Protein AF-A0AA88KRS4-F1 (afdb_monomer)

Sequence (442 aa):
MGECTFNPKINGKVQGKGNESPDEKMKRLEKMTKEREEHAKQQIRPSTSSGFSQNHQHLRDLSCFEEDMLMMNPRKPLFERVGEIQMEQQEKERLRKQLQYEEERKNLRSAPAISEESKRIVAMMKNRIPFTSRILKSGSEDEQTMFEKEKSKRRFFEVKKEELEGCTFQPSLNPVSKKITETKHSKQTFLERQQEYEAKEKLKHEALSKKEKDQYEFKPSISKVSEEICKKSISRANTMEDIYERLTNRDKKRVDHIKSAIAQEYYSKFSFTPTINQVSNVIAAPTGLDELVNNTRSKKLKEELTHKIMEKENCPFQPTLVSNNEKYLPDGKPRQSVITEPEKYLKEKEMKRAKVMMELECEQLQECTFQPAITRSCKSKSAIENQAPVVIKGLGKHLERGERAKRIEEEKKERYEEVFRPKVHSKKQGGVTIIEPFSFQM

Secondary structure (DSSP, 8-state):
---------------------HHHHHHHHHHHHHHHHHHHHHH-------------------TTSSGGGS-------HHHHHHHHHHHHHHHHHHHHHHHHHHHHHHSTTPPPPPHHHHHHHHHHHTS--HHHHHHTTT---HHHHHHHHHHHHHHHHHHHHHHHT--------HHHHHHHHHTT----HHHHHHHHHHHHHHHHHHHHHHHHHH--------HHHHHHHHHHHTT--SHHHHHHIIIIIHHHHHHHHHHHHHHHHHTT----PPPPHHHHHHSSPPPHHHHHH-HHHHHHHHHHHHHHHHHHS-S---------TTS--S---TTHHHHHHHHHHHHHHHHHHHHHHHHHHHHHHH-----------------SS------TTHHHHHHHHHHHHHHHHHHHHHHHHHHS--------------PPPP---

pLDDT: mean 71.98, std 15.59, range [34.88, 96.81]

Mean predicted aligned error: 24.23 Å

Structure (mmCIF, N/CA/C/O backbone):
data_AF-A0AA88KRS4-F1
#
_entry.id   AF-A0AA88KRS4-F1
#
loop_
_atom_site.group_PDB
_atom_site.id
_atom_site.type_symbol
_atom_site.label_atom_id
_atom_site.label_alt_id
_atom_site.label_comp_id
_atom_site.label_asym_id
_atom_site.label_entity_id
_atom_site.label_seq_id
_atom_site.pdbx_PDB_ins_code
_atom_site.Cartn_x
_atom_site.Cartn_y
_atom_site.Cartn_z
_atom_site.occupancy
_atom_site.B_iso_or_equiv
_atom_site.auth_seq_id
_atom_site.auth_comp_id
_atom_site.auth_asym_id
_atom_site.auth_atom_id
_atom_site.pdbx_PDB_model_num
ATOM 1 N N . MET A 1 1 ? -37.771 13.998 43.583 1.00 42.41 1 MET A N 1
ATOM 2 C CA . MET A 1 1 ? -36.682 14.124 42.592 1.00 42.41 1 MET A CA 1
ATOM 3 C C . MET A 1 1 ? -36.150 15.538 42.726 1.00 42.41 1 MET A C 1
ATOM 5 O O . MET A 1 1 ? -36.874 16.463 42.397 1.00 42.41 1 MET A O 1
ATOM 9 N N . GLY A 1 2 ? -34.999 15.710 43.379 1.00 43.94 2 GLY A N 1
ATOM 10 C CA . GLY A 1 2 ? -34.442 17.032 43.672 1.00 43.94 2 GLY A CA 1
ATOM 11 C C . GLY A 1 2 ? -33.752 17.615 42.444 1.00 43.94 2 GLY A C 1
ATOM 12 O O . GLY A 1 2 ? -32.808 17.017 41.933 1.00 43.94 2 GLY A O 1
ATOM 13 N N . GLU A 1 3 ? -34.233 18.761 41.975 1.00 50.53 3 GLU A N 1
ATOM 14 C CA . GLU A 1 3 ? -33.618 19.525 40.892 1.00 50.53 3 GLU A CA 1
ATOM 15 C C . GLU A 1 3 ? -32.441 20.336 41.449 1.00 50.53 3 GLU A C 1
ATOM 17 O O . GLU A 1 3 ? -32.590 21.159 42.350 1.00 50.53 3 GLU A O 1
ATOM 22 N N . CYS A 1 4 ? -31.241 20.062 40.937 1.00 47.88 4 CYS A N 1
ATOM 23 C CA . CYS A 1 4 ? -30.011 20.746 41.316 1.00 47.88 4 CYS A CA 1
ATOM 24 C C . CYS A 1 4 ? -29.735 21.882 40.321 1.00 47.88 4 CYS A C 1
ATOM 26 O O . CYS A 1 4 ? -29.324 21.638 39.187 1.00 47.88 4 CYS A O 1
ATOM 28 N N . THR A 1 5 ? -29.961 23.129 40.739 1.00 55.34 5 THR A N 1
ATOM 29 C CA . THR A 1 5 ? -29.634 24.339 39.969 1.00 55.34 5 THR A CA 1
ATOM 30 C C . THR A 1 5 ? -28.318 24.942 40.458 1.00 55.34 5 THR A C 1
ATOM 32 O O . THR A 1 5 ? -28.270 25.562 41.521 1.00 55.34 5 THR A O 1
ATOM 35 N N . PHE A 1 6 ? -27.250 24.795 39.672 1.00 55.53 6 PHE A N 1
ATOM 36 C CA . PHE A 1 6 ? -25.952 25.429 39.919 1.00 55.53 6 PHE A CA 1
ATOM 37 C C . PHE A 1 6 ? -25.716 26.558 38.904 1.00 55.53 6 PHE A C 1
ATOM 39 O O . PHE A 1 6 ? -25.528 26.298 37.719 1.00 55.53 6 PHE A O 1
ATOM 46 N N . ASN A 1 7 ? -25.714 27.810 39.375 1.00 48.09 7 ASN A N 1
ATOM 47 C CA . ASN A 1 7 ? -25.428 29.009 38.578 1.00 48.09 7 ASN A CA 1
ATOM 48 C C . ASN A 1 7 ? -24.171 29.715 39.119 1.00 48.09 7 ASN A C 1
ATOM 50 O O . ASN A 1 7 ? -24.251 30.377 40.159 1.00 48.09 7 ASN A O 1
ATOM 54 N N . PRO A 1 8 ? -23.011 29.630 38.444 1.00 58.25 8 PRO A N 1
ATOM 55 C CA . PRO A 1 8 ? -21.822 30.348 38.879 1.00 58.25 8 PRO A CA 1
ATOM 56 C C . PRO A 1 8 ? -21.870 31.820 38.436 1.00 58.25 8 PRO A C 1
ATOM 58 O O . PRO A 1 8 ? -22.027 32.138 37.258 1.00 58.25 8 PRO A O 1
ATOM 61 N N . LYS A 1 9 ? -21.697 32.734 39.398 1.00 51.53 9 LYS A N 1
ATOM 62 C CA . LYS A 1 9 ? -21.503 34.172 39.159 1.00 51.53 9 LYS A CA 1
ATOM 63 C C . LYS A 1 9 ? -20.066 34.432 38.702 1.00 51.53 9 LYS A C 1
ATOM 65 O O . LYS A 1 9 ? -19.131 34.221 39.469 1.00 51.53 9 LYS A O 1
ATOM 70 N N . ILE A 1 10 ? -19.894 34.948 37.486 1.00 53.53 10 ILE A N 1
ATOM 71 C CA . ILE A 1 10 ? -18.605 35.438 36.987 1.00 53.53 10 ILE A CA 1
ATOM 72 C C . ILE A 1 10 ? -18.608 36.965 37.104 1.00 53.53 10 ILE A C 1
ATOM 74 O O . ILE A 1 10 ? -19.249 37.657 36.318 1.00 53.53 10 ILE A O 1
ATOM 78 N N . ASN A 1 11 ? -17.894 37.489 38.100 1.00 47.06 11 ASN A N 1
ATOM 79 C CA . ASN A 1 11 ? -17.565 38.909 38.197 1.00 47.06 11 ASN A CA 1
ATOM 80 C C . ASN A 1 11 ? -16.253 39.163 37.449 1.00 47.06 11 ASN A C 1
ATOM 82 O O . ASN A 1 11 ? -15.202 38.678 37.860 1.00 47.06 11 ASN A O 1
ATOM 86 N N . GLY A 1 12 ? -16.301 39.958 36.382 1.00 47.72 12 GLY A N 1
ATOM 87 C CA . GLY A 1 12 ? -15.109 40.401 35.663 1.00 47.72 12 GLY A CA 1
ATOM 88 C C . GLY A 1 12 ? -15.336 41.753 35.001 1.00 47.72 12 GLY A C 1
ATOM 89 O O . GLY A 1 12 ? -15.825 41.821 33.879 1.00 47.72 12 GLY A O 1
ATOM 90 N N . LYS A 1 13 ? -14.976 42.836 35.703 1.00 49.34 13 LYS A N 1
ATOM 91 C CA . LYS A 1 13 ? -14.854 44.185 35.133 1.00 49.34 13 LYS A CA 1
ATOM 92 C C . LYS A 1 13 ? -13.752 44.168 34.070 1.00 49.34 13 LYS A C 1
ATOM 94 O O . LYS A 1 13 ? -12.571 44.181 34.407 1.00 49.34 13 LYS A O 1
ATOM 99 N N . VAL A 1 14 ? -14.130 44.161 32.795 1.00 48.81 14 VAL A N 1
ATOM 100 C CA . VAL A 1 14 ? -13.206 44.441 31.691 1.00 48.81 14 VAL A CA 1
ATOM 101 C C . VAL A 1 14 ? -13.149 45.956 31.527 1.00 48.81 14 VAL A C 1
ATOM 103 O O . VAL A 1 14 ? -14.126 46.581 31.121 1.00 48.81 14 VAL A O 1
ATOM 106 N N . GLN A 1 15 ? -12.015 46.554 31.893 1.00 44.22 15 GLN A N 1
ATOM 107 C CA . GLN A 1 15 ? -11.720 47.948 31.574 1.00 44.22 15 GLN A CA 1
ATOM 108 C C . GLN A 1 15 ? -11.676 48.094 30.049 1.00 44.22 15 GLN A C 1
ATOM 110 O O . GLN A 1 15 ? -10.882 47.434 29.374 1.00 44.22 15 GLN A O 1
ATOM 115 N N . GLY A 1 16 ? -12.579 48.916 29.515 1.00 44.53 16 GLY A N 1
ATOM 116 C CA . GLY A 1 16 ? -12.685 49.198 28.092 1.00 44.53 16 GLY A CA 1
ATOM 117 C C . GLY A 1 16 ? -11.390 49.810 27.576 1.00 44.53 16 GLY A C 1
ATOM 118 O O . GLY A 1 16 ? -11.030 50.926 27.942 1.00 44.53 16 GLY A O 1
ATOM 119 N N . LYS A 1 17 ? -10.688 49.074 26.713 1.00 50.16 17 LYS A N 1
ATOM 120 C CA . LYS A 1 17 ? -9.682 49.670 25.839 1.00 50.16 17 LYS A CA 1
ATOM 121 C C . LYS A 1 17 ? -10.442 50.517 24.827 1.00 50.16 17 LYS A C 1
ATOM 123 O O . LYS A 1 17 ? -11.272 49.980 24.097 1.00 50.16 17 LYS A O 1
ATOM 128 N N . GLY A 1 18 ? -10.195 51.825 24.855 1.00 53.91 18 GLY A N 1
ATOM 129 C CA . GLY A 1 18 ? -10.769 52.779 23.915 1.00 53.91 18 GLY A CA 1
ATOM 130 C C . GLY A 1 18 ? -10.597 52.293 22.479 1.00 53.91 18 GLY A C 1
ATOM 131 O O . GLY A 1 18 ? -9.567 51.716 22.122 1.00 53.91 18 GLY A O 1
ATOM 132 N N . ASN A 1 19 ? -11.647 52.477 21.685 1.00 52.25 19 ASN A N 1
ATOM 133 C CA . ASN A 1 19 ? -11.676 52.153 20.269 1.00 52.25 19 ASN A CA 1
ATOM 134 C C . ASN A 1 19 ? -10.676 53.052 19.524 1.00 52.25 19 ASN A C 1
ATOM 136 O O . ASN A 1 19 ? -11.050 54.115 19.043 1.00 52.25 19 ASN A O 1
ATOM 140 N N . GLU A 1 20 ? -9.409 52.638 19.450 1.00 67.06 20 GLU A N 1
ATOM 141 C CA . GLU A 1 20 ? -8.442 53.231 18.519 1.00 67.06 20 GLU A CA 1
ATOM 142 C C . GLU A 1 20 ? -8.983 53.063 17.095 1.00 67.06 20 GLU A C 1
ATOM 144 O O . GLU A 1 20 ? -9.323 51.945 16.670 1.00 67.06 20 GLU A O 1
ATOM 149 N N . SER A 1 21 ? -9.075 54.185 16.382 1.00 79.50 21 SER A N 1
ATOM 150 C CA . SER A 1 21 ? -9.571 54.243 15.009 1.00 79.50 21 SER A CA 1
ATOM 151 C C . SER A 1 21 ? -8.721 53.340 14.097 1.00 79.50 21 SER A C 1
ATOM 153 O O . SER A 1 21 ? -7.505 53.235 14.298 1.00 79.50 21 SER A O 1
ATOM 155 N N . PRO A 1 22 ? -9.308 52.683 13.077 1.00 76.56 22 PRO A N 1
ATOM 156 C CA . PRO A 1 22 ? -8.551 51.921 12.081 1.00 76.56 22 PRO A CA 1
ATOM 157 C C . PRO A 1 22 ? -7.375 52.711 11.480 1.00 76.56 22 PRO A C 1
ATOM 159 O O . PRO A 1 22 ? -6.306 52.139 11.259 1.00 76.56 22 PRO A O 1
ATOM 162 N N . ASP A 1 23 ? -7.534 54.027 11.322 1.00 82.06 23 ASP A N 1
ATOM 163 C CA . ASP A 1 23 ? -6.487 54.916 10.810 1.00 82.06 23 ASP A CA 1
ATOM 164 C C . ASP A 1 23 ? -5.315 55.084 11.784 1.00 82.06 23 ASP A C 1
ATOM 166 O O . ASP A 1 23 ? -4.159 55.161 11.364 1.00 82.06 23 ASP A O 1
ATOM 170 N N . GLU A 1 24 ? -5.571 55.089 13.094 1.00 81.94 24 GLU A N 1
ATOM 171 C CA . GLU A 1 24 ? -4.506 55.139 14.104 1.00 81.94 24 GLU A CA 1
ATOM 172 C C . GLU A 1 24 ? -3.717 53.829 14.139 1.00 81.94 24 GLU A C 1
ATOM 174 O O . GLU A 1 24 ? -2.489 53.844 14.266 1.00 81.94 24 GLU A O 1
ATOM 179 N N . LYS A 1 25 ? -4.395 52.691 13.937 1.00 80.06 25 LYS A N 1
ATOM 180 C CA . LYS A 1 25 ? -3.730 51.386 13.819 1.00 80.06 25 LYS A CA 1
ATOM 181 C C . LYS A 1 25 ? -2.854 51.304 12.572 1.00 80.06 25 LYS A C 1
ATOM 183 O O . LYS A 1 25 ? -1.731 50.810 12.677 1.00 80.06 25 LYS A O 1
ATOM 188 N N . MET A 1 26 ? -3.323 51.816 11.433 1.00 83.38 26 MET A N 1
ATOM 189 C CA . MET A 1 26 ? -2.534 51.882 10.194 1.00 83.38 26 MET A CA 1
ATOM 190 C C . MET A 1 26 ? -1.310 52.787 10.347 1.00 83.38 26 MET A C 1
ATOM 192 O O . MET A 1 26 ? -0.194 52.348 10.069 1.00 83.38 26 MET A O 1
ATOM 196 N N . LYS A 1 27 ? -1.479 53.995 10.902 1.00 88.12 27 LYS A N 1
ATOM 197 C CA . LYS A 1 27 ? -0.357 54.913 11.171 1.00 88.12 27 LYS A CA 1
ATOM 198 C C . LYS A 1 27 ? 0.676 54.307 12.118 1.00 88.12 27 LYS A C 1
ATOM 200 O O . LYS A 1 27 ? 1.879 54.486 11.927 1.00 88.12 27 LYS A O 1
ATOM 205 N N . ARG A 1 28 ? 0.231 53.560 13.132 1.00 86.88 28 ARG A N 1
ATOM 206 C CA . ARG A 1 28 ? 1.129 52.858 14.057 1.00 86.88 28 ARG A CA 1
ATOM 207 C C . ARG A 1 28 ? 1.893 51.728 13.366 1.00 86.88 28 ARG A C 1
ATOM 209 O O . ARG A 1 28 ? 3.074 51.542 13.657 1.00 86.88 28 ARG A O 1
ATOM 216 N N . LEU A 1 29 ? 1.248 51.000 12.454 1.00 83.56 29 LEU A N 1
ATOM 217 C CA . LEU A 1 29 ? 1.899 49.940 11.685 1.00 83.56 29 LEU A CA 1
ATOM 218 C C . LEU A 1 29 ? 2.958 50.511 10.732 1.00 83.56 29 LEU A C 1
ATOM 220 O O . LEU A 1 29 ? 4.087 50.026 10.739 1.00 83.56 29 LEU A O 1
ATOM 224 N N . GLU A 1 30 ? 2.626 51.576 9.995 1.00 89.44 30 GLU A N 1
ATOM 225 C CA . GLU A 1 30 ? 3.567 52.267 9.102 1.00 89.44 30 GLU A CA 1
ATOM 226 C C . GLU A 1 30 ? 4.769 52.843 9.855 1.00 89.44 30 GLU A C 1
ATOM 228 O O . GLU A 1 30 ? 5.909 52.765 9.384 1.00 89.44 30 GLU A O 1
ATOM 233 N N . LYS A 1 31 ? 4.533 53.393 11.053 1.00 91.19 31 LYS A N 1
ATOM 234 C CA . LYS A 1 31 ? 5.606 53.891 11.916 1.00 91.19 31 LYS A CA 1
ATOM 235 C C . LYS A 1 31 ? 6.560 52.764 12.321 1.00 91.19 31 LYS A C 1
ATOM 237 O O . LYS A 1 31 ? 7.768 52.916 12.161 1.00 91.19 31 LYS A O 1
ATOM 242 N N . MET A 1 32 ? 6.036 51.608 12.741 1.00 81.12 32 MET A N 1
ATOM 243 C CA . MET A 1 32 ? 6.884 50.460 13.090 1.00 81.12 32 MET A CA 1
ATOM 244 C C . MET A 1 32 ? 7.646 49.890 11.887 1.00 81.12 32 MET A C 1
ATOM 246 O O . MET A 1 32 ? 8.778 49.430 12.045 1.00 81.12 32 MET A O 1
ATOM 250 N N . THR A 1 33 ? 7.064 49.903 10.683 1.00 85.38 33 THR A N 1
ATOM 251 C CA . THR A 1 33 ? 7.779 49.441 9.482 1.00 85.38 33 THR A CA 1
ATOM 252 C C . THR A 1 33 ? 8.910 50.388 9.094 1.00 85.38 33 THR A C 1
ATOM 254 O O . THR A 1 33 ? 9.996 49.908 8.776 1.00 85.38 33 THR A O 1
ATOM 257 N N . LYS A 1 34 ? 8.703 51.710 9.203 1.00 88.44 34 LYS A N 1
ATOM 258 C CA . LYS A 1 34 ? 9.753 52.708 8.942 1.00 88.44 34 LYS A CA 1
ATOM 259 C C . LYS A 1 34 ? 10.903 52.607 9.943 1.00 88.44 34 LYS A C 1
ATOM 261 O O . LYS A 1 34 ? 12.054 52.542 9.525 1.00 88.44 34 LYS A O 1
ATOM 266 N N . GLU A 1 35 ? 10.601 52.487 11.236 1.00 86.31 35 GLU A N 1
ATOM 267 C CA . GLU A 1 35 ? 11.623 52.312 12.282 1.00 86.31 35 GLU A CA 1
ATOM 268 C C . GLU A 1 35 ? 12.459 51.036 12.055 1.00 86.31 35 GLU A C 1
ATOM 270 O O . GLU A 1 35 ? 13.677 51.028 12.244 1.00 86.31 35 GLU A O 1
ATOM 275 N N . ARG A 1 36 ? 11.827 49.953 11.582 1.00 79.50 36 ARG A N 1
ATOM 276 C CA . ARG A 1 36 ? 12.520 48.693 11.276 1.00 79.50 36 ARG A 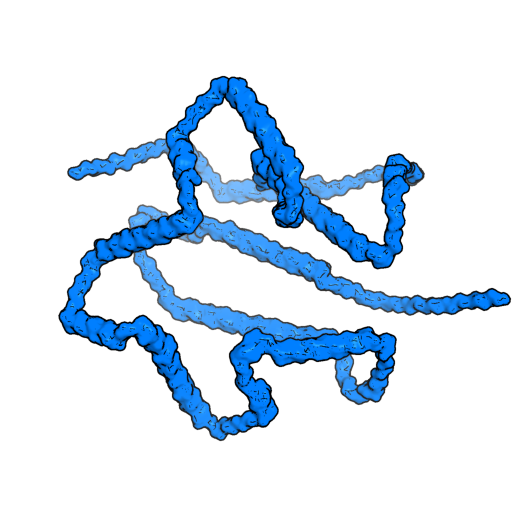CA 1
ATOM 277 C C . ARG A 1 36 ? 13.430 48.803 10.050 1.00 79.50 36 ARG A C 1
ATOM 279 O O . ARG A 1 36 ? 14.505 48.202 10.040 1.00 79.50 36 ARG A O 1
ATOM 286 N N . GLU A 1 37 ? 13.016 49.553 9.034 1.00 83.44 37 GLU A N 1
ATOM 287 C CA . GLU A 1 37 ? 13.813 49.781 7.826 1.00 83.44 37 GLU A CA 1
ATOM 288 C C . GLU A 1 37 ? 15.007 50.715 8.095 1.00 83.44 37 GLU A C 1
ATOM 290 O O . GLU A 1 37 ? 16.110 50.473 7.601 1.00 83.44 37 GLU A O 1
ATOM 295 N N . GLU A 1 38 ? 14.830 51.736 8.939 1.00 79.44 38 GLU A N 1
ATOM 296 C CA . GLU A 1 38 ? 15.923 52.611 9.386 1.00 79.44 38 GLU A CA 1
ATOM 297 C C . GLU A 1 38 ? 16.964 51.853 10.216 1.00 79.44 38 GLU A C 1
ATOM 299 O O . GLU A 1 38 ? 18.167 51.995 9.976 1.00 79.44 38 GLU A O 1
ATOM 304 N N . HIS A 1 39 ? 16.527 50.978 11.126 1.00 75.25 39 HIS A N 1
ATOM 305 C CA . HIS A 1 39 ? 17.439 50.139 11.904 1.00 75.25 39 HIS A CA 1
ATOM 306 C C . HIS A 1 39 ? 18.228 49.162 11.012 1.00 75.25 39 HIS A C 1
ATOM 308 O O . HIS A 1 39 ? 19.416 48.929 11.238 1.00 75.25 39 HIS A O 1
ATOM 314 N N . ALA A 1 40 ? 17.605 48.625 9.956 1.00 72.62 40 ALA A N 1
ATOM 315 C CA . ALA A 1 40 ? 18.292 47.778 8.980 1.00 72.62 40 ALA A CA 1
ATOM 316 C C . ALA A 1 40 ? 19.355 48.555 8.180 1.00 72.62 40 ALA A C 1
ATOM 318 O O . ALA A 1 40 ? 20.447 48.040 7.949 1.00 72.62 40 ALA A O 1
ATOM 319 N N . LYS A 1 41 ? 19.085 49.816 7.817 1.00 74.12 41 LYS A N 1
ATOM 320 C CA . LYS A 1 41 ? 20.054 50.678 7.114 1.00 74.12 41 LYS A CA 1
ATOM 321 C C . LYS A 1 41 ? 21.235 51.088 8.000 1.00 74.12 41 LYS A C 1
ATOM 323 O O . LYS A 1 41 ? 22.345 51.232 7.494 1.00 74.12 41 LYS A O 1
ATOM 328 N N . GLN A 1 42 ? 21.038 51.230 9.312 1.00 68.81 42 GLN A N 1
ATOM 329 C CA . GLN A 1 42 ? 22.129 51.538 10.248 1.00 68.81 42 GLN A CA 1
ATOM 330 C C . GLN A 1 42 ? 23.092 50.360 10.467 1.00 68.81 42 GLN A C 1
ATOM 332 O O . GLN A 1 42 ? 24.271 50.590 10.729 1.00 68.81 42 GLN A O 1
ATOM 337 N N . GLN A 1 43 ? 22.634 49.113 10.306 1.00 62.78 43 GLN A N 1
ATOM 338 C CA . GLN A 1 43 ? 23.487 47.925 10.453 1.00 62.78 43 GLN A CA 1
ATOM 339 C C . GLN A 1 43 ? 24.358 47.617 9.222 1.00 62.78 43 GLN A C 1
ATOM 341 O O . GLN A 1 43 ? 25.314 46.856 9.338 1.00 62.78 43 GLN A O 1
ATOM 346 N N . ILE A 1 44 ? 24.082 48.224 8.061 1.00 52.66 44 ILE A N 1
ATOM 347 C CA . ILE A 1 44 ? 24.817 47.990 6.802 1.00 52.66 44 ILE A CA 1
ATOM 348 C C . ILE A 1 44 ? 25.712 49.199 6.471 1.00 52.66 44 ILE A C 1
ATOM 350 O O . ILE A 1 44 ? 25.767 49.673 5.339 1.00 52.66 44 ILE A O 1
ATOM 354 N N . ARG A 1 45 ? 26.432 49.738 7.462 1.00 42.44 45 ARG A N 1
ATOM 355 C CA . ARG A 1 45 ? 27.578 50.618 7.184 1.00 42.44 45 ARG A CA 1
ATOM 356 C C . ARG A 1 45 ? 28.857 49.775 7.176 1.00 42.44 45 ARG A C 1
ATOM 358 O O . ARG A 1 45 ? 29.239 49.285 8.236 1.00 42.44 45 ARG A O 1
ATOM 365 N N . PRO A 1 46 ? 29.526 49.587 6.024 1.00 46.09 46 PRO A N 1
ATOM 366 C CA . PRO A 1 46 ? 30.807 48.900 5.988 1.00 46.09 46 PRO A CA 1
ATOM 367 C C . PRO A 1 46 ? 31.863 49.778 6.666 1.00 46.09 46 PRO A C 1
ATOM 369 O O . PRO A 1 46 ? 32.099 50.918 6.269 1.00 46.09 46 PRO A O 1
ATOM 372 N N . SER A 1 47 ? 32.488 49.246 7.712 1.00 41.75 47 SER A N 1
ATOM 373 C CA . SER A 1 47 ? 33.663 49.833 8.344 1.00 41.75 47 SER A CA 1
ATOM 374 C C . SER A 1 47 ? 34.832 49.813 7.359 1.00 41.75 47 SER A C 1
ATOM 376 O O . SER A 1 47 ? 35.505 48.797 7.191 1.00 41.75 47 SER A O 1
ATOM 378 N N . THR A 1 48 ? 35.068 50.940 6.695 1.00 49.28 48 THR A N 1
ATOM 379 C CA . THR A 1 48 ? 36.315 51.228 5.986 1.00 49.28 48 THR A CA 1
ATOM 380 C C . THR A 1 48 ? 37.265 51.971 6.927 1.00 49.28 48 THR A C 1
ATOM 382 O O . THR A 1 48 ? 37.101 53.167 7.153 1.00 49.28 48 THR A O 1
ATOM 385 N N . SER A 1 49 ? 38.262 51.265 7.462 1.00 38.78 49 SER A N 1
ATOM 386 C CA . SER A 1 49 ? 39.511 51.823 8.011 1.00 38.78 49 SER A CA 1
ATOM 387 C C . SER A 1 49 ? 40.566 50.707 7.953 1.00 38.78 49 SER A C 1
ATOM 389 O O . SER A 1 49 ? 40.397 49.676 8.593 1.00 38.78 49 SER A O 1
ATOM 391 N N . SER A 1 50 ? 41.483 50.711 6.985 1.00 37.88 50 SER A N 1
ATOM 392 C CA . SER A 1 50 ? 42.751 51.464 6.960 1.00 37.88 50 SER A CA 1
ATOM 393 C C . SER A 1 50 ? 43.841 50.881 7.874 1.00 37.88 50 SER A C 1
ATOM 395 O O . SER A 1 50 ? 43.686 50.878 9.091 1.00 37.88 50 SER A O 1
ATOM 397 N N . GLY A 1 51 ? 44.972 50.514 7.262 1.00 34.88 51 GLY A N 1
ATOM 398 C CA . GLY A 1 51 ? 46.272 50.250 7.900 1.00 34.88 51 GLY A CA 1
ATOM 399 C C . GLY A 1 51 ? 46.874 48.925 7.417 1.00 34.88 51 GLY A C 1
ATOM 400 O O . GLY A 1 51 ? 46.272 47.887 7.644 1.00 34.88 51 GLY A O 1
ATOM 401 N N . PHE A 1 52 ? 47.914 48.926 6.566 1.00 36.97 52 PHE A N 1
ATOM 402 C CA . PHE A 1 52 ? 49.340 48.819 6.965 1.00 36.97 52 PHE A CA 1
ATOM 403 C C . PHE A 1 52 ? 49.612 47.543 7.795 1.00 36.97 52 PHE A C 1
ATOM 405 O O . PHE A 1 52 ? 48.940 47.318 8.784 1.00 36.97 52 PHE A O 1
ATOM 412 N N . SER A 1 53 ? 50.586 46.668 7.553 1.00 36.44 53 SER A N 1
ATOM 413 C CA . SER A 1 53 ? 51.845 46.717 6.815 1.00 36.44 53 SER A CA 1
ATOM 414 C C . SER A 1 53 ? 52.393 45.280 6.719 1.00 36.44 53 SER A C 1
ATOM 416 O O . SER A 1 53 ? 51.881 44.359 7.349 1.00 36.44 53 SER A O 1
ATOM 418 N N . GLN A 1 54 ? 53.447 45.123 5.930 1.00 49.03 54 GLN A N 1
ATOM 419 C CA . GLN A 1 54 ? 54.228 43.918 5.666 1.00 49.03 54 GLN A CA 1
ATOM 420 C C . GLN A 1 54 ? 54.898 43.297 6.912 1.00 49.03 54 GLN A C 1
ATOM 422 O O . GLN A 1 54 ? 55.210 43.998 7.869 1.00 49.03 54 GLN A O 1
ATOM 427 N N . ASN A 1 55 ? 55.244 42.008 6.767 1.00 46.09 55 ASN A N 1
ATOM 428 C CA . ASN A 1 55 ? 56.227 41.214 7.523 1.00 46.09 55 ASN A CA 1
ATOM 429 C C . ASN A 1 55 ? 55.892 40.830 8.975 1.00 46.09 55 ASN A C 1
ATOM 431 O O . ASN A 1 55 ? 55.876 41.671 9.858 1.00 46.09 55 ASN A O 1
ATOM 435 N N . HIS A 1 56 ? 55.775 39.522 9.243 1.00 36.62 56 HIS A N 1
ATOM 436 C CA . HIS A 1 56 ? 56.684 38.805 10.150 1.00 36.62 56 HIS A CA 1
ATOM 437 C C . HIS A 1 56 ? 56.489 37.284 10.058 1.00 36.62 56 HIS A C 1
ATOM 439 O O . HIS A 1 56 ? 55.471 36.770 9.604 1.00 36.62 56 HIS A O 1
ATOM 445 N N . GLN A 1 57 ? 57.568 36.595 10.404 1.00 38.16 57 GLN A N 1
ATOM 446 C CA . GLN A 1 57 ? 57.897 35.217 10.089 1.00 38.16 57 GLN A CA 1
ATOM 447 C C . GLN A 1 57 ? 57.057 34.196 10.861 1.00 38.16 57 GLN A C 1
ATOM 449 O O . GLN A 1 57 ? 56.696 34.384 12.019 1.00 38.16 57 GLN A O 1
ATOM 454 N N . HIS A 1 58 ? 56.835 33.062 10.200 1.00 39.00 58 HIS A N 1
ATOM 455 C CA . HIS A 1 58 ? 56.406 31.807 10.798 1.00 39.00 58 HIS A CA 1
ATOM 456 C C . HIS A 1 58 ? 57.405 31.366 11.884 1.00 39.00 58 HIS A C 1
ATOM 458 O O . HIS A 1 58 ? 58.455 30.808 11.573 1.00 39.00 58 HIS A O 1
ATOM 464 N N . LEU A 1 59 ? 57.051 31.545 13.154 1.00 39.44 59 LEU A N 1
ATOM 465 C CA . LEU A 1 59 ? 57.538 30.696 14.239 1.00 39.44 59 LEU A CA 1
ATOM 466 C C . LEU A 1 59 ? 56.430 29.684 14.524 1.00 39.44 59 LEU A C 1
ATOM 468 O O . LEU A 1 59 ? 55.393 30.008 15.095 1.00 39.44 59 LEU A O 1
ATOM 472 N N . ARG A 1 60 ? 56.611 28.468 13.997 1.00 45.28 60 ARG A N 1
ATOM 473 C CA . ARG A 1 60 ? 55.798 27.313 14.373 1.00 45.28 60 ARG A CA 1
ATOM 474 C C . ARG A 1 60 ? 56.221 26.884 15.773 1.00 45.28 60 ARG A C 1
ATOM 476 O O . ARG A 1 60 ? 57.373 26.502 15.961 1.00 45.28 60 ARG A O 1
ATOM 483 N N . ASP A 1 61 ? 55.271 26.888 16.698 1.00 40.69 61 ASP A N 1
ATOM 484 C CA . ASP A 1 61 ? 55.350 26.112 17.930 1.00 40.69 61 ASP A CA 1
ATOM 485 C C . ASP A 1 61 ? 55.516 24.628 17.572 1.00 40.69 61 ASP A C 1
ATOM 487 O O . ASP A 1 61 ? 54.635 24.001 16.980 1.00 40.69 61 ASP A O 1
ATOM 491 N N . LEU A 1 62 ? 56.691 24.084 17.889 1.00 46.03 62 LEU A N 1
ATOM 492 C CA . LEU A 1 62 ? 57.085 22.691 17.650 1.00 46.03 62 LEU A CA 1
ATOM 493 C C . LEU A 1 62 ? 56.781 21.765 18.840 1.00 46.03 62 LEU A C 1
ATOM 495 O O . LEU A 1 62 ? 57.221 20.623 18.849 1.00 46.03 62 LEU A O 1
ATOM 499 N N . SER A 1 63 ? 55.999 22.198 19.828 1.00 41.75 63 SER A N 1
ATOM 500 C CA . SER A 1 63 ? 55.730 21.405 21.038 1.00 41.75 63 SER A CA 1
ATOM 501 C C . SER A 1 63 ? 54.571 20.405 20.915 1.00 41.75 63 SER A C 1
ATOM 503 O O . SER A 1 63 ? 54.258 19.718 21.879 1.00 41.75 63 SER A O 1
ATOM 505 N N . CYS A 1 64 ? 53.936 20.280 19.743 1.00 42.09 64 CYS A N 1
ATOM 506 C CA . CYS A 1 64 ? 52.809 19.357 19.527 1.00 42.09 64 CYS A CA 1
ATOM 507 C C . CYS A 1 64 ? 53.145 18.178 18.588 1.00 42.09 64 CYS A C 1
ATOM 509 O O . CYS A 1 64 ? 52.246 17.512 18.088 1.00 42.09 64 CYS A O 1
ATOM 511 N N . PHE A 1 65 ? 54.431 17.925 18.312 1.00 43.12 65 PHE A N 1
ATOM 512 C CA . PHE A 1 65 ? 54.866 16.854 17.399 1.00 43.12 65 PHE A CA 1
ATOM 513 C C . PHE A 1 65 ? 55.606 15.684 18.068 1.00 43.12 65 PHE A C 1
ATOM 515 O O . PHE A 1 65 ? 55.880 14.697 17.389 1.00 43.12 65 PHE A O 1
ATOM 522 N N . GLU A 1 66 ? 55.915 15.746 19.367 1.00 45.78 66 GLU A N 1
ATOM 523 C CA . GLU A 1 66 ? 56.735 14.707 20.014 1.00 45.78 66 GLU A CA 1
ATOM 524 C C . GLU A 1 66 ? 55.945 13.498 20.543 1.00 45.78 66 GLU A C 1
ATOM 526 O O . GLU A 1 66 ? 56.498 12.401 20.585 1.00 45.78 66 GLU A O 1
ATOM 531 N N . GLU A 1 67 ? 54.652 13.621 20.865 1.00 48.91 67 GLU A N 1
ATOM 532 C CA . GLU A 1 67 ? 53.900 12.480 21.424 1.00 48.91 67 GLU A CA 1
ATOM 533 C C . GLU A 1 67 ? 53.444 11.454 20.367 1.00 48.91 67 GLU A C 1
ATOM 535 O O . GLU A 1 67 ? 53.340 10.264 20.664 1.00 48.91 67 GLU A O 1
ATOM 540 N N . ASP A 1 68 ? 53.273 11.858 19.105 1.00 50.06 68 ASP A N 1
ATOM 541 C CA . ASP A 1 68 ? 52.822 10.964 18.021 1.00 50.06 68 ASP A CA 1
ATOM 542 C C . ASP A 1 68 ? 53.947 10.105 17.411 1.00 50.06 68 ASP A C 1
ATOM 544 O O . ASP A 1 68 ? 53.701 9.237 16.563 1.00 50.06 68 ASP A O 1
ATOM 548 N N . MET A 1 69 ? 55.198 10.324 17.826 1.00 49.41 69 MET A N 1
ATOM 549 C CA . MET A 1 69 ? 56.355 9.641 17.247 1.00 49.41 69 MET A CA 1
ATOM 550 C C . MET A 1 69 ? 56.674 8.294 17.924 1.00 49.41 69 MET A C 1
ATOM 552 O O . MET A 1 69 ? 57.397 7.480 17.350 1.00 49.41 69 MET A O 1
ATOM 556 N N . LEU A 1 70 ? 56.102 8.016 19.102 1.00 51.22 70 LEU A N 1
ATOM 557 C CA . LEU A 1 70 ? 56.401 6.812 19.896 1.00 51.22 70 LEU A CA 1
ATOM 558 C C . LEU A 1 70 ? 55.452 5.623 19.653 1.00 51.22 70 LEU A C 1
ATOM 560 O O . LEU A 1 70 ? 55.660 4.551 20.213 1.00 51.22 70 LEU A O 1
ATOM 564 N N . MET A 1 71 ? 54.449 5.766 18.779 1.00 52.16 71 MET A N 1
ATOM 565 C CA . MET A 1 71 ? 53.478 4.707 18.444 1.00 52.16 71 MET A CA 1
ATOM 566 C C . MET A 1 71 ? 53.445 4.414 16.933 1.00 52.16 71 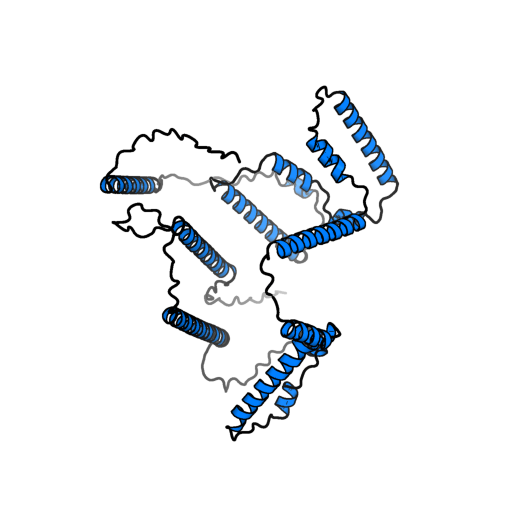MET A C 1
ATOM 568 O O . MET A 1 71 ? 52.389 4.177 16.340 1.00 52.16 71 MET A O 1
ATOM 572 N N . MET A 1 72 ? 54.612 4.433 16.278 1.00 49.75 72 MET A N 1
ATOM 573 C CA . MET A 1 72 ? 54.753 4.049 14.869 1.00 49.75 72 MET A CA 1
ATOM 574 C C . MET A 1 72 ? 54.669 2.528 14.702 1.00 49.75 72 MET A C 1
ATOM 576 O O . MET A 1 72 ? 55.655 1.845 14.438 1.00 49.75 72 MET A O 1
ATOM 580 N N . ASN A 1 73 ? 53.447 1.999 14.775 1.00 60.12 73 ASN A N 1
ATOM 581 C CA . ASN A 1 73 ? 53.119 0.805 14.004 1.00 60.12 73 ASN A CA 1
ATOM 582 C C . ASN A 1 73 ? 53.461 1.099 12.532 1.00 60.12 73 ASN A C 1
ATOM 584 O O . ASN A 1 73 ? 53.151 2.205 12.071 1.00 60.12 73 ASN A O 1
ATOM 588 N N . PRO A 1 74 ? 54.090 0.171 11.785 1.00 64.38 74 PRO A N 1
ATOM 589 C CA . PRO A 1 74 ? 54.460 0.408 10.394 1.00 64.38 74 PRO A CA 1
ATOM 590 C C . PRO A 1 74 ? 53.206 0.821 9.621 1.00 64.38 74 PRO A C 1
ATOM 592 O O . PRO A 1 74 ? 52.286 0.026 9.415 1.00 64.38 74 PRO A O 1
ATOM 595 N N . ARG A 1 75 ? 53.121 2.109 9.264 1.00 65.12 75 ARG A N 1
ATOM 596 C CA . ARG A 1 75 ? 51.957 2.650 8.567 1.00 65.12 75 ARG A CA 1
ATOM 597 C C . ARG A 1 75 ? 51.898 1.957 7.214 1.00 65.12 75 ARG A C 1
ATOM 599 O O . ARG A 1 75 ? 52.787 2.155 6.389 1.00 65.12 75 ARG A O 1
ATOM 606 N N . LYS A 1 76 ? 50.849 1.161 6.999 1.00 79.38 76 LYS A N 1
ATOM 607 C CA . LYS A 1 76 ? 50.598 0.467 5.730 1.00 79.38 76 LYS A CA 1
ATOM 608 C C . LYS A 1 76 ? 50.760 1.434 4.547 1.00 79.38 76 LYS A C 1
ATOM 610 O O . LYS A 1 76 ? 50.464 2.628 4.686 1.00 79.38 76 LYS A O 1
ATOM 615 N N . PRO A 1 77 ? 51.238 0.989 3.384 1.00 82.25 77 PRO A N 1
ATOM 616 C CA . PRO A 1 77 ? 51.392 1.873 2.237 1.00 82.25 77 PRO A CA 1
ATOM 617 C C . PRO A 1 77 ? 50.050 2.513 1.842 1.00 82.25 77 PRO A C 1
ATOM 619 O O . PRO A 1 77 ? 48.973 1.979 2.106 1.00 82.25 77 PRO A O 1
ATOM 622 N N . LEU A 1 78 ? 50.112 3.714 1.256 1.00 66.00 78 LEU A N 1
ATOM 623 C CA . LEU A 1 78 ? 48.947 4.594 1.081 1.00 66.00 78 LEU A CA 1
ATOM 624 C C . LEU A 1 78 ? 47.793 3.930 0.311 1.00 66.00 78 LEU A C 1
ATOM 626 O O . LEU A 1 78 ? 46.639 4.195 0.627 1.00 66.00 78 LEU A O 1
ATOM 630 N N . PHE A 1 79 ? 48.104 3.043 -0.642 1.00 75.69 79 PHE A N 1
ATOM 631 C CA . PHE A 1 79 ? 47.121 2.332 -1.464 1.00 75.69 79 PHE A CA 1
ATOM 632 C C . PHE A 1 79 ? 46.253 1.346 -0.661 1.00 75.69 79 PHE A C 1
ATOM 634 O O . PHE A 1 79 ? 45.071 1.207 -0.959 1.00 75.69 79 PHE A O 1
ATOM 641 N N . GLU A 1 80 ? 46.790 0.728 0.396 1.00 76.69 80 GLU A N 1
ATOM 642 C CA . GLU A 1 80 ? 46.020 -0.159 1.286 1.00 76.69 80 GLU A CA 1
ATOM 643 C C . GLU A 1 80 ? 45.124 0.627 2.249 1.00 76.69 80 GLU A C 1
ATOM 645 O O . GLU A 1 80 ? 44.109 0.118 2.716 1.00 76.69 80 GLU A O 1
ATOM 650 N N . ARG A 1 81 ? 45.476 1.890 2.524 1.00 81.50 81 ARG A N 1
ATOM 651 C CA . ARG A 1 81 ? 44.742 2.775 3.440 1.00 81.50 81 ARG A CA 1
ATOM 652 C C . ARG A 1 81 ? 43.759 3.712 2.750 1.00 81.50 81 ARG A C 1
ATOM 654 O O . ARG A 1 81 ? 43.073 4.450 3.445 1.00 81.50 81 ARG A O 1
ATOM 661 N N . VAL A 1 82 ? 43.636 3.701 1.420 1.00 82.19 82 VAL A N 1
ATOM 662 C CA . VAL A 1 82 ? 42.703 4.606 0.712 1.00 82.19 82 VAL A CA 1
ATOM 663 C C . VAL A 1 82 ? 41.272 4.433 1.220 1.00 82.19 82 VAL A C 1
ATOM 665 O O . VAL A 1 82 ? 40.584 5.428 1.436 1.00 82.19 82 VAL A O 1
ATOM 668 N N . GLY A 1 83 ? 40.848 3.192 1.480 1.00 83.94 83 GLY A N 1
ATOM 669 C CA . GLY A 1 83 ? 39.534 2.912 2.063 1.00 83.94 83 GLY A CA 1
ATOM 670 C C . GLY A 1 83 ? 39.381 3.470 3.482 1.00 83.94 83 GLY A C 1
ATOM 671 O O . GLY A 1 83 ? 38.381 4.115 3.781 1.00 83.94 83 GLY A O 1
ATOM 672 N N . GLU A 1 84 ? 40.392 3.289 4.335 1.00 83.12 84 GLU A N 1
ATOM 673 C CA . GLU A 1 84 ? 40.411 3.818 5.708 1.00 83.12 84 GLU A CA 1
ATOM 674 C C . GLU A 1 84 ? 40.372 5.355 5.712 1.00 83.12 84 GLU A C 1
ATOM 676 O O . GLU A 1 84 ? 39.559 5.950 6.413 1.00 83.12 84 GLU A O 1
ATOM 681 N N . ILE A 1 85 ? 41.170 5.997 4.852 1.00 77.31 85 ILE A N 1
ATOM 682 C CA . ILE A 1 85 ? 41.236 7.457 4.698 1.00 77.31 85 ILE A CA 1
ATOM 683 C C . ILE A 1 85 ? 39.906 8.011 4.176 1.00 77.31 85 ILE A C 1
ATOM 685 O O . ILE A 1 85 ? 39.448 9.053 4.642 1.00 77.31 85 ILE A O 1
ATOM 689 N N . GLN A 1 86 ? 39.259 7.333 3.223 1.00 78.94 86 GLN A N 1
ATOM 690 C CA . GLN A 1 86 ? 37.939 7.739 2.736 1.00 78.94 86 GLN A CA 1
ATOM 691 C C . GLN A 1 86 ? 36.870 7.616 3.825 1.00 78.94 86 GLN A C 1
ATOM 693 O O . GLN A 1 86 ? 36.045 8.520 3.962 1.00 78.94 86 GLN A O 1
ATOM 698 N N . MET A 1 87 ? 36.892 6.544 4.624 1.00 79.56 87 MET A N 1
ATOM 699 C CA . MET A 1 87 ? 35.967 6.397 5.751 1.00 79.56 87 MET A CA 1
ATOM 700 C C . MET A 1 87 ? 36.209 7.452 6.836 1.00 79.56 87 MET A C 1
ATOM 702 O O . MET A 1 87 ? 35.252 8.069 7.299 1.00 79.56 87 MET A O 1
ATOM 706 N N . GLU A 1 88 ? 37.466 7.732 7.183 1.00 85.25 88 GLU A N 1
ATOM 707 C CA . GLU A 1 88 ? 37.832 8.772 8.152 1.00 85.25 88 GLU A CA 1
ATOM 708 C C . GLU A 1 88 ? 37.403 10.170 7.671 1.00 85.25 88 GLU A C 1
ATOM 710 O O . GLU A 1 88 ? 36.854 10.965 8.438 1.00 85.25 88 GLU A O 1
ATOM 715 N N . GLN A 1 89 ? 37.572 10.468 6.377 1.00 81.38 89 GLN A N 1
ATOM 716 C CA . GLN A 1 89 ? 37.086 11.714 5.776 1.00 81.38 89 GLN A CA 1
ATOM 717 C C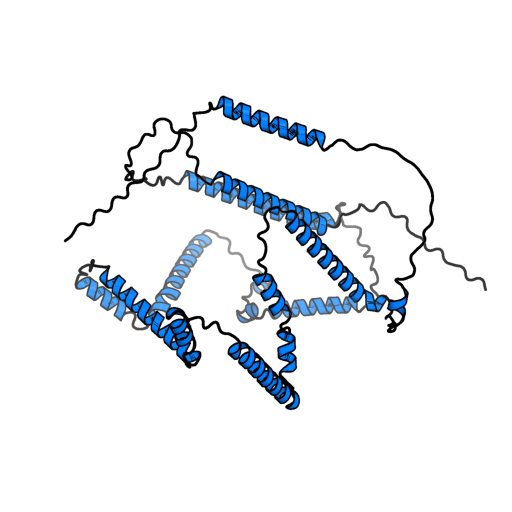 . GLN A 1 89 ? 35.558 11.830 5.849 1.00 81.38 89 GLN A C 1
ATOM 719 O O . GLN A 1 89 ? 35.047 12.889 6.226 1.00 81.38 89 GLN A O 1
ATOM 724 N N . GLN A 1 90 ? 34.828 10.753 5.544 1.00 81.00 90 GLN A N 1
ATOM 725 C CA . GLN A 1 90 ? 33.365 10.725 5.648 1.00 81.00 90 GLN A CA 1
ATOM 726 C C . GLN A 1 90 ? 32.889 10.899 7.094 1.00 81.00 90 GLN A C 1
ATOM 728 O O . GLN A 1 90 ? 31.935 11.639 7.351 1.00 81.00 90 GLN A O 1
ATOM 733 N N . GLU A 1 91 ? 33.555 10.257 8.053 1.00 83.31 91 GLU A N 1
ATOM 734 C CA . GLU A 1 91 ? 33.235 10.378 9.474 1.00 83.31 91 GLU A CA 1
ATOM 735 C C . GLU A 1 91 ? 33.493 11.801 9.986 1.00 83.31 91 GLU A C 1
ATOM 737 O O . GLU A 1 91 ? 32.631 12.395 10.645 1.00 83.31 91 GLU A O 1
ATOM 742 N N . LYS A 1 92 ? 34.618 12.405 9.591 1.00 85.56 92 LYS A N 1
ATOM 743 C CA . LYS A 1 92 ? 34.956 13.796 9.917 1.00 85.56 92 LYS A CA 1
ATOM 744 C C . LYS A 1 92 ? 33.952 14.788 9.327 1.00 85.56 92 LYS A C 1
ATOM 746 O O . LYS A 1 92 ? 33.552 15.741 10.000 1.00 85.56 92 LYS A O 1
ATOM 751 N N . GLU A 1 93 ? 33.496 14.561 8.096 1.00 79.44 93 GLU A N 1
ATOM 752 C CA . GLU A 1 93 ? 32.462 15.389 7.466 1.00 79.44 93 GLU A CA 1
ATOM 753 C C . GLU A 1 93 ? 31.103 15.234 8.169 1.00 79.44 93 GLU A C 1
ATOM 755 O O . GLU A 1 93 ? 30.395 16.220 8.402 1.00 79.44 93 GLU A O 1
ATOM 760 N N . ARG A 1 94 ? 30.752 14.008 8.576 1.00 80.88 94 ARG A N 1
ATOM 761 C CA . ARG A 1 94 ? 29.538 13.725 9.351 1.00 80.88 94 ARG A CA 1
ATOM 762 C C . ARG A 1 94 ? 29.557 14.431 10.707 1.00 80.88 94 ARG A C 1
ATOM 764 O O . ARG A 1 94 ? 28.543 15.016 11.091 1.00 80.88 94 ARG A O 1
ATOM 771 N N . LEU A 1 95 ? 30.694 14.417 11.401 1.00 84.94 95 LEU A N 1
ATOM 772 C CA . LEU A 1 95 ? 30.869 15.102 12.683 1.00 84.94 95 LEU A CA 1
ATOM 773 C C . LEU A 1 95 ? 30.750 16.625 12.521 1.00 84.94 95 LEU A C 1
ATOM 775 O O . LEU A 1 95 ? 30.053 17.283 13.293 1.00 84.94 95 LEU A O 1
ATOM 779 N N . ARG A 1 96 ? 31.345 17.181 11.458 1.00 82.88 96 ARG A N 1
ATOM 780 C CA . ARG A 1 96 ? 31.230 18.609 11.126 1.00 82.88 96 ARG A CA 1
ATOM 781 C C . ARG A 1 96 ? 29.775 19.031 10.892 1.00 82.88 96 ARG A C 1
ATOM 783 O O . ARG A 1 96 ? 29.357 20.061 11.413 1.00 82.88 96 ARG A O 1
ATOM 790 N N . LYS A 1 97 ? 28.988 18.218 10.176 1.00 79.44 97 LYS A N 1
ATOM 791 C CA . LYS A 1 97 ? 27.546 18.461 9.962 1.00 79.44 97 LYS A CA 1
ATOM 792 C C . LYS A 1 97 ? 26.740 18.398 11.263 1.00 79.44 97 LYS A C 1
ATOM 794 O O . LYS A 1 97 ? 25.813 19.185 11.437 1.00 79.44 97 LYS A O 1
ATOM 799 N N . GLN A 1 98 ? 27.081 17.492 12.182 1.00 76.56 98 GLN A N 1
ATOM 800 C CA . GLN A 1 98 ? 26.424 17.425 13.494 1.00 76.56 98 GLN A CA 1
ATOM 801 C C . GLN A 1 98 ? 26.684 18.681 14.330 1.00 76.56 98 GLN A C 1
ATOM 803 O O . GLN A 1 98 ? 25.737 19.235 14.882 1.00 76.56 98 GLN A O 1
ATOM 808 N N . LEU A 1 99 ? 27.931 19.160 14.373 1.00 78.81 99 LEU A N 1
ATOM 809 C CA . LEU A 1 99 ? 28.285 20.385 15.096 1.00 78.81 99 LEU A CA 1
ATOM 810 C C . LEU A 1 99 ? 27.566 21.614 14.526 1.00 78.81 99 LEU A C 1
ATOM 812 O O . LEU A 1 99 ? 27.001 22.389 15.292 1.00 78.81 99 LEU A O 1
ATOM 816 N N . GLN A 1 100 ? 27.493 21.740 13.197 1.00 78.31 100 GLN A N 1
ATOM 817 C CA . GLN A 1 100 ? 26.731 22.812 12.543 1.00 78.31 100 GLN A CA 1
ATOM 818 C C . GLN A 1 100 ? 25.247 22.779 12.930 1.00 78.31 100 GLN A C 1
ATOM 820 O O . GLN A 1 100 ? 24.677 23.804 13.293 1.00 78.31 100 GLN A O 1
ATOM 825 N N . TYR A 1 101 ? 24.628 21.596 12.944 1.00 76.50 101 TYR A N 1
ATOM 826 C CA . TYR A 1 101 ? 23.235 21.445 13.367 1.00 76.50 101 TYR A CA 1
ATOM 827 C C . TYR A 1 101 ? 23.021 21.802 14.851 1.00 76.50 101 TYR A C 1
ATOM 829 O O . TYR A 1 101 ? 21.988 22.363 15.225 1.00 76.50 101 TYR A O 1
ATOM 837 N N . GLU A 1 102 ? 23.986 21.494 15.720 1.00 76.19 102 GLU A N 1
ATOM 838 C CA . GLU A 1 102 ? 23.939 21.890 17.130 1.00 76.19 102 GLU A CA 1
ATOM 839 C C . GLU A 1 102 ? 24.101 23.405 17.325 1.00 76.19 102 GLU A C 1
ATOM 841 O O . GLU A 1 102 ? 23.398 23.986 18.156 1.00 76.19 102 GLU A O 1
ATOM 846 N N . GLU A 1 103 ? 24.974 24.056 16.555 1.00 76.25 103 GLU A N 1
ATOM 847 C CA . GLU A 1 103 ? 25.132 25.516 16.538 1.00 76.25 103 GLU A CA 1
ATOM 848 C C . GLU A 1 103 ? 23.869 26.217 16.018 1.00 76.25 103 GLU A C 1
ATOM 850 O O . GLU A 1 103 ? 23.371 27.153 16.649 1.00 76.25 103 GLU A O 1
ATOM 855 N N . GLU A 1 104 ? 23.270 25.710 14.939 1.00 77.75 104 GLU A N 1
ATOM 856 C CA . GLU A 1 104 ? 21.989 26.194 14.412 1.00 77.75 104 GLU A CA 1
ATOM 857 C C . GLU A 1 104 ? 20.854 26.035 15.438 1.00 77.75 104 GLU A C 1
ATOM 859 O O . GLU A 1 104 ? 20.060 26.960 15.639 1.00 77.75 104 GLU A O 1
ATOM 864 N N . ARG A 1 105 ? 20.803 24.910 16.171 1.00 69.81 105 ARG A N 1
ATOM 865 C CA . ARG A 1 105 ? 19.842 24.722 17.277 1.00 69.81 105 ARG A CA 1
ATOM 866 C C . ARG A 1 105 ? 20.061 25.693 18.433 1.00 69.81 105 ARG A C 1
ATOM 868 O O . ARG A 1 105 ? 19.072 26.105 19.037 1.00 69.81 105 ARG A O 1
ATOM 875 N N . LYS A 1 106 ? 21.308 26.049 18.754 1.00 67.75 106 LYS A N 1
ATOM 876 C CA . LYS A 1 106 ? 21.625 27.043 19.797 1.00 67.75 106 LYS A CA 1
ATOM 877 C C . LYS A 1 106 ? 21.231 28.464 19.374 1.00 67.75 106 LYS A C 1
ATOM 879 O O . LYS A 1 106 ? 20.788 29.238 20.219 1.00 67.75 106 LYS A O 1
ATOM 884 N N . ASN A 1 107 ? 21.317 28.783 18.081 1.00 70.12 107 ASN A N 1
ATOM 885 C CA . ASN A 1 107 ? 20.942 30.094 17.533 1.00 70.12 107 ASN A CA 1
ATOM 886 C C . ASN A 1 107 ? 19.418 30.301 17.409 1.00 70.12 107 ASN A C 1
ATOM 888 O O . ASN A 1 107 ? 18.938 31.437 17.352 1.00 70.12 107 ASN A O 1
ATOM 892 N N . LEU A 1 108 ? 18.624 29.226 17.429 1.00 72.69 108 LEU A N 1
ATOM 893 C CA . LEU A 1 108 ? 17.164 29.296 17.493 1.00 72.69 108 LEU A CA 1
ATOM 894 C C . LEU A 1 108 ? 16.713 29.599 18.938 1.00 72.69 108 LEU A C 1
ATOM 896 O O . LEU A 1 108 ? 16.705 28.719 19.796 1.00 72.69 108 LEU A O 1
ATOM 900 N N . ARG A 1 109 ? 16.267 30.842 19.197 1.00 46.22 109 ARG A N 1
ATOM 901 C CA . ARG A 1 109 ? 15.815 31.408 20.502 1.00 46.22 109 ARG A CA 1
ATOM 902 C C . ARG A 1 109 ? 14.650 30.682 21.223 1.00 46.22 109 ARG A C 1
ATOM 904 O O . ARG A 1 109 ? 14.033 31.246 22.120 1.00 46.22 109 ARG A O 1
ATOM 911 N N . SER A 1 110 ? 14.302 29.456 20.841 1.00 55.62 110 SER A N 1
ATOM 912 C CA . SER A 1 110 ? 13.174 28.697 21.403 1.00 55.62 110 SER A CA 1
ATOM 913 C C . SER A 1 110 ? 13.391 27.178 21.402 1.00 55.62 110 SER A C 1
ATOM 915 O O . SER A 1 110 ? 12.442 26.408 21.263 1.00 55.62 110 SER A O 1
ATOM 917 N N . ALA A 1 111 ? 14.631 26.713 21.563 1.00 56.91 111 ALA A N 1
ATOM 918 C CA . ALA A 1 111 ? 14.865 25.304 21.860 1.00 56.91 111 ALA A CA 1
ATOM 919 C C . ALA A 1 111 ? 14.471 25.014 23.328 1.00 56.91 111 ALA A C 1
ATOM 921 O O . ALA A 1 111 ? 15.004 25.663 24.230 1.00 56.91 111 ALA A O 1
ATOM 922 N N . PRO A 1 112 ? 13.552 24.070 23.608 1.00 61.97 112 PRO A N 1
ATOM 923 C CA . PRO A 1 112 ? 13.259 23.671 24.980 1.00 61.97 112 PRO A CA 1
ATOM 924 C C . PRO A 1 112 ? 14.527 23.092 25.617 1.00 61.97 112 PRO A C 1
ATOM 926 O O . PRO A 1 112 ? 15.155 22.190 25.056 1.00 61.97 112 PRO A O 1
ATOM 929 N N . ALA A 1 113 ? 14.919 23.627 26.773 1.00 66.06 113 ALA A N 1
ATOM 930 C CA . ALA A 1 113 ? 16.072 23.135 27.511 1.00 66.06 113 ALA A CA 1
ATOM 931 C C . ALA A 1 113 ? 15.816 21.683 27.943 1.00 66.06 113 ALA A C 1
ATOM 933 O O . ALA A 1 113 ? 14.846 21.390 28.642 1.00 66.06 113 ALA A O 1
ATOM 934 N N . ILE A 1 114 ? 16.682 20.768 27.505 1.00 68.25 114 ILE A N 1
ATOM 935 C CA . ILE A 1 114 ? 16.684 19.380 27.974 1.00 68.25 114 ILE A CA 1
ATOM 936 C C . ILE A 1 114 ? 16.980 19.421 29.476 1.00 68.25 114 ILE A C 1
ATOM 938 O O . ILE A 1 114 ? 18.005 19.974 29.882 1.00 68.25 114 ILE A O 1
ATOM 942 N N . SER A 1 115 ? 16.074 18.877 30.291 1.00 80.50 115 SER A N 1
ATOM 943 C CA . SER A 1 115 ? 16.222 18.871 31.747 1.00 80.50 115 SER A CA 1
ATOM 944 C C . SER A 1 115 ? 17.490 18.122 32.167 1.00 80.50 115 SER A C 1
ATOM 946 O O . SER A 1 115 ? 17.898 17.146 31.536 1.00 80.50 115 SER A O 1
ATOM 948 N N . GLU A 1 116 ? 18.112 18.536 33.270 1.00 80.19 116 GLU A N 1
ATOM 949 C CA . GLU A 1 116 ? 19.292 17.848 33.818 1.00 80.19 116 GLU A CA 1
ATOM 950 C C . GLU A 1 116 ? 19.021 16.362 34.117 1.00 80.19 116 GLU A C 1
ATOM 952 O O . GLU A 1 116 ? 19.891 15.508 33.961 1.00 80.19 116 GLU A O 1
ATOM 957 N N . GLU A 1 117 ? 17.777 16.022 34.454 1.00 73.19 117 GLU A N 1
ATOM 958 C CA . GLU A 1 117 ? 17.338 14.644 34.665 1.00 73.19 117 GLU A CA 1
ATOM 959 C C . GLU A 1 117 ? 17.377 13.811 33.376 1.00 73.19 117 GLU A C 1
ATOM 961 O O . GLU A 1 117 ? 17.869 12.682 33.373 1.00 73.19 117 GLU A O 1
ATOM 966 N N . SER A 1 118 ? 16.960 14.387 32.246 1.00 72.50 118 SER A N 1
ATOM 967 C CA . SER A 1 118 ? 17.039 13.698 30.954 1.00 72.50 118 SER A CA 1
ATOM 968 C C . SER A 1 118 ? 18.483 13.574 30.452 1.00 72.50 118 SER A C 1
ATOM 970 O O . SER A 1 118 ? 18.834 12.537 29.882 1.00 72.50 118 SER A O 1
ATOM 972 N N . LYS A 1 119 ? 19.368 14.531 30.769 1.00 80.44 119 LYS A N 1
ATOM 973 C CA . LYS A 1 119 ? 20.820 14.378 30.541 1.00 80.44 119 LYS A CA 1
ATOM 974 C C . LYS A 1 119 ? 21.417 13.233 31.369 1.00 80.44 119 LYS A C 1
ATOM 976 O O . LYS A 1 119 ? 22.184 12.435 30.826 1.00 80.44 119 LYS A O 1
ATOM 981 N N . ARG A 1 120 ? 21.027 13.090 32.644 1.00 76.81 120 ARG A N 1
ATOM 982 C CA . ARG A 1 120 ? 21.457 11.966 33.502 1.00 76.81 120 ARG A CA 1
ATOM 983 C C . ARG A 1 120 ? 20.989 10.612 32.969 1.00 76.81 120 ARG A C 1
ATOM 985 O O . ARG A 1 120 ? 21.780 9.672 32.951 1.00 76.81 120 ARG A O 1
ATOM 992 N N . ILE A 1 121 ? 19.748 10.509 32.485 1.00 74.50 121 ILE A N 1
ATOM 993 C CA . ILE A 1 121 ? 19.216 9.264 31.900 1.00 74.50 121 ILE A CA 1
ATOM 994 C C . ILE A 1 121 ? 20.011 8.864 30.649 1.00 74.50 121 ILE A C 1
ATOM 996 O O . ILE A 1 121 ? 20.385 7.699 30.504 1.00 74.50 121 ILE A O 1
ATOM 1000 N N . VAL A 1 122 ? 20.327 9.820 29.770 1.00 77.12 122 VAL A N 1
ATOM 1001 C CA . VAL A 1 122 ? 21.130 9.555 28.564 1.00 77.12 122 VAL A CA 1
ATOM 1002 C C . VAL A 1 122 ? 22.565 9.155 28.921 1.00 77.12 122 VAL A C 1
ATOM 1004 O O . VAL A 1 122 ? 23.100 8.234 28.306 1.00 77.12 122 VAL A O 1
ATOM 1007 N N . ALA A 1 123 ? 23.176 9.773 29.935 1.00 76.56 123 ALA A N 1
ATOM 1008 C CA . ALA A 1 123 ? 24.493 9.369 30.433 1.00 76.56 123 ALA A CA 1
ATOM 1009 C C . ALA A 1 123 ? 24.474 7.939 31.009 1.00 76.56 123 ALA A C 1
ATOM 1011 O O . ALA A 1 123 ? 25.334 7.123 30.676 1.00 76.56 123 ALA A O 1
ATOM 1012 N N . MET A 1 124 ? 23.442 7.589 31.786 1.00 70.75 124 MET A N 1
ATOM 1013 C CA . MET A 1 124 ? 23.247 6.220 32.279 1.00 70.75 124 MET A CA 1
ATOM 1014 C C . MET A 1 124 ? 23.021 5.210 31.146 1.00 70.75 124 MET A C 1
ATOM 1016 O O . MET A 1 124 ? 23.458 4.065 31.255 1.00 70.75 124 MET A O 1
ATOM 1020 N N . MET A 1 125 ? 22.363 5.610 30.053 1.00 68.44 125 MET A N 1
ATOM 1021 C CA . MET A 1 125 ? 22.175 4.758 28.875 1.00 68.44 125 MET A CA 1
ATOM 1022 C C . MET A 1 125 ? 23.453 4.589 28.050 1.00 68.44 125 MET A C 1
ATOM 1024 O O . MET A 1 125 ? 23.716 3.479 27.599 1.00 68.44 125 MET A O 1
ATOM 1028 N N . LYS A 1 126 ? 24.270 5.637 27.887 1.00 67.19 126 LYS A N 1
ATOM 1029 C CA . LYS A 1 126 ? 25.569 5.548 27.193 1.00 67.19 126 LYS A CA 1
ATOM 1030 C C . LYS A 1 126 ? 26.568 4.653 27.930 1.00 67.19 126 LYS A C 1
ATOM 1032 O O . LYS A 1 126 ? 27.356 3.973 27.286 1.00 67.19 126 LYS A O 1
ATOM 1037 N N . ASN A 1 127 ? 26.478 4.593 29.259 1.00 66.69 127 ASN A N 1
ATOM 1038 C CA . ASN A 1 127 ? 27.304 3.709 30.086 1.00 66.69 127 ASN A CA 1
ATOM 1039 C C . ASN A 1 127 ? 26.790 2.257 30.128 1.00 66.69 127 ASN A C 1
ATOM 1041 O O . ASN A 1 127 ? 27.427 1.394 30.735 1.00 66.69 127 ASN A O 1
ATOM 1045 N N . ARG A 1 128 ? 25.645 1.944 29.500 1.00 63.69 128 ARG A N 1
ATOM 1046 C CA . ARG A 1 128 ? 25.227 0.551 29.312 1.00 63.69 128 ARG A CA 1
ATOM 1047 C C . ARG A 1 128 ? 25.993 -0.037 28.136 1.00 63.69 128 ARG A C 1
ATOM 1049 O O . ARG A 1 128 ? 25.846 0.408 27.004 1.00 63.69 128 ARG A O 1
ATOM 1056 N N . ILE A 1 129 ? 26.769 -1.074 28.438 1.00 57.81 129 ILE A N 1
ATOM 1057 C CA . ILE A 1 129 ? 27.467 -1.927 27.472 1.00 57.81 129 ILE A CA 1
ATOM 1058 C C . ILE A 1 129 ? 26.515 -2.233 26.298 1.00 57.81 129 ILE A C 1
ATOM 1060 O O . ILE A 1 129 ? 25.390 -2.686 26.555 1.00 57.81 129 ILE A O 1
ATOM 1064 N N . PRO A 1 130 ? 26.918 -1.965 25.040 1.00 58.47 130 PRO A N 1
ATOM 1065 C CA . PRO A 1 130 ? 26.053 -2.156 23.887 1.00 58.47 130 PRO A CA 1
ATOM 1066 C C . PRO A 1 130 ? 25.531 -3.593 23.846 1.00 58.47 130 PRO A C 1
ATOM 1068 O O . PRO A 1 130 ? 26.245 -4.556 24.112 1.00 58.47 130 PRO A O 1
ATOM 1071 N N . PHE A 1 131 ? 24.246 -3.746 23.536 1.00 51.72 131 PHE A N 1
ATOM 1072 C CA . PHE A 1 131 ? 23.552 -5.037 23.558 1.00 51.72 131 PHE A CA 1
ATOM 1073 C C . PHE A 1 131 ? 24.260 -6.116 22.716 1.00 51.72 131 PHE A C 1
ATOM 1075 O O . PHE A 1 131 ? 24.259 -7.291 23.074 1.00 51.72 131 PHE A O 1
ATOM 1082 N N . THR A 1 132 ? 24.947 -5.706 21.651 1.00 52.38 132 THR A N 1
ATOM 1083 C CA . THR A 1 132 ? 25.725 -6.580 20.768 1.00 52.38 132 THR A CA 1
ATOM 1084 C C . THR A 1 132 ? 26.945 -7.200 21.452 1.00 52.38 132 THR A C 1
ATOM 1086 O O . THR A 1 132 ? 27.210 -8.383 21.250 1.00 52.38 132 THR A O 1
ATOM 1089 N N . SER A 1 133 ? 27.643 -6.480 22.337 1.00 56.66 133 SER A N 1
ATOM 1090 C CA . SER A 1 133 ? 28.766 -7.044 23.102 1.00 56.66 133 SER A CA 1
ATOM 1091 C C . SER A 1 133 ? 28.318 -7.891 24.298 1.00 56.66 133 SER A C 1
ATOM 1093 O O . SER A 1 133 ? 29.099 -8.696 24.804 1.00 56.66 133 SER A O 1
ATOM 1095 N N . ARG A 1 134 ? 27.047 -7.788 24.714 1.00 51.44 134 ARG A N 1
ATOM 1096 C CA . ARG A 1 134 ? 26.432 -8.685 25.708 1.00 51.44 134 ARG A CA 1
ATOM 1097 C C . ARG A 1 134 ? 26.075 -10.060 25.127 1.00 51.44 134 ARG A C 1
ATOM 1099 O O . ARG A 1 134 ? 26.147 -11.042 25.855 1.00 51.44 134 ARG A O 1
ATOM 1106 N N . ILE A 1 135 ? 25.741 -10.146 23.839 1.00 52.72 135 ILE A N 1
ATOM 1107 C CA . ILE A 1 135 ? 25.422 -11.427 23.184 1.00 52.72 135 ILE A CA 1
ATOM 1108 C C . ILE A 1 135 ? 26.695 -12.255 22.956 1.00 52.72 135 ILE A C 1
ATOM 1110 O O . ILE A 1 135 ? 26.718 -13.436 23.286 1.00 52.72 135 ILE A O 1
ATOM 1114 N N . LEU A 1 136 ? 27.789 -11.629 22.510 1.00 52.47 136 LEU A N 1
ATOM 1115 C CA . LEU A 1 136 ? 29.064 -12.323 22.263 1.00 52.47 136 LEU A CA 1
ATOM 1116 C C . LEU A 1 136 ? 29.765 -12.841 23.534 1.00 52.47 136 LEU A C 1
ATOM 1118 O O . LEU A 1 136 ? 30.531 -13.791 23.449 1.00 52.47 136 LEU A O 1
ATOM 1122 N N . LYS A 1 137 ? 29.485 -12.269 24.714 1.00 50.72 137 LYS A N 1
ATOM 1123 C CA . LYS A 1 137 ? 30.048 -12.724 26.003 1.00 50.72 137 LYS A CA 1
ATOM 1124 C C . LYS A 1 137 ? 29.203 -13.762 26.747 1.00 50.72 137 LYS A C 1
ATOM 1126 O O . LYS A 1 137 ? 29.649 -14.277 27.763 1.00 50.72 137 LYS A O 1
ATOM 1131 N N . SER A 1 138 ? 28.009 -14.089 26.254 1.00 48.50 138 SER A N 1
ATOM 1132 C CA . SER A 1 138 ? 27.113 -15.050 26.916 1.00 48.50 138 SER A CA 1
ATOM 1133 C C . SER A 1 138 ? 27.490 -16.527 26.707 1.00 48.50 138 SER A C 1
ATOM 1135 O O . SER A 1 138 ? 26.844 -17.398 27.279 1.00 48.50 138 SER A O 1
ATOM 1137 N N . GLY A 1 139 ? 28.542 -16.813 25.927 1.00 50.31 139 GLY A N 1
ATOM 1138 C CA . GLY A 1 139 ? 29.029 -18.174 25.668 1.00 50.31 139 GLY A CA 1
ATOM 1139 C C . GLY A 1 139 ? 30.172 -18.660 26.569 1.00 50.31 139 GLY A C 1
ATOM 1140 O O . GLY A 1 139 ? 30.489 -19.842 26.527 1.00 50.31 139 GLY A O 1
ATOM 1141 N N . SER A 1 140 ? 30.792 -17.791 27.374 1.00 54.28 140 SER A N 1
ATOM 1142 C CA . SER A 1 140 ? 31.913 -18.161 28.253 1.00 54.28 140 SER A CA 1
ATOM 1143 C C . SER A 1 140 ? 31.997 -17.207 29.452 1.00 54.28 140 SER A C 1
ATOM 1145 O O . SER A 1 140 ? 32.825 -16.295 29.488 1.00 54.28 140 SER A O 1
ATOM 1147 N N . GLU A 1 141 ? 31.089 -17.349 30.418 1.00 52.44 141 GLU A N 1
ATOM 1148 C CA . GLU A 1 141 ? 31.288 -16.738 31.736 1.00 52.44 141 GLU A CA 1
ATOM 1149 C C . GLU A 1 141 ? 32.002 -17.762 32.625 1.00 52.44 141 GLU A C 1
ATOM 1151 O O . GLU A 1 141 ? 31.376 -18.684 33.141 1.00 52.44 141 GLU A O 1
ATOM 1156 N N . ASP A 1 142 ? 33.321 -17.613 32.775 1.00 58.25 142 ASP A N 1
ATOM 1157 C CA . ASP A 1 142 ? 34.118 -18.390 33.727 1.00 58.25 142 ASP A CA 1
ATOM 1158 C C . ASP A 1 142 ? 33.572 -18.193 35.152 1.00 58.25 142 ASP A C 1
ATOM 1160 O O . ASP A 1 142 ? 33.249 -17.065 35.550 1.00 58.25 142 ASP A O 1
ATOM 1164 N N . GLU A 1 143 ? 33.501 -19.271 35.943 1.00 56.22 143 GLU A N 1
ATOM 1165 C CA . GLU A 1 143 ? 32.930 -19.293 37.304 1.00 56.22 143 GLU A CA 1
ATOM 1166 C C . GLU A 1 143 ? 33.528 -18.222 38.239 1.00 56.22 143 GLU A C 1
ATOM 1168 O O . GLU A 1 143 ? 32.847 -17.691 39.122 1.00 56.22 143 GLU A O 1
ATOM 1173 N N . GLN A 1 144 ? 34.780 -17.821 37.996 1.00 56.47 144 GLN A N 1
ATOM 1174 C CA . GLN A 1 144 ? 35.465 -16.755 38.733 1.00 56.47 144 GLN A CA 1
ATOM 1175 C C . GLN A 1 144 ? 34.774 -15.388 38.572 1.00 56.47 144 GLN A C 1
ATOM 1177 O O . GLN A 1 144 ? 34.649 -14.632 39.538 1.00 56.47 144 GLN A O 1
ATOM 1182 N N . THR A 1 145 ? 34.231 -15.092 37.387 1.00 60.28 145 THR A N 1
ATOM 1183 C CA . THR A 1 145 ? 33.533 -13.822 37.117 1.00 60.28 145 THR A CA 1
ATOM 1184 C C . THR A 1 145 ? 32.154 -13.760 37.778 1.00 60.28 145 THR A C 1
ATOM 1186 O O . THR A 1 145 ? 31.681 -12.679 38.142 1.00 60.28 145 THR A O 1
ATOM 1189 N N . MET A 1 146 ? 31.511 -14.912 37.990 1.00 58.78 146 MET A N 1
ATOM 1190 C CA . MET A 1 146 ? 30.246 -15.016 38.721 1.00 58.78 146 MET A CA 1
ATOM 1191 C C . MET A 1 146 ? 30.445 -14.761 40.219 1.00 58.78 146 MET A C 1
ATOM 1193 O O . MET A 1 146 ? 29.680 -13.993 40.811 1.00 58.78 146 MET A O 1
ATOM 1197 N N . PHE A 1 147 ? 31.514 -15.304 40.809 1.00 66.19 147 PHE A N 1
ATOM 1198 C CA . PHE A 1 147 ? 31.837 -15.095 42.222 1.00 66.19 147 PHE A CA 1
ATOM 1199 C C . PHE A 1 147 ? 32.185 -13.628 42.536 1.00 66.19 147 PHE A C 1
ATOM 1201 O O . PHE A 1 147 ? 31.709 -13.064 43.526 1.00 66.19 147 PHE A O 1
ATOM 1208 N N . GLU A 1 148 ? 32.944 -12.955 41.666 1.00 69.56 148 GLU A N 1
ATOM 1209 C CA . GLU A 1 148 ? 33.256 -11.526 41.824 1.00 69.56 148 GLU A CA 1
ATOM 1210 C C . GLU A 1 148 ? 32.036 -10.615 41.635 1.00 69.56 148 GLU A C 1
ATOM 1212 O O . GLU A 1 148 ? 31.858 -9.647 42.390 1.00 69.56 148 GLU A O 1
ATOM 1217 N N . LYS A 1 149 ? 31.151 -10.939 40.678 1.00 71.31 149 LYS A N 1
ATOM 1218 C CA . LYS A 1 149 ? 29.859 -10.251 40.512 1.00 71.31 149 LYS A CA 1
ATOM 1219 C C . LYS A 1 149 ? 28.988 -10.409 41.760 1.00 71.31 149 LYS A C 1
ATOM 1221 O O . LYS A 1 149 ? 28.330 -9.448 42.167 1.00 71.31 149 LYS A O 1
ATOM 1226 N N . GLU A 1 150 ? 28.977 -11.585 42.383 1.00 75.19 150 GLU A N 1
ATOM 1227 C CA . GLU A 1 150 ? 28.195 -11.832 43.596 1.00 75.19 150 GLU A CA 1
ATOM 1228 C C . GLU A 1 150 ? 28.775 -11.101 44.814 1.00 75.19 150 GLU A C 1
ATOM 1230 O O . GLU A 1 150 ? 28.042 -10.416 45.533 1.00 75.19 150 GLU A O 1
ATOM 1235 N N . LYS A 1 151 ? 30.098 -11.141 44.998 1.00 78.12 151 LYS A N 1
ATOM 1236 C CA . LYS A 1 151 ? 30.796 -10.400 46.060 1.00 78.12 151 LYS A CA 1
ATOM 1237 C C . LYS A 1 151 ? 30.603 -8.885 45.925 1.00 78.12 151 LYS A C 1
ATOM 1239 O O . LYS A 1 151 ? 30.361 -8.206 46.924 1.00 78.12 151 LYS A O 1
ATOM 1244 N N . SER A 1 152 ? 30.635 -8.361 44.699 1.00 75.12 152 SER A N 1
ATOM 1245 C CA . SER A 1 152 ? 30.371 -6.940 44.429 1.00 75.12 152 SER A CA 1
ATOM 1246 C C . SER A 1 152 ? 28.917 -6.558 44.704 1.00 75.12 152 SER A C 1
ATOM 1248 O O . SER A 1 152 ? 28.662 -5.502 45.280 1.00 75.12 152 SER A O 1
ATOM 1250 N N . LYS A 1 153 ? 27.952 -7.430 44.370 1.00 76.94 153 LYS A N 1
ATOM 1251 C CA . LYS A 1 153 ? 26.542 -7.224 44.737 1.00 76.94 153 LYS A CA 1
ATOM 1252 C C . LYS A 1 153 ? 26.353 -7.179 46.251 1.00 76.94 153 LYS A C 1
ATOM 1254 O O . LYS A 1 153 ? 25.644 -6.297 46.724 1.00 76.94 153 LYS A O 1
ATOM 1259 N N . ARG A 1 154 ? 26.990 -8.081 47.006 1.00 78.00 154 ARG A N 1
ATOM 1260 C CA . ARG A 1 154 ? 26.894 -8.100 48.477 1.00 78.00 154 ARG A CA 1
ATOM 1261 C C . ARG A 1 154 ? 27.413 -6.799 49.090 1.00 78.00 154 ARG A C 1
ATOM 1263 O O . ARG A 1 154 ? 26.671 -6.164 49.828 1.00 78.00 154 ARG A O 1
ATOM 1270 N N . ARG A 1 155 ? 28.600 -6.338 48.676 1.00 76.38 155 ARG A N 1
ATOM 1271 C CA . ARG A 1 155 ? 29.159 -5.047 49.124 1.00 76.38 155 ARG A CA 1
ATOM 1272 C C . ARG A 1 155 ? 28.257 -3.865 48.778 1.00 76.38 155 ARG A C 1
ATOM 1274 O O . ARG A 1 155 ? 28.064 -2.980 49.598 1.00 76.38 155 ARG A O 1
ATOM 1281 N N . PHE A 1 156 ? 27.674 -3.861 47.580 1.00 76.50 156 PHE A N 1
ATOM 1282 C CA . PHE A 1 156 ? 26.746 -2.807 47.180 1.00 76.50 156 PHE A CA 1
ATOM 1283 C C . PHE A 1 156 ? 25.489 -2.778 48.060 1.00 76.50 156 PHE A C 1
ATOM 1285 O O . PHE A 1 156 ? 25.035 -1.703 48.436 1.00 76.50 156 PHE A O 1
ATOM 1292 N N . PHE A 1 157 ? 24.931 -3.943 48.405 1.00 74.19 157 PHE A N 1
ATOM 1293 C CA . PHE A 1 157 ? 23.783 -4.034 49.311 1.00 74.19 157 PHE A CA 1
ATOM 1294 C C . PHE A 1 157 ? 24.122 -3.617 50.744 1.00 74.19 157 PHE A C 1
ATOM 1296 O O . PHE A 1 157 ? 23.281 -3.010 51.397 1.00 74.19 157 PHE A O 1
ATOM 1303 N N . GLU A 1 158 ? 25.331 -3.919 51.208 1.00 80.12 158 GLU A N 1
ATOM 1304 C CA . GLU A 1 158 ? 25.821 -3.574 52.545 1.00 80.12 158 GLU A CA 1
ATOM 1305 C C . GLU A 1 158 ? 26.017 -2.059 52.696 1.00 80.12 158 GLU A C 1
ATOM 1307 O O . GLU A 1 158 ? 25.404 -1.461 53.575 1.00 80.12 158 GLU A O 1
ATOM 1312 N N . VAL A 1 159 ? 26.694 -1.412 51.738 1.00 76.94 159 VAL A N 1
ATOM 1313 C CA . VAL A 1 159 ? 26.825 0.059 51.689 1.00 76.94 159 VAL A CA 1
ATOM 1314 C C . VAL A 1 159 ? 25.455 0.734 51.622 1.00 76.94 159 VAL A C 1
ATOM 1316 O O . VAL A 1 159 ? 25.185 1.682 52.351 1.00 76.94 159 VAL A O 1
ATOM 1319 N N . LYS A 1 160 ? 24.534 0.218 50.796 1.00 75.69 160 LYS A N 1
ATOM 1320 C CA . LYS A 1 160 ? 23.180 0.782 50.716 1.00 75.69 160 LYS A CA 1
ATOM 1321 C C . LYS A 1 160 ? 22.391 0.627 52.012 1.00 75.69 160 LYS A C 1
ATOM 1323 O O . LYS A 1 160 ? 21.517 1.445 52.285 1.00 75.69 160 LYS A O 1
ATOM 1328 N N . LYS A 1 161 ? 22.631 -0.455 52.755 1.00 78.38 161 LYS A N 1
ATOM 1329 C CA . LYS A 1 161 ? 21.985 -0.724 54.040 1.00 78.38 161 LYS A CA 1
ATOM 1330 C C . LYS A 1 161 ? 22.500 0.249 55.100 1.00 78.38 161 LYS A C 1
ATOM 1332 O O . LYS A 1 161 ? 21.680 0.839 55.789 1.00 78.38 161 LYS A O 1
ATOM 1337 N N . GLU A 1 162 ? 23.807 0.495 55.140 1.00 76.81 162 GLU A N 1
ATOM 1338 C CA . GLU A 1 162 ? 24.423 1.513 56.004 1.00 76.81 162 GLU A CA 1
ATOM 1339 C C . GLU A 1 162 ? 23.920 2.933 55.668 1.00 76.81 162 GLU A C 1
ATOM 1341 O O . GLU A 1 162 ? 23.546 3.691 56.563 1.00 76.81 162 GLU A O 1
ATOM 1346 N N . GLU A 1 163 ? 23.795 3.278 54.379 1.00 71.56 163 GLU A N 1
ATOM 1347 C CA . GLU A 1 163 ? 23.206 4.555 53.930 1.00 71.56 163 GLU A CA 1
ATOM 1348 C C . GLU A 1 163 ? 21.715 4.700 54.307 1.00 71.56 163 GLU A C 1
ATOM 1350 O O . GLU A 1 163 ? 21.239 5.806 54.582 1.00 71.56 163 GLU A O 1
ATOM 1355 N N . LEU A 1 164 ? 20.966 3.591 54.328 1.00 64.12 164 LEU A N 1
ATOM 1356 C CA . LEU A 1 164 ? 19.560 3.538 54.750 1.00 64.12 164 LEU A CA 1
ATOM 1357 C C . LEU A 1 164 ? 19.407 3.641 56.272 1.00 64.12 164 LEU A C 1
ATOM 1359 O O . LEU A 1 164 ? 18.464 4.282 56.733 1.00 64.12 164 LEU A O 1
ATOM 1363 N N . GLU A 1 165 ? 20.322 3.048 57.040 1.00 72.50 165 GLU A N 1
ATOM 1364 C CA . GLU A 1 165 ? 20.341 3.110 58.508 1.00 72.50 165 GLU A CA 1
ATOM 1365 C C . GLU A 1 165 ? 20.733 4.509 59.026 1.00 72.50 165 GLU A C 1
ATOM 1367 O O . GLU A 1 165 ? 20.280 4.911 60.097 1.00 72.50 165 GLU A O 1
ATOM 1372 N N . GLY A 1 166 ? 21.476 5.299 58.239 1.00 67.31 166 GLY A N 1
ATOM 1373 C CA . GLY A 1 166 ? 21.774 6.710 58.527 1.00 67.31 166 GLY A CA 1
ATOM 1374 C C . GLY A 1 166 ? 20.687 7.720 58.117 1.00 67.31 166 GLY A C 1
ATOM 1375 O O . GLY A 1 166 ? 20.780 8.898 58.472 1.00 67.31 166 GLY A O 1
ATOM 1376 N N . CYS A 1 167 ? 19.647 7.309 57.380 1.00 59.53 167 CYS A N 1
ATOM 1377 C CA . CYS A 1 167 ? 18.582 8.208 56.925 1.00 59.53 167 CYS A CA 1
ATOM 1378 C C . CYS A 1 167 ? 17.435 8.307 57.948 1.00 59.53 167 CYS A C 1
ATOM 1380 O O . CYS A 1 167 ? 16.590 7.422 58.052 1.00 59.53 167 CYS A O 1
ATOM 1382 N N . THR A 1 168 ? 17.328 9.445 58.640 1.00 62.09 168 THR A N 1
ATOM 1383 C CA . THR A 1 168 ? 16.226 9.767 59.576 1.00 62.09 168 THR A CA 1
ATOM 1384 C C . THR A 1 168 ? 14.902 10.135 58.891 1.00 62.09 168 THR A C 1
ATOM 1386 O O . THR A 1 168 ? 13.879 10.313 59.553 1.00 62.09 168 THR A O 1
ATOM 1389 N N . PHE A 1 169 ? 14.885 10.240 57.560 1.00 60.19 169 PHE A N 1
ATOM 1390 C CA . PHE A 1 169 ? 13.687 10.533 56.780 1.00 60.19 169 PHE A CA 1
ATOM 1391 C C . PHE A 1 169 ? 12.980 9.232 56.384 1.00 60.19 169 PHE A C 1
ATOM 1393 O O . PHE A 1 169 ? 13.423 8.525 55.481 1.00 60.19 169 PHE A O 1
ATOM 1400 N N . GLN A 1 170 ? 11.861 8.926 57.045 1.00 67.06 170 GLN A N 1
ATOM 1401 C CA . GLN A 1 170 ? 10.962 7.827 56.681 1.00 67.06 170 GLN A CA 1
ATOM 1402 C C . GLN A 1 170 ? 9.778 8.372 55.867 1.00 67.06 170 GLN A C 1
ATOM 1404 O O . GLN A 1 170 ? 8.750 8.738 56.444 1.00 67.06 170 GLN A O 1
ATOM 1409 N N . PRO A 1 171 ? 9.877 8.464 54.527 1.00 69.88 171 PRO A N 1
ATOM 1410 C CA . PRO A 1 171 ? 8.746 8.884 53.720 1.00 69.88 171 PRO A CA 1
ATOM 1411 C C . PRO A 1 171 ? 7.641 7.831 53.823 1.00 69.88 171 PRO A C 1
ATOM 1413 O O . PRO A 1 171 ? 7.809 6.676 53.425 1.00 69.88 171 PRO A O 1
ATOM 1416 N N . SER A 1 172 ? 6.484 8.232 54.344 1.00 72.31 172 SER A N 1
ATOM 1417 C CA . SER A 1 172 ? 5.296 7.388 54.311 1.00 72.31 172 SER A CA 1
ATOM 1418 C C . SER A 1 172 ? 4.859 7.208 52.854 1.00 72.31 172 SER A C 1
ATOM 1420 O O . SER A 1 172 ? 4.483 8.148 52.153 1.00 72.31 172 SER A O 1
ATOM 1422 N N . LEU A 1 173 ? 4.963 5.978 52.351 1.00 71.31 173 LEU A N 1
ATOM 1423 C CA . LEU A 1 173 ? 4.499 5.653 51.008 1.00 71.31 173 LEU A CA 1
ATOM 1424 C C . LEU A 1 173 ? 2.979 5.804 50.954 1.00 71.31 173 LEU A C 1
ATOM 1426 O O . LEU A 1 173 ? 2.253 5.138 51.696 1.00 71.31 173 LEU A O 1
ATOM 1430 N N . ASN A 1 174 ? 2.514 6.652 50.037 1.00 77.19 174 ASN A N 1
ATOM 1431 C CA . ASN A 1 174 ? 1.096 6.836 49.757 1.00 77.19 174 ASN A CA 1
ATOM 1432 C C . ASN A 1 174 ? 0.439 5.458 49.496 1.00 77.19 174 ASN A C 1
ATOM 1434 O O . ASN A 1 174 ? 0.997 4.661 48.731 1.00 77.19 174 ASN A O 1
ATOM 1438 N N . PRO A 1 175 ? -0.721 5.140 50.103 1.00 81.31 175 PRO A N 1
ATOM 1439 C CA . PRO A 1 175 ? -1.404 3.852 49.933 1.00 81.31 175 PRO A CA 1
ATOM 1440 C C . PRO A 1 175 ? -1.652 3.465 48.465 1.00 81.31 175 PRO A C 1
ATOM 1442 O O . PRO A 1 175 ? -1.674 2.279 48.135 1.00 81.31 175 PRO A O 1
ATOM 1445 N N . VAL A 1 176 ? -1.777 4.440 47.558 1.00 78.88 176 VAL A N 1
ATOM 1446 C CA . VAL A 1 176 ? -1.883 4.189 46.110 1.00 78.88 176 VAL A CA 1
ATOM 1447 C C . VAL A 1 176 ? -0.598 3.570 45.550 1.00 78.88 176 VAL A C 1
ATOM 1449 O O . VAL A 1 176 ? -0.651 2.624 44.765 1.00 78.88 176 VAL A O 1
ATOM 1452 N N . SER A 1 177 ? 0.563 4.046 45.997 1.00 76.06 177 SER A N 1
ATOM 1453 C CA . SER A 1 177 ? 1.868 3.527 45.585 1.00 76.06 177 SER A CA 1
ATOM 1454 C C . SER A 1 177 ? 2.076 2.084 46.053 1.00 76.06 177 SER A C 1
ATOM 1456 O O . SER A 1 177 ? 2.613 1.283 45.289 1.00 76.06 177 SER A O 1
ATOM 1458 N N . LYS A 1 178 ? 1.572 1.723 47.246 1.00 78.38 178 LYS A N 1
ATOM 1459 C CA . LYS A 1 178 ? 1.574 0.331 47.740 1.00 78.38 178 LYS A CA 1
ATOM 1460 C C . LYS A 1 178 ? 0.739 -0.601 46.851 1.00 78.38 178 LYS A C 1
ATOM 1462 O O . LYS A 1 178 ? 1.227 -1.652 46.437 1.00 78.38 178 LYS A O 1
ATOM 1467 N N . LYS A 1 179 ? -0.457 -0.170 46.430 1.00 77.69 179 LYS A N 1
ATOM 1468 C CA . LYS A 1 179 ? -1.292 -0.937 45.482 1.00 77.69 179 LYS A CA 1
ATOM 1469 C C . LYS A 1 179 ? -0.621 -1.131 44.116 1.00 77.69 179 LYS A C 1
ATOM 1471 O O . LYS A 1 179 ? -0.757 -2.186 43.495 1.00 77.69 179 LYS A O 1
ATOM 1476 N N . ILE A 1 180 ? 0.128 -0.137 43.634 1.00 73.69 180 ILE A N 1
ATOM 1477 C CA . ILE A 1 180 ? 0.871 -0.244 42.365 1.00 73.69 180 ILE A CA 1
ATOM 1478 C C . ILE A 1 180 ? 2.031 -1.243 42.488 1.00 73.69 180 ILE A C 1
ATOM 1480 O O . ILE A 1 180 ? 2.307 -1.980 41.541 1.00 73.69 180 ILE A O 1
ATOM 1484 N N . THR A 1 181 ? 2.711 -1.300 43.636 1.00 68.00 181 THR A N 1
ATOM 1485 C CA . THR A 1 181 ? 3.763 -2.304 43.857 1.00 68.00 181 THR A CA 1
ATOM 1486 C C . THR A 1 181 ? 3.193 -3.715 43.981 1.00 68.00 181 THR A C 1
ATOM 1488 O O . THR A 1 181 ? 3.740 -4.632 43.371 1.00 68.00 181 THR A O 1
ATOM 1491 N N . GLU A 1 182 ? 2.061 -3.883 44.666 1.00 70.19 182 GLU A N 1
ATOM 1492 C CA . GLU A 1 182 ? 1.395 -5.183 44.841 1.00 70.19 182 GLU A CA 1
ATOM 1493 C C . GLU A 1 182 ? 0.871 -5.750 43.511 1.00 70.19 182 GLU A C 1
ATOM 1495 O O . GLU A 1 182 ? 1.056 -6.928 43.216 1.00 70.19 182 GLU A O 1
ATOM 1500 N N . THR A 1 183 ? 0.304 -4.905 42.645 1.00 64.19 183 THR A N 1
ATOM 1501 C CA . THR A 1 183 ? -0.232 -5.332 41.335 1.00 64.19 183 THR A CA 1
ATOM 1502 C C . THR A 1 183 ? 0.843 -5.701 40.310 1.00 64.19 183 THR A C 1
ATOM 1504 O O . THR A 1 183 ? 0.598 -6.524 39.430 1.00 64.19 183 THR A O 1
ATOM 1507 N N . LYS A 1 184 ? 2.056 -5.145 40.417 1.00 62.38 184 LYS A N 1
ATOM 1508 C CA . LYS A 1 184 ? 3.163 -5.445 39.488 1.00 62.38 184 LYS A CA 1
ATOM 1509 C C . LYS A 1 184 ? 3.879 -6.769 39.767 1.00 62.38 184 LYS A C 1
ATOM 1511 O O . LYS A 1 184 ? 4.659 -7.206 38.928 1.00 62.38 184 LYS A O 1
ATOM 1516 N N . HIS A 1 185 ? 3.612 -7.405 40.908 1.00 56.72 185 HIS A N 1
ATOM 1517 C CA . HIS A 1 185 ? 4.275 -8.642 41.332 1.00 56.72 185 HIS A CA 1
ATOM 1518 C C . HIS A 1 185 ? 3.334 -9.852 41.264 1.00 56.72 185 HIS A C 1
ATOM 1520 O O . HIS A 1 185 ? 3.490 -10.791 42.047 1.00 56.72 185 HIS A O 1
ATOM 1526 N N . SER A 1 186 ? 2.362 -9.876 40.335 1.00 61.78 186 SER A N 1
ATOM 1527 C CA . SER A 1 186 ? 1.673 -11.141 40.066 1.00 61.78 186 SER A CA 1
ATOM 1528 C C . SER A 1 186 ? 2.722 -12.121 39.531 1.00 61.78 186 SER A C 1
ATOM 1530 O O . SER A 1 186 ? 3.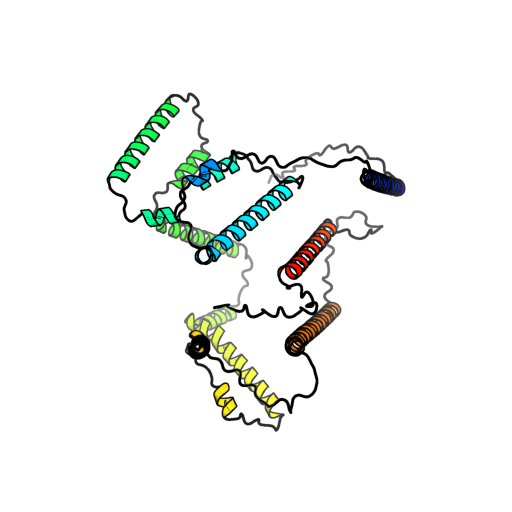282 -11.936 38.446 1.00 61.78 186 SER A O 1
ATOM 1532 N N . LYS A 1 187 ? 3.023 -13.147 40.336 1.00 69.62 187 LYS A N 1
ATOM 1533 C CA . LYS A 1 187 ? 3.965 -14.245 40.040 1.00 69.62 187 LYS A CA 1
ATOM 1534 C C . LYS A 1 187 ? 3.530 -15.100 38.840 1.00 69.62 187 LYS A C 1
ATOM 1536 O O . LYS A 1 187 ? 4.122 -16.139 38.584 1.00 69.62 187 LYS A O 1
ATOM 1541 N N . GLN A 1 188 ? 2.485 -14.677 38.138 1.00 75.56 188 GLN A N 1
ATOM 1542 C CA . GLN A 1 188 ? 1.941 -15.348 36.978 1.00 75.56 188 GLN A CA 1
ATOM 1543 C C . GLN A 1 188 ? 2.942 -15.323 35.836 1.00 75.56 188 GLN A C 1
ATOM 1545 O O . GLN A 1 188 ? 3.606 -14.312 35.551 1.00 75.56 188 GLN A O 1
ATOM 1550 N N . THR A 1 189 ? 3.015 -16.455 35.160 1.00 86.88 189 THR A N 1
ATOM 1551 C CA . THR A 1 189 ? 3.801 -16.605 33.945 1.00 86.88 189 THR A CA 1
ATOM 1552 C C . THR A 1 189 ? 3.257 -15.686 32.845 1.00 86.88 189 THR A C 1
ATOM 1554 O O . THR A 1 189 ? 2.121 -15.209 32.890 1.00 86.88 189 THR A O 1
ATOM 1557 N N . PHE A 1 190 ? 4.083 -15.385 31.840 1.00 82.81 190 PHE A N 1
ATOM 1558 C CA . PHE A 1 190 ? 3.667 -14.550 30.707 1.00 82.81 190 PHE A CA 1
ATOM 1559 C C . PHE A 1 190 ? 2.422 -15.112 29.995 1.00 82.81 190 PHE A C 1
ATOM 1561 O O . PHE A 1 190 ? 1.529 -14.348 29.640 1.00 82.81 190 PHE A O 1
ATOM 1568 N N . LEU A 1 191 ? 2.338 -16.440 29.855 1.00 89.69 191 LEU A N 1
ATOM 1569 C CA . LEU A 1 191 ? 1.224 -17.120 29.191 1.00 89.69 191 LEU A CA 1
ATOM 1570 C C . LEU A 1 191 ? -0.092 -16.980 29.962 1.00 89.69 191 LEU A C 1
ATOM 1572 O O . LEU A 1 191 ? -1.109 -16.644 29.363 1.00 89.69 191 LEU A O 1
ATOM 1576 N N . GLU A 1 192 ? -0.072 -17.154 31.285 1.00 87.00 192 GLU A N 1
ATOM 1577 C CA . GLU A 1 192 ? -1.256 -16.933 32.131 1.00 87.00 192 GLU A CA 1
ATOM 1578 C C . GLU A 1 192 ? -1.743 -15.484 32.026 1.00 87.00 192 GLU A C 1
ATOM 1580 O O . GLU A 1 192 ? -2.936 -15.225 31.887 1.00 87.00 192 GLU A O 1
ATOM 1585 N N . ARG A 1 193 ? -0.808 -14.527 31.986 1.00 85.12 193 ARG A N 1
ATOM 1586 C CA . ARG A 1 193 ? -1.119 -13.101 31.822 1.00 85.12 193 ARG A CA 1
ATOM 1587 C C . ARG A 1 193 ? -1.762 -12.797 30.463 1.00 85.12 193 ARG A C 1
ATOM 1589 O O . ARG A 1 193 ? -2.638 -11.937 30.378 1.00 85.12 193 ARG A O 1
ATOM 1596 N N . GLN A 1 194 ? -1.338 -13.492 29.407 1.00 90.75 194 GLN A N 1
ATOM 1597 C CA . GLN A 1 194 ? -1.922 -13.370 28.071 1.00 90.75 194 GLN A CA 1
ATOM 1598 C C . GLN A 1 194 ? -3.337 -13.964 28.023 1.00 90.75 194 GLN A C 1
ATOM 1600 O O . GLN A 1 194 ? -4.248 -13.321 27.503 1.00 90.75 194 GLN A O 1
ATOM 1605 N N . GLN A 1 195 ? -3.548 -15.128 28.643 1.00 92.88 195 GLN A N 1
ATOM 1606 C CA . GLN A 1 195 ? -4.871 -15.754 28.746 1.00 92.88 195 GLN A CA 1
ATOM 1607 C C . GLN A 1 195 ? -5.857 -14.896 29.545 1.00 92.88 195 GLN A C 1
ATOM 1609 O O . GLN A 1 195 ? -7.002 -14.718 29.128 1.00 92.88 195 GLN A O 1
ATOM 1614 N N . GLU A 1 196 ? -5.421 -14.307 30.660 1.00 91.69 196 GLU A N 1
ATOM 1615 C CA . GLU A 1 196 ? -6.250 -13.379 31.434 1.00 91.69 196 GLU A CA 1
ATOM 1616 C C . GLU A 1 196 ? -6.626 -12.133 30.629 1.00 91.69 196 GLU A C 1
ATOM 1618 O O . GLU A 1 196 ? -7.764 -11.663 30.708 1.00 91.69 196 GLU A O 1
ATOM 1623 N N . TYR A 1 197 ? -5.694 -11.598 29.837 1.00 90.12 197 TYR A N 1
ATOM 1624 C CA . TYR A 1 197 ? -5.971 -10.451 28.978 1.00 90.12 197 TYR A CA 1
ATOM 1625 C C . TYR A 1 197 ? -7.015 -10.789 27.907 1.00 90.12 197 TYR A C 1
ATOM 1627 O O . TYR A 1 197 ? -7.978 -10.040 27.733 1.00 90.12 197 TYR A O 1
ATOM 1635 N N . GLU A 1 198 ? -6.882 -11.939 27.246 1.00 93.38 198 GLU A N 1
ATOM 1636 C CA . GLU A 1 198 ? -7.859 -12.417 26.264 1.00 93.38 198 GLU A CA 1
ATOM 1637 C C . GLU A 1 198 ? -9.232 -12.677 26.895 1.00 93.38 198 GLU A C 1
ATOM 1639 O O . GLU A 1 198 ? -10.256 -12.275 26.339 1.00 93.38 198 GLU A O 1
ATOM 1644 N N . ALA A 1 199 ? -9.275 -13.299 28.076 1.00 94.19 199 ALA A N 1
ATOM 1645 C CA . ALA A 1 199 ? -10.516 -13.520 28.815 1.00 94.19 199 ALA A CA 1
ATOM 1646 C C . ALA A 1 199 ? -11.188 -12.192 29.198 1.00 94.19 199 ALA A C 1
ATOM 1648 O O . ALA A 1 199 ? -12.406 -12.043 29.069 1.00 94.19 199 ALA A O 1
ATOM 1649 N N . LYS A 1 200 ? -10.395 -11.199 29.614 1.00 94.19 200 LYS A N 1
ATOM 1650 C CA . LYS A 1 200 ? -10.881 -9.863 29.970 1.00 94.19 200 LYS A CA 1
ATOM 1651 C C . LYS A 1 200 ? -11.416 -9.098 28.761 1.00 94.19 200 LYS A C 1
ATOM 1653 O O . LYS A 1 200 ? -12.465 -8.463 28.872 1.00 94.19 200 LYS A O 1
ATOM 1658 N N . GLU A 1 201 ? -10.739 -9.164 27.618 1.00 93.31 201 GLU A N 1
ATOM 1659 C CA . GLU A 1 201 ? -11.227 -8.568 26.368 1.00 93.31 201 GLU A CA 1
ATOM 1660 C C . GLU A 1 201 ? -12.512 -9.256 25.883 1.00 93.31 201 GLU A C 1
ATOM 1662 O O . GLU A 1 201 ? -13.467 -8.564 25.529 1.00 93.31 201 GLU A O 1
ATOM 1667 N N . LYS A 1 202 ? -12.613 -10.591 25.979 1.00 93.62 202 LYS A N 1
ATOM 1668 C CA . LYS A 1 202 ? -13.858 -11.326 25.680 1.00 93.62 202 LYS A CA 1
ATOM 1669 C C . LYS A 1 202 ? -15.019 -10.881 26.570 1.00 93.62 202 LYS A C 1
ATOM 1671 O O . LYS A 1 202 ? -16.084 -10.548 26.055 1.00 93.62 202 LYS A O 1
ATOM 1676 N N . LEU A 1 203 ? -14.804 -10.803 27.885 1.00 94.94 203 LEU A N 1
ATOM 1677 C CA . LEU A 1 203 ? -15.811 -10.325 28.841 1.00 94.94 203 LEU A CA 1
ATOM 1678 C C . LEU A 1 203 ? -16.264 -8.894 28.534 1.00 94.94 203 LEU A C 1
ATOM 1680 O O . LEU A 1 203 ? -17.453 -8.582 28.586 1.00 94.94 203 LEU A O 1
ATOM 1684 N N . LYS A 1 204 ? -15.318 -8.018 28.190 1.00 94.12 204 LYS A N 1
ATOM 1685 C CA . LYS A 1 204 ? -15.597 -6.630 27.815 1.00 94.12 204 LYS A CA 1
ATOM 1686 C C . LYS A 1 204 ? -16.409 -6.548 26.522 1.00 94.12 204 LYS A C 1
ATOM 1688 O O . LYS A 1 204 ? -17.376 -5.790 26.472 1.00 94.12 204 LYS A O 1
ATOM 1693 N N . HIS A 1 205 ? -16.056 -7.336 25.510 1.00 92.12 205 HIS A N 1
ATOM 1694 C CA . HIS A 1 205 ? -16.801 -7.416 24.257 1.00 92.12 205 HIS A CA 1
ATOM 1695 C C . HIS A 1 205 ? -18.218 -7.963 24.477 1.00 92.12 205 HIS A C 1
ATOM 1697 O O . HIS A 1 205 ? -19.182 -7.419 23.943 1.00 92.12 205 HIS A O 1
ATOM 1703 N N . GLU A 1 206 ? -18.383 -9.001 25.298 1.00 94.25 206 GLU A N 1
ATOM 1704 C CA . GLU A 1 206 ? -19.702 -9.546 25.630 1.00 94.25 206 GLU A CA 1
ATOM 1705 C C . GLU A 1 206 ? -20.562 -8.524 26.387 1.00 94.25 206 GLU A C 1
ATOM 1707 O O . GLU A 1 206 ? -21.742 -8.355 26.081 1.00 94.25 206 GLU A O 1
ATOM 1712 N N . ALA A 1 207 ? -19.970 -7.794 27.335 1.00 92.69 207 ALA A N 1
ATOM 1713 C CA . ALA A 1 207 ? -20.655 -6.725 28.053 1.00 92.69 207 ALA A CA 1
ATOM 1714 C C . ALA A 1 207 ? -21.083 -5.579 27.120 1.00 92.69 207 ALA A C 1
ATOM 1716 O O . ALA A 1 207 ? -22.178 -5.043 27.287 1.00 92.69 207 ALA A O 1
ATOM 1717 N N . LEU A 1 208 ? -20.253 -5.212 26.137 1.00 88.69 208 LEU A N 1
ATOM 1718 C CA . LEU A 1 208 ? -20.615 -4.232 25.108 1.00 88.69 208 LEU A CA 1
ATOM 1719 C C . LEU A 1 208 ? -21.740 -4.755 24.213 1.00 88.69 208 LEU A C 1
ATOM 1721 O O . LEU A 1 208 ? -22.734 -4.063 24.053 1.00 88.69 208 LEU A O 1
ATOM 1725 N N . SER A 1 209 ? -21.649 -5.997 23.733 1.00 90.31 209 SER A N 1
ATOM 1726 C CA . SER A 1 209 ? -22.697 -6.608 22.907 1.00 90.31 209 SER A CA 1
ATOM 1727 C C . SER A 1 209 ? -24.038 -6.709 23.642 1.00 90.31 209 SER A C 1
ATOM 1729 O O . SER A 1 209 ? -25.089 -6.505 23.039 1.00 90.31 209 SER A O 1
ATOM 1731 N N . LYS A 1 210 ? -24.030 -6.992 24.953 1.00 88.12 210 LYS A N 1
ATOM 1732 C CA . LYS A 1 210 ? -25.243 -6.950 25.786 1.00 88.12 210 LYS A CA 1
ATOM 1733 C C . LYS A 1 210 ? -25.806 -5.532 25.869 1.00 88.12 210 LYS A C 1
ATOM 1735 O O . LYS A 1 210 ? -26.971 -5.344 25.558 1.00 88.12 210 LYS A O 1
ATOM 1740 N N . LYS A 1 211 ? -24.967 -4.533 26.164 1.00 86.38 211 LYS A N 1
ATOM 1741 C CA . LYS A 1 211 ? -25.385 -3.120 26.182 1.00 86.38 211 LYS A CA 1
ATOM 1742 C C . LYS A 1 211 ? -25.933 -2.645 24.839 1.00 86.38 211 LYS A C 1
ATOM 1744 O O . LYS A 1 211 ? -26.899 -1.897 24.825 1.00 86.38 211 LYS A O 1
ATOM 1749 N N . GLU A 1 212 ? -25.340 -3.075 23.729 1.00 84.56 212 GLU A N 1
ATOM 1750 C CA . GLU A 1 212 ? -25.841 -2.783 22.384 1.00 84.56 212 GLU A CA 1
ATOM 1751 C C . GLU A 1 212 ? -27.219 -3.414 22.178 1.00 84.56 212 GLU A C 1
ATOM 1753 O O . GLU A 1 212 ? -28.149 -2.721 21.781 1.00 84.56 212 GLU A O 1
ATOM 1758 N N . LYS A 1 213 ? -27.394 -4.697 22.521 1.00 80.69 213 LYS A N 1
ATOM 1759 C CA . LYS A 1 213 ? -28.702 -5.376 22.454 1.00 80.69 213 LYS A CA 1
ATOM 1760 C C . LYS A 1 213 ? -29.759 -4.710 23.334 1.00 80.69 213 LYS A C 1
ATOM 1762 O O . LYS A 1 213 ? -30.913 -4.650 22.922 1.00 80.69 213 LYS A O 1
ATOM 1767 N N . ASP A 1 214 ? -29.365 -4.213 24.501 1.00 80.88 214 ASP A N 1
ATOM 1768 C CA . ASP A 1 214 ? -30.256 -3.517 25.431 1.00 80.88 214 ASP A CA 1
ATOM 1769 C C . ASP A 1 214 ? -30.590 -2.093 24.946 1.00 80.88 214 ASP A C 1
ATOM 1771 O O . ASP A 1 214 ? -31.683 -1.601 25.209 1.00 80.88 214 ASP A O 1
ATOM 1775 N N . GLN A 1 215 ? -29.687 -1.438 24.203 1.00 79.50 215 GLN A N 1
ATOM 1776 C CA . GLN A 1 215 ? -29.929 -0.127 23.581 1.00 79.50 215 GLN A CA 1
ATOM 1777 C C . GLN A 1 215 ? -30.859 -0.193 22.362 1.00 79.50 215 GLN A C 1
ATOM 1779 O O . GLN A 1 215 ? -31.489 0.810 22.024 1.00 79.50 215 GLN A O 1
ATOM 1784 N N . TYR A 1 216 ? -30.983 -1.347 21.702 1.00 74.00 216 TYR A N 1
ATOM 1785 C CA . TYR A 1 216 ? -31.953 -1.537 20.625 1.00 74.00 216 TYR A CA 1
ATOM 1786 C C . TYR A 1 216 ? -33.313 -1.976 21.190 1.00 74.00 216 TYR A C 1
ATOM 1788 O O . TYR A 1 216 ? -33.673 -3.152 21.180 1.00 74.00 216 TYR A O 1
ATOM 1796 N N . GLU A 1 217 ? -34.116 -1.006 21.634 1.00 68.12 217 GLU A N 1
ATOM 1797 C CA . GLU A 1 217 ? -35.520 -1.230 22.030 1.00 68.12 217 GLU A CA 1
ATOM 1798 C C . GLU A 1 217 ? -36.410 -1.642 20.842 1.00 68.12 217 GLU A C 1
ATOM 1800 O O . GLU A 1 217 ? -37.474 -2.243 21.010 1.00 68.12 217 GLU A O 1
ATOM 1805 N N . PHE A 1 218 ? -35.964 -1.364 19.614 1.00 71.12 218 PHE A N 1
ATOM 1806 C CA . PHE A 1 218 ? -36.677 -1.733 18.402 1.00 71.12 218 PHE A CA 1
ATOM 1807 C C . PHE A 1 218 ? -36.440 -3.207 18.053 1.00 71.12 218 PHE A C 1
ATOM 1809 O O . PHE A 1 218 ? -35.489 -3.566 17.358 1.00 71.12 218 PHE A O 1
ATOM 1816 N N . LYS A 1 219 ? -37.346 -4.067 18.521 1.00 70.62 219 LYS A N 1
ATOM 1817 C CA . LYS A 1 219 ? -37.494 -5.449 18.048 1.00 70.62 219 LYS A CA 1
ATOM 1818 C C . LYS A 1 219 ? -38.593 -5.463 16.988 1.00 70.62 219 LYS A C 1
ATOM 1820 O O . LYS A 1 219 ? -39.760 -5.604 17.361 1.00 70.62 219 LYS A O 1
ATOM 1825 N N . PRO A 1 220 ? -38.279 -5.276 15.692 1.00 72.56 220 PRO A N 1
ATOM 1826 C CA . PRO A 1 220 ? -39.308 -5.375 14.669 1.00 72.56 220 PRO A CA 1
ATOM 1827 C C . PRO A 1 220 ? -39.971 -6.747 14.797 1.00 72.56 220 PRO A C 1
ATOM 1829 O O . PRO A 1 220 ? -39.282 -7.766 14.887 1.00 72.56 220 PRO A O 1
ATOM 1832 N N . SER A 1 221 ? -41.302 -6.781 14.854 1.00 70.12 221 SER A N 1
ATOM 1833 C CA . SER A 1 221 ? -42.061 -8.027 14.824 1.00 70.12 221 SER A CA 1
ATOM 1834 C C . SER A 1 221 ? -41.941 -8.620 13.424 1.00 70.12 221 SER A C 1
ATOM 1836 O O . SER A 1 221 ? -42.741 -8.379 12.523 1.00 70.12 221 SER A O 1
ATOM 1838 N N . ILE A 1 222 ? -40.869 -9.374 13.219 1.00 71.94 222 ILE A N 1
ATOM 1839 C CA . ILE A 1 222 ? -40.656 -10.140 12.002 1.00 71.94 222 ILE A CA 1
ATOM 1840 C C . ILE A 1 222 ? -41.829 -11.124 11.921 1.00 71.94 222 ILE A C 1
ATOM 1842 O O . ILE A 1 222 ? -42.050 -11.920 12.832 1.00 71.94 222 ILE A O 1
ATOM 1846 N N . SER A 1 223 ? -42.638 -11.026 10.864 1.00 83.50 223 SER A N 1
ATOM 1847 C CA . SER A 1 223 ? -43.767 -11.935 10.654 1.00 83.50 223 SER A CA 1
ATOM 1848 C C . SER A 1 223 ? -43.291 -13.395 10.688 1.00 83.50 223 SER A C 1
ATOM 1850 O O . SER A 1 223 ? -42.160 -13.688 10.286 1.00 83.50 223 SER A O 1
ATOM 1852 N N . LYS A 1 224 ? -44.157 -14.327 11.108 1.00 83.88 224 LYS A N 1
ATOM 1853 C CA . LYS A 1 224 ? -43.830 -15.767 11.144 1.00 83.88 224 LYS A CA 1
ATOM 1854 C C . LYS A 1 224 ? -43.290 -16.273 9.797 1.00 83.88 224 LYS A C 1
ATOM 1856 O O . LYS A 1 224 ? -42.358 -17.066 9.766 1.00 83.88 224 LYS A O 1
ATOM 1861 N N . VAL A 1 225 ? -43.805 -15.734 8.687 1.00 82.88 225 VAL A N 1
ATOM 1862 C CA . VAL A 1 225 ? -43.349 -16.045 7.322 1.00 82.88 225 VAL A CA 1
ATOM 1863 C C . VAL A 1 225 ? -41.897 -15.619 7.107 1.00 82.88 225 VAL A C 1
ATOM 1865 O O . VAL A 1 225 ? -41.085 -16.404 6.629 1.00 82.88 225 VAL A O 1
ATOM 1868 N N . SER A 1 226 ? -41.535 -14.397 7.493 1.00 79.12 226 SER A N 1
ATOM 1869 C CA . SER A 1 226 ? -40.147 -13.924 7.406 1.00 79.12 226 SER A CA 1
ATOM 1870 C C . SER A 1 226 ? -39.205 -14.676 8.351 1.00 79.12 226 SER A C 1
ATOM 1872 O O . SER A 1 226 ? -38.055 -14.917 7.990 1.00 79.12 226 SER A O 1
ATOM 1874 N N . GLU A 1 227 ? -39.684 -15.121 9.514 1.00 80.69 227 GLU A N 1
ATOM 1875 C CA . GLU A 1 227 ? -38.898 -15.962 10.421 1.00 80.69 227 GLU A CA 1
ATOM 1876 C C . GLU A 1 227 ? -38.624 -17.348 9.811 1.00 80.69 227 GLU A C 1
ATOM 1878 O O . GLU A 1 227 ? -37.502 -17.850 9.875 1.00 80.69 227 GLU A O 1
ATOM 1883 N N . GLU A 1 228 ? -39.614 -17.944 9.140 1.00 79.50 228 GLU A N 1
ATOM 1884 C CA . GLU A 1 228 ? -39.440 -19.181 8.375 1.00 79.50 228 GLU A CA 1
ATOM 1885 C C . GLU A 1 228 ? -38.530 -19.007 7.154 1.00 79.50 228 GLU A C 1
ATOM 1887 O O . GLU A 1 228 ? -37.762 -19.917 6.843 1.00 79.50 228 GLU A O 1
ATOM 1892 N N . ILE A 1 229 ? -38.574 -17.859 6.471 1.00 78.12 229 ILE A N 1
ATOM 1893 C CA . ILE A 1 229 ? -37.658 -17.545 5.363 1.00 78.12 229 ILE A CA 1
ATOM 1894 C C . ILE A 1 229 ? -36.218 -17.441 5.879 1.00 78.12 229 ILE A C 1
ATOM 1896 O O . ILE A 1 229 ? -35.320 -18.022 5.268 1.00 78.12 229 ILE A O 1
ATOM 1900 N N . CYS A 1 230 ? -35.994 -16.781 7.020 1.00 71.88 230 CYS A N 1
ATOM 1901 C CA . CYS A 1 230 ? -34.679 -16.718 7.664 1.00 71.88 230 CYS A CA 1
ATOM 1902 C C . CYS A 1 230 ? -34.199 -18.102 8.125 1.00 71.88 230 CYS A C 1
ATOM 1904 O O . CYS A 1 230 ? -33.054 -18.470 7.876 1.00 71.88 230 CYS A O 1
ATOM 1906 N N . LYS A 1 231 ? -35.069 -18.919 8.730 1.00 72.25 231 LYS A N 1
ATOM 1907 C CA . LYS A 1 231 ? -34.720 -20.297 9.119 1.00 72.25 231 LYS A CA 1
ATOM 1908 C C . LYS A 1 231 ? -34.382 -21.152 7.893 1.00 72.25 231 LYS A C 1
ATOM 1910 O O . LYS A 1 231 ? -33.369 -21.841 7.893 1.00 72.25 231 LYS A O 1
ATOM 1915 N N . LYS A 1 232 ? -35.153 -21.045 6.805 1.00 69.69 232 LYS A N 1
ATOM 1916 C CA . LYS A 1 232 ? -34.893 -21.756 5.539 1.00 69.69 232 LYS A CA 1
ATOM 1917 C C . LYS A 1 232 ? -33.629 -21.266 4.820 1.00 69.69 232 LYS A C 1
ATOM 1919 O O . LYS A 1 232 ? -32.995 -22.070 4.140 1.00 69.69 232 LYS A O 1
ATOM 1924 N N . SER A 1 233 ? -33.248 -19.991 4.935 1.00 62.59 233 SER A N 1
ATOM 1925 C CA . SER A 1 233 ? -32.004 -19.479 4.337 1.00 62.59 233 SER A CA 1
ATOM 1926 C C . SER A 1 233 ? -30.768 -19.928 5.119 1.00 62.59 233 SER A C 1
ATOM 1928 O O . SER A 1 233 ? -29.784 -20.337 4.503 1.00 62.59 233 SER A O 1
ATOM 1930 N N . ILE A 1 234 ? -30.854 -19.954 6.452 1.00 63.78 234 ILE A N 1
ATOM 1931 C CA . ILE A 1 234 ? -29.796 -20.439 7.349 1.00 63.78 234 ILE A CA 1
ATOM 1932 C C . ILE A 1 234 ? -29.623 -21.960 7.205 1.00 63.78 234 ILE A C 1
ATOM 1934 O O . ILE A 1 234 ? -28.506 -22.429 7.031 1.00 63.78 234 ILE A O 1
ATOM 1938 N N . SER A 1 235 ? -30.712 -22.735 7.139 1.00 59.91 235 SER A N 1
ATOM 1939 C CA . SER A 1 235 ? -30.659 -24.194 6.918 1.00 59.91 235 SER A CA 1
ATOM 1940 C C . SER A 1 235 ? -30.267 -24.613 5.494 1.00 59.91 235 SER A C 1
ATOM 1942 O O . SER A 1 235 ? -30.033 -25.791 5.235 1.00 59.91 235 SER A O 1
ATOM 1944 N N . ARG A 1 236 ? -30.200 -23.678 4.537 1.00 58.38 236 ARG A N 1
ATOM 1945 C CA . ARG A 1 236 ? -29.577 -23.930 3.226 1.00 58.38 236 ARG A CA 1
ATOM 1946 C C . ARG A 1 236 ? -28.067 -23.735 3.260 1.00 58.38 236 ARG A C 1
ATOM 1948 O O . ARG A 1 236 ? -27.432 -24.083 2.276 1.00 58.38 236 ARG A O 1
ATOM 1955 N N . ALA A 1 237 ? -27.509 -23.154 4.316 1.00 54.56 237 ALA A N 1
ATOM 1956 C CA . ALA A 1 237 ? -26.093 -22.862 4.495 1.00 54.56 237 ALA A CA 1
ATOM 1957 C C . ALA A 1 237 ? -25.581 -23.625 5.725 1.00 54.56 237 ALA A C 1
ATOM 1959 O O . ALA A 1 237 ? -25.300 -23.045 6.768 1.00 54.56 237 ALA A O 1
ATOM 1960 N N . ASN A 1 238 ? -25.540 -24.955 5.627 1.00 60.00 238 ASN A N 1
ATOM 1961 C CA . ASN A 1 238 ? -25.276 -25.803 6.794 1.00 60.00 238 ASN A CA 1
ATOM 1962 C C . ASN A 1 238 ? -23.801 -25.806 7.228 1.00 60.00 238 ASN A C 1
ATOM 1964 O O . ASN A 1 238 ? -23.500 -26.234 8.338 1.00 60.00 238 ASN A O 1
ATOM 1968 N N . THR A 1 239 ? -22.886 -25.284 6.409 1.00 69.88 239 THR A N 1
ATOM 1969 C CA . THR A 1 239 ? -21.470 -25.124 6.757 1.00 69.88 239 THR A CA 1
ATOM 1970 C C . THR A 1 239 ? -20.990 -23.711 6.438 1.00 69.88 239 THR A C 1
ATOM 1972 O O . THR A 1 239 ? -21.370 -23.111 5.432 1.00 69.88 239 THR A O 1
ATOM 1975 N N . MET A 1 240 ? -20.127 -23.164 7.303 1.00 68.50 240 MET A N 1
ATOM 1976 C CA . MET A 1 240 ? -19.468 -21.869 7.073 1.00 68.50 240 MET A CA 1
ATOM 1977 C C . MET A 1 240 ? -18.740 -21.845 5.720 1.00 68.50 240 MET A C 1
ATOM 1979 O O . MET A 1 240 ? -18.738 -20.829 5.035 1.00 68.50 240 MET A O 1
ATOM 1983 N N . GLU A 1 241 ? -18.191 -22.982 5.297 1.00 71.44 241 GLU A N 1
ATOM 1984 C CA . GLU A 1 241 ? -17.528 -23.181 4.002 1.00 71.44 241 GLU A CA 1
ATOM 1985 C C . GLU A 1 241 ? -18.453 -22.914 2.811 1.00 71.44 241 GLU A C 1
ATOM 1987 O O . GLU A 1 241 ? -18.044 -22.271 1.852 1.00 71.44 241 GLU A O 1
ATOM 1992 N N . ASP A 1 242 ? -19.716 -23.322 2.895 1.00 70.31 242 ASP A N 1
ATOM 1993 C CA . ASP A 1 242 ? -20.709 -23.152 1.832 1.00 70.31 242 ASP A CA 1
ATOM 1994 C C . ASP A 1 242 ? -21.198 -21.684 1.747 1.00 70.31 242 ASP A C 1
ATOM 1996 O O . ASP A 1 242 ? -21.510 -21.152 0.675 1.00 70.31 242 ASP A O 1
ATOM 2000 N N . ILE A 1 243 ? -21.166 -20.964 2.877 1.00 70.62 243 ILE A N 1
ATOM 2001 C CA . ILE A 1 243 ? -21.333 -19.501 2.913 1.00 70.62 243 ILE A CA 1
ATOM 2002 C C . ILE A 1 243 ? -20.148 -18.823 2.221 1.00 70.62 243 ILE A C 1
ATOM 2004 O O . ILE A 1 243 ? -20.359 -17.974 1.351 1.00 70.62 243 ILE A O 1
ATOM 2008 N N . TYR A 1 244 ? -18.916 -19.213 2.562 1.00 76.44 244 TYR A N 1
ATOM 2009 C CA . TYR A 1 244 ? -17.711 -18.675 1.928 1.00 76.44 244 TYR A CA 1
ATOM 2010 C C . TYR A 1 244 ? -17.682 -18.970 0.429 1.00 76.44 244 TYR A C 1
ATOM 2012 O O . TYR A 1 244 ? -17.402 -18.066 -0.357 1.00 76.44 244 TYR A O 1
ATOM 2020 N N . GLU A 1 245 ? -18.031 -20.182 0.004 1.00 75.19 245 GLU A N 1
ATOM 2021 C CA . GLU A 1 245 ? -18.078 -20.570 -1.405 1.00 75.19 245 GLU A CA 1
ATOM 2022 C C . GLU A 1 245 ? -19.122 -19.755 -2.183 1.00 75.19 245 GLU A C 1
ATOM 2024 O O . GLU A 1 245 ? -18.853 -19.287 -3.295 1.00 75.19 245 GLU A O 1
ATOM 2029 N N . ARG A 1 246 ? -20.293 -19.493 -1.591 1.00 71.00 246 ARG A N 1
ATOM 2030 C CA . ARG A 1 246 ? -21.302 -18.620 -2.206 1.00 71.00 246 ARG A CA 1
ATOM 2031 C C . ARG A 1 246 ? -20.849 -17.168 -2.309 1.00 71.00 246 ARG A C 1
ATOM 2033 O O . ARG A 1 246 ? -20.966 -16.599 -3.392 1.00 71.00 246 ARG A O 1
ATOM 2040 N N . LEU A 1 247 ? -20.315 -16.597 -1.230 1.00 71.50 247 LEU A N 1
ATOM 2041 C CA . LEU A 1 247 ? -19.868 -15.199 -1.198 1.00 71.50 247 LEU A CA 1
ATOM 2042 C C . LEU A 1 247 ? -18.648 -14.939 -2.088 1.00 71.50 247 LEU A C 1
ATOM 2044 O O . LEU A 1 247 ? -18.509 -13.846 -2.625 1.00 71.50 247 LEU A O 1
ATOM 2048 N N . THR A 1 248 ? -17.761 -15.921 -2.256 1.00 77.38 248 THR A N 1
ATOM 2049 C CA . THR A 1 248 ? -16.503 -15.716 -2.992 1.00 77.38 248 THR A CA 1
ATOM 2050 C C . THR A 1 248 ? -16.546 -16.259 -4.416 1.00 77.38 248 THR A C 1
ATOM 2052 O O . THR A 1 248 ? -16.120 -15.572 -5.344 1.00 77.38 248 THR A O 1
ATOM 2055 N N . A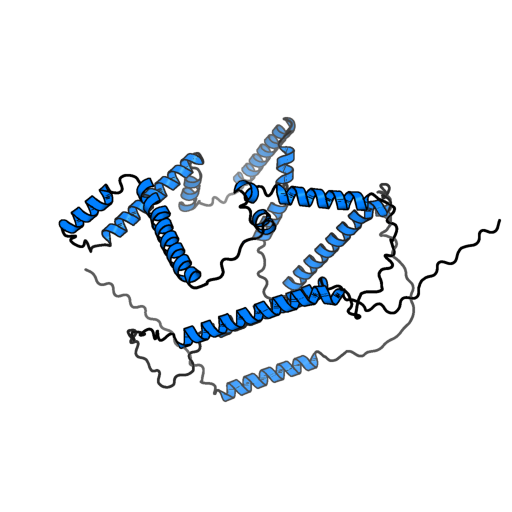SN A 1 249 ? -17.083 -17.463 -4.631 1.00 83.25 249 ASN A N 1
ATOM 2056 C CA . ASN A 1 249 ? -16.973 -18.147 -5.919 1.00 83.25 249 ASN A CA 1
ATOM 2057 C C . ASN A 1 249 ? -18.208 -17.960 -6.795 1.00 83.25 249 ASN A C 1
ATOM 2059 O O . ASN A 1 249 ? -18.069 -17.839 -8.013 1.00 83.25 249 ASN A O 1
ATOM 2063 N N . ARG A 1 250 ? -19.416 -17.931 -6.219 1.00 79.44 250 ARG A N 1
ATOM 2064 C CA . ARG A 1 250 ? -20.648 -17.837 -7.020 1.00 79.44 250 ARG A CA 1
ATOM 2065 C C . ARG A 1 250 ? -20.805 -16.460 -7.661 1.00 79.44 250 ARG A C 1
ATOM 2067 O O . ARG A 1 250 ? -21.069 -16.384 -8.861 1.00 79.44 250 ARG A O 1
ATOM 2074 N N . ASP A 1 251 ? -20.579 -15.398 -6.896 1.00 79.00 251 ASP A N 1
ATOM 2075 C CA . ASP A 1 251 ? -20.661 -14.029 -7.411 1.00 79.00 251 ASP A CA 1
ATOM 2076 C C . ASP A 1 251 ? -19.536 -13.735 -8.401 1.00 79.00 251 ASP A C 1
ATOM 2078 O O . ASP A 1 251 ? -19.791 -13.180 -9.469 1.00 79.00 251 ASP A O 1
ATOM 2082 N N . LYS A 1 252 ? -18.317 -14.214 -8.126 1.00 85.44 252 LYS A N 1
ATOM 2083 C CA . LYS A 1 252 ? -17.202 -14.119 -9.073 1.00 85.44 252 LYS A CA 1
ATOM 2084 C C . LYS A 1 252 ? -17.514 -14.831 -10.391 1.00 85.44 252 LYS A C 1
ATOM 2086 O O . LYS A 1 252 ? -17.404 -14.213 -11.443 1.00 85.44 252 LYS A O 1
ATOM 2091 N N . LYS A 1 253 ? -18.006 -16.077 -10.347 1.00 89.31 253 LYS A N 1
ATOM 2092 C CA . LYS A 1 253 ? -18.428 -16.822 -11.549 1.00 89.31 253 LYS A CA 1
ATOM 2093 C C . LYS A 1 253 ? -19.527 -16.093 -12.318 1.00 89.31 253 LYS A C 1
ATOM 2095 O O . LYS A 1 253 ? -19.477 -16.038 -13.542 1.00 89.31 253 LYS A O 1
ATOM 2100 N N . ARG A 1 254 ? -20.508 -15.512 -11.619 1.00 89.94 254 ARG A N 1
ATOM 2101 C CA . ARG A 1 254 ? -21.574 -14.725 -12.252 1.00 89.94 254 ARG A CA 1
ATOM 2102 C C . ARG A 1 254 ? -21.012 -13.482 -12.942 1.00 89.94 254 ARG A C 1
ATOM 2104 O O . ARG A 1 254 ? -21.370 -13.220 -14.086 1.00 89.94 254 ARG A O 1
ATOM 2111 N N . VAL A 1 255 ? -20.135 -12.736 -12.273 1.00 89.75 255 VAL A N 1
ATOM 2112 C CA . VAL A 1 255 ? -19.485 -11.544 -12.836 1.00 89.75 255 VAL A CA 1
ATOM 2113 C C . VAL A 1 255 ? -18.621 -11.911 -14.041 1.00 89.75 255 VAL A C 1
ATOM 2115 O O . VAL A 1 255 ? -18.709 -11.243 -15.067 1.00 89.75 255 VAL A O 1
ATOM 2118 N N . ASP A 1 256 ? -17.836 -12.982 -13.955 1.00 92.12 256 ASP A N 1
ATOM 2119 C CA . ASP A 1 256 ? -16.989 -13.457 -15.052 1.00 92.12 256 ASP A CA 1
ATOM 2120 C C . ASP A 1 256 ? -17.832 -13.935 -16.244 1.00 92.12 256 ASP A C 1
ATOM 2122 O O . ASP A 1 256 ? -17.499 -13.665 -17.401 1.00 92.12 256 ASP A O 1
ATOM 2126 N N . HIS A 1 257 ? -18.979 -14.568 -15.984 1.00 95.25 257 HIS A N 1
ATOM 2127 C CA . HIS A 1 257 ? -19.913 -14.959 -17.034 1.00 95.25 257 HIS A CA 1
ATOM 2128 C C . HIS A 1 257 ? -20.553 -13.746 -17.727 1.00 95.25 257 HIS A C 1
ATOM 2130 O O . HIS A 1 257 ? -20.584 -13.685 -18.951 1.00 95.25 257 HIS A O 1
ATOM 2136 N N . ILE A 1 258 ? -20.986 -12.736 -16.967 1.00 95.50 258 ILE A N 1
ATOM 2137 C CA . ILE A 1 258 ? -21.526 -11.491 -17.537 1.00 95.50 258 ILE A CA 1
ATOM 2138 C C . ILE A 1 258 ? -20.450 -10.763 -18.353 1.00 95.50 258 ILE A C 1
ATOM 2140 O O . ILE A 1 258 ? -20.707 -10.335 -19.474 1.00 95.50 258 ILE A O 1
ATOM 2144 N N . LYS A 1 259 ? -19.226 -10.655 -17.825 1.00 96.38 259 LYS A N 1
ATOM 2145 C CA . LYS A 1 259 ? -18.100 -10.027 -18.531 1.00 96.38 259 LYS A CA 1
ATOM 2146 C C . LYS A 1 259 ? -17.762 -10.752 -19.830 1.00 96.38 259 LYS A C 1
ATOM 2148 O O . LYS A 1 259 ? -17.537 -10.093 -20.839 1.00 96.38 259 LYS A O 1
ATOM 2153 N N . SER A 1 260 ? -17.724 -12.084 -19.812 1.00 96.12 260 SER A N 1
ATOM 2154 C CA . SER A 1 260 ? -17.457 -12.877 -21.017 1.00 96.12 260 SER A CA 1
ATOM 2155 C C . SER A 1 260 ? -18.581 -12.758 -22.046 1.00 96.12 260 SER A C 1
ATOM 2157 O O . SER A 1 260 ? -18.271 -12.590 -23.221 1.00 96.12 260 SER A O 1
ATOM 2159 N N . ALA A 1 261 ? -19.850 -12.740 -21.626 1.00 96.81 261 ALA A N 1
ATOM 2160 C CA . ALA A 1 261 ? -20.984 -12.497 -22.521 1.00 96.81 261 ALA A CA 1
ATOM 2161 C C . ALA A 1 261 ? -20.908 -11.107 -23.180 1.00 96.81 261 ALA A C 1
ATOM 2163 O O . ALA A 1 261 ? -20.961 -11.006 -24.402 1.00 96.81 261 ALA A O 1
ATOM 2164 N N . ILE A 1 262 ? -20.668 -10.047 -22.396 1.00 96.56 262 ILE A N 1
ATOM 2165 C CA . ILE A 1 262 ? -20.492 -8.679 -22.920 1.00 96.56 262 ILE A CA 1
ATOM 2166 C C . ILE A 1 262 ? -19.303 -8.612 -23.885 1.00 96.56 262 ILE A C 1
ATOM 2168 O O . ILE A 1 262 ? -19.390 -7.980 -24.936 1.00 96.56 262 ILE A O 1
ATOM 2172 N N . ALA A 1 263 ? -18.186 -9.264 -23.550 1.00 94.19 263 ALA A N 1
ATOM 2173 C CA . ALA A 1 263 ? -17.023 -9.309 -24.428 1.00 94.19 263 ALA A CA 1
ATOM 2174 C C . ALA A 1 263 ? -17.354 -10.017 -25.750 1.00 94.19 263 ALA A C 1
ATOM 2176 O O . ALA A 1 263 ? -17.018 -9.501 -26.811 1.00 94.19 263 ALA A O 1
ATOM 2177 N N . GLN A 1 264 ? -18.050 -11.154 -25.711 1.00 95.06 264 GLN A N 1
ATOM 2178 C CA . GLN A 1 264 ? -18.483 -11.868 -26.915 1.00 95.06 264 GLN A CA 1
ATOM 2179 C C . GLN A 1 264 ? -19.432 -11.018 -27.772 1.00 95.06 264 GLN A C 1
ATOM 2181 O O . GLN A 1 264 ? -19.226 -10.904 -28.981 1.00 95.06 264 GLN A O 1
ATOM 2186 N N . GLU A 1 265 ? -20.418 -10.356 -27.166 1.00 96.25 265 GLU A N 1
ATOM 2187 C CA . GLU A 1 265 ? -21.323 -9.434 -27.866 1.00 96.25 265 GLU A CA 1
ATOM 2188 C C . GLU A 1 265 ? -20.591 -8.228 -28.467 1.00 96.25 265 GLU A C 1
ATOM 2190 O O . GLU A 1 265 ? -20.927 -7.772 -29.558 1.00 96.25 265 GLU A O 1
ATOM 2195 N N . TYR A 1 266 ? -19.580 -7.694 -27.780 1.00 95.81 266 TYR A N 1
ATOM 2196 C CA . TYR A 1 266 ? -18.791 -6.575 -28.287 1.00 95.81 266 TYR A CA 1
ATOM 2197 C C . TYR A 1 266 ? -17.882 -7.003 -29.442 1.00 95.81 266 TYR A C 1
ATOM 2199 O O . TYR A 1 266 ? -17.884 -6.369 -30.496 1.00 95.81 266 TYR A O 1
ATOM 2207 N N . TYR A 1 267 ? -17.121 -8.084 -29.264 1.00 92.31 267 TYR A N 1
ATOM 2208 C CA . TYR A 1 267 ? -16.130 -8.522 -30.244 1.00 92.31 267 TYR A CA 1
ATOM 2209 C C . TYR A 1 267 ? -16.746 -9.207 -31.469 1.00 92.31 267 TYR A C 1
ATOM 2211 O O . TYR A 1 267 ? -16.170 -9.112 -32.548 1.00 92.31 267 TYR A O 1
ATOM 2219 N N . SER A 1 268 ? -17.937 -9.804 -31.354 1.00 94.44 268 SER A N 1
ATOM 2220 C CA . SER A 1 268 ? -18.679 -10.350 -32.506 1.00 94.44 268 SER A CA 1
ATOM 2221 C C . SER A 1 268 ? -19.082 -9.294 -33.541 1.00 94.44 268 SER A C 1
ATOM 2223 O O . SER A 1 268 ? -19.349 -9.637 -34.690 1.00 94.44 268 SER A O 1
ATOM 2225 N N . LYS A 1 269 ? -19.077 -8.004 -33.176 1.00 95.94 269 LYS A N 1
ATOM 2226 C CA . LYS A 1 269 ? -19.322 -6.889 -34.109 1.00 95.94 269 LYS A CA 1
ATOM 2227 C C . LYS A 1 269 ? -18.164 -6.652 -35.080 1.00 95.94 269 LYS A C 1
ATOM 2229 O O . LYS A 1 269 ? -18.341 -5.943 -36.067 1.00 95.94 269 LYS A O 1
ATOM 2234 N N . PHE A 1 270 ? -16.985 -7.209 -34.807 1.00 93.62 270 PHE A N 1
ATOM 2235 C CA . PHE A 1 270 ? -15.806 -7.051 -35.649 1.00 93.62 270 PHE A CA 1
ATOM 2236 C C . PHE A 1 270 ? -15.583 -8.331 -36.457 1.00 93.62 270 PHE A C 1
ATOM 2238 O O . PHE A 1 270 ? -15.514 -9.424 -35.908 1.00 93.62 270 PHE A O 1
ATOM 2245 N N . SER A 1 271 ? -15.426 -8.197 -37.773 1.00 90.75 271 SER A N 1
ATOM 2246 C CA . SER A 1 271 ? -15.139 -9.322 -38.678 1.00 90.75 271 SER A CA 1
ATOM 2247 C C . SER A 1 271 ? -13.686 -9.802 -38.613 1.00 90.75 271 SER A C 1
ATOM 2249 O O . SER A 1 271 ? -13.342 -10.835 -39.184 1.00 90.75 271 SER A O 1
ATOM 2251 N N . PHE A 1 272 ? -12.814 -9.049 -37.940 1.00 91.62 272 PHE A N 1
ATOM 2252 C CA . PHE A 1 272 ? -11.393 -9.343 -37.860 1.00 91.62 272 PHE A CA 1
ATOM 2253 C C . PHE A 1 272 ? -11.086 -10.258 -36.673 1.00 91.62 272 PHE A C 1
ATOM 2255 O O . PHE A 1 272 ? -11.169 -9.847 -35.517 1.00 91.62 272 PHE A O 1
ATOM 2262 N N . THR A 1 273 ? -10.676 -11.488 -36.969 1.00 80.88 273 THR A N 1
ATOM 2263 C CA . THR A 1 273 ? -10.175 -12.454 -35.987 1.00 80.88 273 THR A CA 1
ATOM 2264 C C . THR A 1 273 ? -8.646 -12.473 -36.035 1.00 80.88 273 THR A C 1
ATOM 2266 O O . THR A 1 273 ? -8.079 -13.159 -36.892 1.00 80.88 273 THR A O 1
ATOM 2269 N N . PRO A 1 274 ? -7.945 -11.716 -35.170 1.00 83.75 274 PRO A N 1
ATOM 2270 C CA . PRO A 1 274 ? -6.490 -11.701 -35.185 1.00 83.75 274 PRO A CA 1
ATOM 2271 C C . PRO A 1 274 ? -5.947 -13.095 -34.863 1.00 83.75 274 PRO A C 1
ATOM 2273 O O . PRO A 1 274 ? -6.200 -13.647 -33.793 1.00 83.75 274 PRO A O 1
ATOM 2276 N N . THR A 1 275 ? -5.160 -13.657 -35.775 1.00 85.44 275 THR A N 1
ATOM 2277 C CA . THR A 1 275 ? -4.381 -14.865 -35.507 1.00 85.44 275 THR A CA 1
ATOM 2278 C C . THR A 1 275 ? -3.124 -14.470 -34.746 1.00 85.44 275 THR A C 1
ATOM 2280 O O . THR A 1 275 ? -2.283 -13.733 -35.264 1.00 85.44 275 THR A O 1
ATOM 2283 N N . ILE A 1 276 ? -2.986 -14.939 -33.508 1.00 85.75 276 ILE A N 1
ATOM 2284 C CA . ILE A 1 276 ? -1.762 -14.721 -32.738 1.00 85.75 276 ILE A CA 1
ATOM 2285 C C . ILE A 1 276 ? -0.641 -15.547 -33.378 1.00 85.75 276 ILE A C 1
ATOM 2287 O O . ILE A 1 276 ? -0.780 -16.751 -33.592 1.00 85.75 276 ILE A O 1
ATOM 2291 N N . ASN A 1 277 ? 0.479 -14.895 -33.688 1.00 88.38 277 ASN A N 1
ATOM 2292 C CA . ASN A 1 277 ? 1.651 -15.558 -34.253 1.00 88.38 277 ASN A CA 1
ATOM 2293 C C . ASN A 1 277 ? 2.227 -16.586 -33.268 1.00 88.38 277 ASN A C 1
ATOM 2295 O O . ASN A 1 277 ? 2.199 -16.377 -32.055 1.00 88.38 277 ASN A O 1
ATOM 2299 N N . GLN A 1 278 ? 2.841 -17.659 -33.778 1.00 87.19 278 GLN A N 1
ATOM 2300 C CA . GLN A 1 278 ? 3.466 -18.696 -32.940 1.00 87.19 278 GLN A CA 1
ATOM 2301 C C . GLN A 1 278 ? 4.481 -18.109 -31.944 1.00 87.19 278 GLN A C 1
ATOM 2303 O O . GLN A 1 278 ? 4.493 -18.487 -30.777 1.00 87.19 278 GLN A O 1
ATOM 2308 N N . VAL A 1 279 ? 5.266 -17.114 -32.373 1.00 82.56 279 VAL A N 1
ATOM 2309 C CA . VAL A 1 279 ? 6.216 -16.390 -31.510 1.00 82.56 279 VAL A CA 1
ATOM 2310 C C . VAL A 1 279 ? 5.499 -15.684 -30.356 1.00 82.56 279 VAL A C 1
ATOM 2312 O O . VAL A 1 279 ? 5.928 -15.770 -29.208 1.00 82.56 279 VAL A O 1
ATOM 2315 N N . SER A 1 280 ? 4.376 -15.024 -30.637 1.00 82.69 280 SER A N 1
ATOM 2316 C CA . SER A 1 280 ? 3.568 -14.352 -29.619 1.00 82.69 280 SER A CA 1
ATOM 2317 C C . SER A 1 280 ? 2.919 -15.347 -28.656 1.00 82.69 280 SER A C 1
ATOM 2319 O O . SER A 1 280 ? 2.862 -15.052 -27.468 1.00 82.69 280 SER A O 1
ATOM 2321 N N . ASN A 1 281 ? 2.523 -16.540 -29.117 1.00 84.88 281 ASN A N 1
ATOM 2322 C CA . ASN A 1 281 ? 2.040 -17.614 -28.239 1.00 84.88 281 ASN A CA 1
ATOM 2323 C C . ASN A 1 281 ? 3.128 -18.130 -27.285 1.00 84.88 281 ASN A C 1
ATOM 2325 O O . ASN A 1 281 ? 2.826 -18.437 -26.138 1.00 84.88 281 ASN A O 1
ATOM 2329 N N . VAL A 1 282 ? 4.391 -18.192 -27.720 1.00 83.44 282 VAL A N 1
ATOM 2330 C CA . VAL A 1 282 ? 5.514 -18.582 -26.846 1.00 83.44 282 VAL A CA 1
ATOM 2331 C C . VAL A 1 282 ? 5.816 -17.502 -25.802 1.00 83.44 282 VAL A C 1
ATOM 2333 O O . VAL A 1 282 ? 6.141 -17.822 -24.661 1.00 83.44 282 VAL A O 1
ATOM 2336 N N . ILE A 1 283 ? 5.690 -16.222 -26.167 1.00 77.94 283 ILE A N 1
ATOM 2337 C CA . ILE A 1 283 ? 5.899 -15.097 -25.238 1.00 77.94 283 ILE A CA 1
ATOM 2338 C C . ILE A 1 283 ? 4.734 -14.974 -24.246 1.00 77.94 283 ILE A C 1
ATOM 2340 O O . ILE A 1 283 ? 4.959 -14.697 -23.072 1.00 77.94 283 ILE A O 1
ATOM 2344 N N . ALA A 1 284 ? 3.502 -15.179 -24.715 1.00 77.38 284 ALA A N 1
ATOM 2345 C CA . ALA A 1 284 ? 2.284 -15.092 -23.913 1.00 77.38 284 ALA A CA 1
ATOM 2346 C C . ALA A 1 284 ? 1.926 -16.405 -23.199 1.00 77.38 284 ALA A C 1
ATOM 2348 O O . ALA A 1 284 ? 0.861 -16.486 -22.584 1.00 77.38 284 ALA A O 1
ATOM 2349 N N . ALA A 1 285 ? 2.781 -17.430 -23.287 1.00 83.06 285 ALA A N 1
ATOM 2350 C CA . ALA A 1 285 ? 2.566 -18.691 -22.597 1.00 83.06 285 ALA A CA 1
ATOM 2351 C C . ALA A 1 285 ? 2.352 -18.409 -21.099 1.00 83.06 285 ALA A C 1
ATOM 2353 O O . ALA A 1 285 ? 3.163 -17.696 -20.498 1.00 83.06 285 ALA A O 1
ATOM 2354 N N . PRO A 1 286 ? 1.259 -18.911 -20.495 1.00 79.50 286 PRO A N 1
ATOM 2355 C CA . PRO A 1 286 ? 0.951 -18.620 -19.106 1.00 79.50 286 PRO A CA 1
ATOM 2356 C C . PRO A 1 286 ? 2.083 -19.150 -18.230 1.00 79.50 286 PRO A C 1
ATOM 2358 O O . PRO A 1 286 ? 2.335 -20.354 -18.180 1.00 79.50 286 PRO A O 1
ATOM 2361 N N . THR A 1 287 ? 2.777 -18.243 -17.550 1.00 79.56 287 THR A N 1
ATOM 2362 C CA . THR A 1 287 ? 3.778 -18.611 -16.556 1.00 79.56 287 THR A CA 1
ATOM 2363 C C . THR A 1 287 ? 3.070 -19.232 -15.359 1.00 79.56 287 THR A C 1
ATOM 2365 O O . THR A 1 287 ? 2.066 -18.715 -14.859 1.00 79.56 287 THR A O 1
ATOM 2368 N N . GLY A 1 288 ? 3.574 -20.381 -14.909 1.00 85.06 288 GLY A N 1
ATOM 2369 C CA . GLY A 1 288 ? 3.047 -21.038 -13.720 1.00 85.06 288 GLY A CA 1
ATOM 2370 C C . GLY A 1 288 ? 3.176 -20.123 -12.503 1.00 85.06 288 GLY A C 1
ATOM 2371 O O . GLY A 1 288 ? 4.119 -19.338 -12.398 1.00 85.06 288 GLY A O 1
ATOM 2372 N N . LEU A 1 289 ? 2.249 -20.243 -11.552 1.00 80.25 289 LEU A N 1
ATOM 2373 C CA . LEU A 1 289 ? 2.277 -19.479 -10.297 1.00 80.25 289 LEU A CA 1
ATOM 2374 C C . LEU A 1 289 ? 3.629 -19.632 -9.574 1.00 80.25 289 LEU A C 1
ATOM 2376 O O . LEU A 1 289 ? 4.171 -18.667 -9.047 1.00 80.25 289 LEU A O 1
ATOM 2380 N N . ASP A 1 290 ? 4.216 -20.825 -9.654 1.00 80.06 290 ASP A N 1
ATOM 2381 C CA . ASP A 1 290 ? 5.529 -21.153 -9.098 1.00 80.06 290 ASP A CA 1
ATOM 2382 C C . ASP A 1 290 ? 6.698 -20.447 -9.827 1.00 80.06 290 ASP A C 1
ATOM 2384 O O . ASP A 1 290 ? 7.673 -20.024 -9.204 1.00 80.06 290 ASP A O 1
ATOM 2388 N N . GLU A 1 291 ? 6.583 -20.220 -11.142 1.00 80.56 291 GLU A N 1
ATOM 2389 C CA . GLU A 1 291 ? 7.558 -19.441 -11.921 1.00 80.56 291 GLU A CA 1
ATOM 2390 C C . GLU A 1 291 ? 7.468 -17.945 -11.597 1.00 80.56 291 GLU A C 1
ATOM 2392 O O . GLU A 1 291 ? 8.496 -17.274 -11.526 1.00 80.56 291 GLU A O 1
ATOM 2397 N N . LEU A 1 292 ? 6.267 -17.420 -11.333 1.00 79.19 292 LEU A N 1
ATOM 2398 C CA . LEU A 1 292 ? 6.075 -16.030 -10.899 1.00 79.19 292 LEU A CA 1
ATOM 2399 C C . LEU A 1 292 ? 6.645 -15.775 -9.497 1.00 79.19 292 LEU A C 1
ATOM 2401 O O . LEU A 1 292 ? 7.217 -14.712 -9.259 1.00 79.19 292 LEU A O 1
ATOM 2405 N N . VAL A 1 293 ? 6.510 -16.744 -8.586 1.00 85.69 293 VAL A N 1
ATOM 2406 C CA . VAL A 1 293 ? 7.012 -16.638 -7.206 1.00 85.69 293 VAL A CA 1
ATOM 2407 C C . VAL A 1 293 ? 8.533 -16.772 -7.161 1.00 85.69 293 VAL A C 1
ATOM 2409 O O . VAL A 1 293 ? 9.210 -15.933 -6.568 1.00 85.69 293 VAL A O 1
ATOM 2412 N N . ASN A 1 294 ? 9.086 -17.796 -7.814 1.00 85.94 294 ASN A N 1
ATOM 2413 C CA . ASN A 1 294 ? 10.515 -18.099 -7.713 1.00 85.94 294 ASN A CA 1
ATOM 2414 C C . ASN A 1 294 ? 11.366 -17.380 -8.772 1.00 85.94 294 ASN A C 1
ATOM 2416 O O . ASN A 1 294 ? 12.589 -17.304 -8.633 1.00 85.94 294 ASN A O 1
ATOM 2420 N N . ASN A 1 295 ? 10.736 -16.870 -9.837 1.00 83.00 295 ASN A N 1
ATOM 2421 C CA . ASN A 1 295 ? 11.343 -16.142 -10.954 1.00 83.00 295 ASN A CA 1
ATOM 2422 C C . ASN A 1 295 ? 12.665 -16.755 -11.452 1.00 83.00 295 ASN A C 1
ATOM 2424 O O . ASN A 1 295 ? 13.653 -16.066 -11.732 1.00 83.00 295 ASN A O 1
ATOM 2428 N N . THR A 1 296 ? 12.692 -18.085 -11.533 1.00 82.88 296 THR A N 1
ATOM 2429 C CA . THR A 1 296 ? 13.900 -18.871 -11.812 1.00 82.88 296 THR A CA 1
ATOM 2430 C C . THR A 1 296 ? 14.475 -18.544 -13.185 1.00 82.88 296 THR A C 1
ATOM 2432 O O . THR A 1 296 ? 15.693 -18.468 -13.344 1.00 82.88 296 THR A O 1
ATOM 2435 N N . ARG A 1 297 ? 13.608 -18.272 -14.165 1.00 78.56 297 ARG A N 1
ATOM 2436 C CA . ARG A 1 297 ? 13.994 -17.911 -15.530 1.00 78.56 297 ARG A CA 1
ATOM 2437 C C . ARG A 1 297 ? 14.698 -16.557 -15.601 1.00 78.56 297 ARG A C 1
ATOM 2439 O O . ARG A 1 297 ? 15.774 -16.471 -16.189 1.00 78.56 297 ARG A O 1
ATOM 2446 N N . SER A 1 298 ? 14.154 -15.516 -14.964 1.00 77.88 298 SER A N 1
ATOM 2447 C CA . SER A 1 298 ? 14.816 -14.201 -14.956 1.00 77.88 298 SER A CA 1
ATOM 2448 C C . SER A 1 298 ? 16.084 -14.211 -14.110 1.00 77.88 298 SER A C 1
ATOM 2450 O O . SER A 1 298 ? 17.034 -13.504 -14.435 1.00 77.88 298 SER A O 1
ATOM 2452 N N . LYS A 1 299 ? 16.119 -15.013 -13.037 1.00 83.50 299 LYS A N 1
ATOM 2453 C CA . LYS A 1 299 ? 17.319 -15.189 -12.214 1.00 83.50 299 LYS A CA 1
ATOM 2454 C C . LYS A 1 299 ? 18.453 -15.833 -13.016 1.00 83.50 299 LYS A C 1
ATOM 2456 O O . LYS A 1 299 ? 19.529 -15.251 -13.075 1.00 83.50 299 LYS A O 1
ATOM 2461 N N . LYS A 1 300 ? 18.183 -16.938 -13.721 1.00 86.12 300 LYS A N 1
ATOM 2462 C CA . LYS A 1 300 ? 19.160 -17.592 -14.609 1.00 86.12 300 LYS A CA 1
ATOM 2463 C C . LYS A 1 300 ? 19.663 -16.659 -15.708 1.00 86.12 300 LYS A C 1
ATOM 2465 O O . LYS A 1 300 ? 20.857 -16.598 -15.958 1.00 86.12 300 LYS A O 1
ATOM 2470 N N . LEU A 1 301 ? 18.768 -15.890 -16.329 1.00 83.06 301 LEU A N 1
ATOM 2471 C CA . LEU A 1 301 ? 19.150 -14.949 -17.384 1.00 83.06 301 LEU A CA 1
ATOM 2472 C C . LEU A 1 301 ? 20.029 -13.806 -16.846 1.00 83.06 301 LEU A C 1
ATOM 2474 O O . LEU A 1 301 ? 20.978 -13.391 -17.507 1.00 83.06 301 LEU A O 1
ATOM 2478 N N . LYS A 1 302 ? 19.752 -13.319 -15.628 1.00 83.38 302 LYS A N 1
ATOM 2479 C CA . LYS A 1 302 ? 20.623 -12.355 -14.940 1.00 83.38 302 LYS A CA 1
ATOM 2480 C C . LYS A 1 302 ? 21.981 -12.959 -14.604 1.00 83.38 302 LYS A C 1
ATOM 2482 O O . L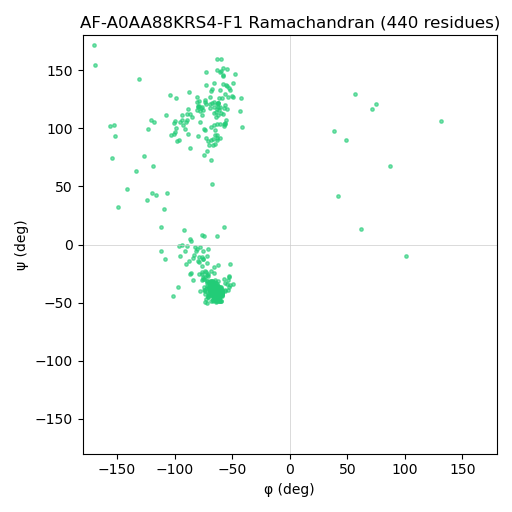YS A 1 302 ? 22.979 -12.308 -14.877 1.00 83.38 302 LYS A O 1
ATOM 2487 N N . GLU A 1 303 ? 22.015 -14.174 -14.063 1.00 87.50 303 GLU A N 1
ATOM 2488 C CA . GLU A 1 303 ? 23.255 -14.894 -13.748 1.00 87.50 303 GLU A CA 1
ATOM 2489 C C . GLU A 1 303 ? 24.114 -15.100 -15.007 1.00 87.50 303 GLU A C 1
ATOM 2491 O O . GLU A 1 303 ? 25.313 -14.822 -14.997 1.00 87.50 303 GLU A O 1
ATOM 2496 N N . GLU A 1 304 ? 23.497 -15.476 -16.127 1.00 89.56 304 GLU A N 1
ATOM 2497 C CA . GLU A 1 304 ? 24.177 -15.642 -17.413 1.00 89.56 304 GLU A CA 1
ATOM 2498 C C . GLU A 1 304 ? 24.721 -14.312 -17.963 1.00 89.56 304 GLU A C 1
ATOM 2500 O O . GLU A 1 304 ? 25.848 -14.251 -18.454 1.00 89.56 304 GLU A O 1
ATOM 2505 N N . LEU A 1 305 ? 23.955 -13.220 -17.851 1.00 82.69 305 LEU A N 1
ATOM 2506 C CA . LEU A 1 305 ? 24.435 -11.884 -18.215 1.00 82.69 305 LEU A CA 1
ATOM 2507 C C . LEU A 1 305 ? 25.589 -11.435 -17.321 1.00 82.69 305 LEU A C 1
ATOM 2509 O O . LEU A 1 305 ? 26.569 -10.902 -17.834 1.00 82.69 305 LEU A O 1
ATOM 2513 N N . THR A 1 306 ? 25.504 -11.667 -16.009 1.00 79.94 306 THR A N 1
ATOM 2514 C CA . THR A 1 306 ? 26.599 -11.342 -15.088 1.00 79.94 306 THR A CA 1
ATOM 2515 C C . THR A 1 306 ? 27.840 -12.170 -15.384 1.00 79.94 306 THR A C 1
ATOM 2517 O O . THR A 1 306 ? 28.929 -11.611 -15.394 1.00 79.94 306 THR A O 1
ATOM 2520 N N . HIS A 1 307 ? 27.689 -13.451 -15.731 1.00 82.69 307 HIS A N 1
ATOM 2521 C CA . HIS A 1 307 ? 28.806 -14.303 -16.133 1.00 82.69 307 HIS A CA 1
ATOM 2522 C C . HIS A 1 307 ? 29.464 -13.781 -17.412 1.00 82.69 307 HIS A C 1
ATOM 2524 O O . HIS A 1 307 ? 30.672 -13.596 -17.449 1.00 82.69 307 HIS A O 1
ATOM 2530 N N . LYS A 1 308 ? 28.667 -13.422 -18.426 1.00 82.50 308 LYS A N 1
ATOM 2531 C CA . LYS A 1 308 ? 29.163 -12.817 -19.673 1.00 82.50 308 LYS A CA 1
ATOM 2532 C C . LYS A 1 308 ? 29.845 -11.464 -19.458 1.00 82.50 308 LYS A C 1
ATOM 2534 O O . LYS A 1 308 ? 30.728 -11.103 -20.230 1.00 82.50 308 LYS A O 1
ATOM 2539 N N . ILE A 1 309 ? 29.421 -10.686 -18.462 1.00 76.75 309 ILE A N 1
ATOM 2540 C CA . ILE A 1 309 ? 30.079 -9.425 -18.088 1.00 76.75 309 ILE A CA 1
ATOM 2541 C C . ILE A 1 309 ? 31.407 -9.726 -17.383 1.00 76.75 309 ILE A C 1
ATOM 2543 O O . ILE A 1 309 ? 32.429 -9.192 -17.797 1.00 76.75 309 ILE A O 1
ATOM 2547 N N . MET A 1 310 ? 31.419 -10.645 -16.414 1.00 74.25 310 MET A N 1
ATOM 2548 C CA . MET A 1 310 ? 32.635 -11.056 -15.702 1.00 74.25 310 MET A CA 1
ATOM 2549 C C . MET A 1 310 ? 33.674 -11.705 -16.627 1.00 74.25 310 MET A C 1
ATOM 2551 O O . MET A 1 310 ? 34.860 -11.419 -16.513 1.00 74.25 310 MET A O 1
ATOM 2555 N N . GLU A 1 311 ? 33.255 -12.536 -17.584 1.00 78.12 311 GLU A N 1
ATOM 2556 C CA . GLU A 1 311 ? 34.136 -13.099 -18.617 1.00 78.12 311 GLU A CA 1
ATOM 2557 C C . GLU A 1 311 ? 34.770 -12.001 -19.479 1.00 78.12 311 GLU A C 1
ATOM 2559 O O . GLU A 1 311 ? 35.955 -12.070 -19.796 1.00 78.12 311 GLU A O 1
ATOM 2564 N N . LYS A 1 312 ? 34.007 -10.955 -19.824 1.00 72.62 312 LYS A N 1
ATOM 2565 C CA . LYS A 1 312 ? 34.514 -9.805 -20.589 1.00 72.62 312 LYS A CA 1
ATOM 2566 C C . LYS A 1 312 ? 35.442 -8.904 -19.779 1.00 72.62 312 LYS A C 1
ATOM 2568 O O . LYS A 1 312 ? 36.332 -8.295 -20.369 1.00 72.62 312 LYS A O 1
ATOM 2573 N N . GLU A 1 313 ? 35.229 -8.803 -18.470 1.00 73.50 313 GLU A N 1
ATOM 2574 C CA . GLU A 1 313 ? 36.096 -8.064 -17.543 1.00 73.50 313 GLU A CA 1
ATOM 2575 C C . GLU A 1 313 ? 37.398 -8.828 -17.247 1.00 73.50 313 GLU A C 1
ATOM 2577 O O . GLU A 1 313 ? 38.443 -8.208 -17.070 1.00 73.50 313 GLU A O 1
ATOM 2582 N N . ASN A 1 314 ? 37.369 -10.165 -17.292 1.00 70.94 314 ASN A N 1
ATOM 2583 C CA . ASN A 1 314 ? 38.544 -11.026 -17.115 1.00 70.94 314 ASN A CA 1
ATOM 2584 C C . ASN A 1 314 ? 39.396 -11.210 -18.387 1.00 70.94 314 ASN A C 1
ATOM 2586 O O . ASN A 1 314 ? 40.436 -11.867 -18.334 1.00 70.94 314 ASN A O 1
ATOM 2590 N N . CYS A 1 315 ? 39.007 -10.629 -19.526 1.00 63.56 315 CYS A N 1
ATOM 2591 C CA . CYS A 1 315 ? 39.860 -10.556 -20.711 1.00 63.56 315 CYS A CA 1
ATOM 2592 C C . CYS A 1 315 ? 40.635 -9.221 -20.725 1.00 63.56 315 CYS A C 1
ATOM 2594 O O . CYS A 1 315 ? 40.047 -8.190 -21.053 1.00 63.56 315 CYS A O 1
ATOM 2596 N N . PRO A 1 316 ? 41.959 -9.209 -20.460 1.00 57.84 316 PRO A N 1
ATOM 2597 C CA . PRO A 1 316 ? 42.769 -7.982 -20.442 1.00 57.84 316 PRO A CA 1
ATOM 2598 C C . PRO A 1 316 ? 42.994 -7.367 -21.836 1.00 57.84 316 PRO A C 1
ATOM 2600 O O . PRO A 1 316 ? 43.595 -6.302 -21.956 1.00 57.84 316 PRO A O 1
ATOM 2603 N N . PHE A 1 317 ? 42.525 -8.028 -22.897 1.00 56.91 317 PHE A N 1
ATOM 2604 C CA . PHE A 1 317 ? 42.670 -7.587 -24.276 1.00 56.91 317 PHE A CA 1
ATOM 2605 C C . PHE A 1 317 ? 41.294 -7.464 -24.935 1.00 56.91 317 PHE A C 1
ATOM 2607 O O . PHE A 1 317 ? 40.703 -8.449 -25.375 1.00 56.91 317 PHE A O 1
ATOM 2614 N N . GLN A 1 318 ? 40.786 -6.234 -25.003 1.00 59.22 318 GLN A N 1
ATOM 2615 C CA . GLN A 1 318 ? 39.650 -5.872 -25.847 1.00 59.22 318 GLN A CA 1
ATOM 2616 C C . GLN A 1 318 ? 40.199 -5.136 -27.073 1.00 59.22 318 GLN A C 1
ATOM 2618 O O . GLN A 1 318 ? 40.429 -3.927 -26.995 1.00 59.22 318 GLN A O 1
ATOM 2623 N N . PRO A 1 319 ? 40.454 -5.823 -28.201 1.00 62.91 319 PRO A N 1
ATOM 2624 C CA . PRO A 1 319 ? 40.799 -5.121 -29.422 1.00 62.91 319 PRO A CA 1
ATOM 2625 C C . PRO A 1 319 ? 39.605 -4.242 -29.796 1.00 62.91 319 PRO A C 1
ATOM 2627 O O . PRO A 1 319 ? 38.483 -4.725 -29.966 1.00 62.91 319 PRO A O 1
ATOM 2630 N N . THR A 1 320 ? 39.840 -2.937 -29.901 1.00 56.25 320 THR A N 1
ATOM 2631 C CA . THR A 1 320 ? 38.893 -1.991 -30.482 1.00 56.25 320 THR A CA 1
ATOM 2632 C C . THR A 1 320 ? 38.710 -2.364 -31.946 1.00 56.25 320 THR A C 1
ATOM 2634 O O . THR A 1 320 ? 39.439 -1.908 -32.824 1.00 56.25 320 THR A O 1
ATOM 2637 N N . LEU A 1 321 ? 37.736 -3.231 -32.224 1.00 54.91 321 LEU A N 1
ATOM 2638 C CA . LEU A 1 321 ? 37.239 -3.419 -33.577 1.00 54.91 321 LEU A CA 1
ATOM 2639 C C . LEU A 1 321 ? 36.600 -2.093 -33.984 1.00 54.91 321 LEU A C 1
ATOM 2641 O O . LEU A 1 321 ? 35.446 -1.814 -33.659 1.00 54.91 321 LEU A O 1
ATOM 2645 N N . VAL A 1 322 ? 37.383 -1.253 -34.660 1.00 50.88 322 VAL A N 1
ATOM 2646 C CA . VAL A 1 322 ? 36.874 -0.127 -35.435 1.00 50.88 322 VAL A CA 1
ATOM 2647 C C . VAL A 1 322 ? 35.980 -0.754 -36.500 1.00 50.88 322 VAL A C 1
ATOM 2649 O O . VAL A 1 322 ? 36.447 -1.223 -37.537 1.00 50.88 322 VAL A O 1
ATOM 2652 N N . SER A 1 323 ? 34.687 -0.888 -36.202 1.00 51.12 323 SER A N 1
ATOM 2653 C CA . SER A 1 323 ? 33.727 -1.351 -37.189 1.00 51.12 323 SER A CA 1
ATOM 2654 C C . SER A 1 323 ? 33.620 -0.245 -38.232 1.00 51.12 323 SER A C 1
ATOM 2656 O O . SER A 1 323 ? 32.959 0.766 -37.994 1.00 51.12 323 SER A O 1
ATOM 2658 N N . ASN A 1 324 ? 34.293 -0.427 -39.366 1.00 51.38 324 ASN A N 1
ATOM 2659 C CA . ASN A 1 324 ? 34.269 0.448 -40.539 1.00 51.38 324 ASN A CA 1
ATOM 2660 C C . ASN A 1 324 ? 32.893 0.443 -41.239 1.00 51.38 324 ASN A C 1
ATOM 2662 O O . ASN A 1 324 ? 32.795 0.241 -42.444 1.00 51.38 324 ASN A O 1
ATOM 2666 N N . ASN A 1 325 ? 31.820 0.677 -40.484 1.00 50.12 325 ASN A N 1
ATOM 2667 C CA . ASN A 1 325 ? 30.456 0.837 -40.977 1.00 50.12 325 ASN A CA 1
ATOM 2668 C C . ASN A 1 325 ? 29.946 2.258 -40.672 1.00 50.12 325 ASN A C 1
ATOM 2670 O O . ASN A 1 325 ? 28.801 2.453 -40.282 1.00 50.12 325 ASN A O 1
ATOM 2674 N N . GLU A 1 326 ? 30.795 3.270 -40.875 1.00 49.47 326 GLU A N 1
ATOM 2675 C CA . GLU A 1 326 ? 30.441 4.698 -40.771 1.00 49.47 326 GLU A CA 1
ATOM 2676 C C . GLU A 1 326 ? 29.644 5.236 -41.976 1.00 49.47 326 GLU A C 1
ATOM 2678 O O . GLU A 1 326 ? 29.388 6.431 -42.068 1.00 49.47 326 GLU A O 1
ATOM 2683 N N . LYS A 1 327 ? 29.196 4.386 -42.909 1.00 54.53 327 LYS A N 1
ATOM 2684 C CA . LYS A 1 327 ? 28.487 4.850 -44.115 1.00 54.53 327 LYS A CA 1
ATOM 2685 C C . LYS A 1 327 ? 26.962 4.977 -43.981 1.00 54.53 327 LYS A C 1
ATOM 2687 O O . LYS A 1 327 ? 26.334 5.413 -44.937 1.00 54.53 327 LYS A O 1
ATOM 2692 N N . TYR A 1 328 ? 26.358 4.656 -42.830 1.00 51.69 328 TYR A N 1
ATOM 2693 C CA . TYR A 1 328 ? 24.889 4.672 -42.684 1.00 51.69 328 TYR A CA 1
ATOM 2694 C C . TYR A 1 328 ? 24.367 5.196 -41.335 1.00 51.69 328 TYR A C 1
ATOM 2696 O O . TYR A 1 328 ? 23.471 4.599 -40.742 1.00 51.69 328 TYR A O 1
ATOM 2704 N N . LEU A 1 329 ? 24.871 6.332 -40.848 1.00 46.94 329 LEU A N 1
ATOM 2705 C CA . LEU A 1 329 ? 24.146 7.110 -39.836 1.00 46.94 329 LEU A CA 1
ATOM 2706 C C . LEU A 1 329 ? 23.870 8.520 -40.373 1.00 46.94 329 LEU A C 1
ATOM 2708 O O . LEU A 1 329 ? 24.808 9.309 -40.484 1.00 46.94 329 LEU A O 1
ATOM 2712 N N . PRO A 1 330 ? 22.612 8.844 -40.728 1.00 52.94 330 PRO A N 1
ATOM 2713 C CA . PRO A 1 330 ? 22.237 10.206 -41.061 1.00 52.94 330 PRO A CA 1
ATOM 2714 C C . PRO A 1 330 ? 22.198 11.044 -39.775 1.00 52.94 330 PRO A C 1
ATOM 2716 O O . PRO A 1 330 ? 21.710 10.595 -38.739 1.00 52.94 330 PRO A O 1
ATOM 2719 N N . ASP A 1 331 ? 22.736 12.257 -39.873 1.00 53.41 331 ASP A N 1
ATOM 2720 C CA . ASP A 1 331 ? 22.585 13.388 -38.956 1.00 53.41 331 ASP A CA 1
ATOM 2721 C C . ASP A 1 331 ? 22.786 13.137 -37.451 1.00 53.41 331 ASP A C 1
ATOM 2723 O O . ASP A 1 331 ? 21.863 12.956 -36.659 1.00 53.41 331 ASP A O 1
ATOM 2727 N N . GLY A 1 332 ? 24.038 13.297 -37.019 1.00 54.62 332 GLY A N 1
ATOM 2728 C CA . GLY A 1 332 ? 24.423 14.532 -36.322 1.00 54.62 332 GLY A CA 1
ATOM 2729 C C . GLY A 1 332 ? 23.737 14.897 -34.999 1.00 54.62 332 GLY A C 1
ATOM 2730 O O . GLY A 1 332 ? 23.895 16.031 -34.550 1.00 54.62 332 GLY A O 1
ATOM 2731 N N . LYS A 1 333 ? 23.006 13.996 -34.335 1.00 54.16 333 LYS A N 1
ATOM 2732 C CA . LYS A 1 333 ? 22.519 14.239 -32.969 1.00 54.16 333 LYS A CA 1
ATOM 2733 C C . LYS A 1 333 ? 23.423 13.553 -31.938 1.00 54.16 333 LYS A C 1
ATOM 2735 O O . LYS A 1 333 ? 23.642 12.343 -32.020 1.00 54.16 333 LYS A O 1
ATOM 2740 N N . PRO A 1 334 ? 23.947 14.283 -30.933 1.00 56.59 334 PRO A N 1
ATOM 2741 C CA . PRO A 1 334 ? 24.781 13.687 -29.895 1.00 56.59 334 PRO A CA 1
ATOM 2742 C C . PRO A 1 334 ? 23.984 12.614 -29.140 1.00 56.59 334 PRO A C 1
ATOM 2744 O O . PRO A 1 334 ? 22.850 12.860 -28.721 1.00 56.59 334 PRO A O 1
ATOM 2747 N N . ARG A 1 335 ? 24.589 11.434 -28.931 1.00 54.53 335 ARG A N 1
ATOM 2748 C CA . ARG A 1 335 ? 23.986 10.240 -28.290 1.00 54.53 335 ARG A CA 1
ATOM 2749 C C . ARG A 1 335 ? 23.327 10.488 -26.921 1.00 54.53 335 ARG A C 1
ATOM 2751 O O . ARG A 1 335 ? 22.521 9.675 -26.489 1.00 54.53 335 ARG A O 1
ATOM 2758 N N . GLN A 1 336 ? 23.618 11.605 -26.251 1.00 55.41 336 GLN A N 1
ATOM 2759 C CA . GLN A 1 336 ? 22.948 12.005 -25.007 1.00 55.41 336 GLN A CA 1
ATOM 2760 C C . GLN A 1 336 ? 21.500 12.497 -25.211 1.00 55.41 336 GLN A C 1
ATOM 2762 O O . GLN A 1 336 ? 20.695 12.405 -24.288 1.00 55.41 336 GLN A O 1
ATOM 2767 N N . SER A 1 337 ? 21.132 12.970 -26.408 1.00 51.97 337 SER A N 1
ATOM 2768 C CA . SER A 1 337 ? 19.770 13.451 -26.704 1.00 51.97 337 SER A CA 1
ATOM 2769 C C . SER A 1 337 ? 18.734 12.319 -26.732 1.00 51.97 337 SER A C 1
ATOM 2771 O O . SER A 1 337 ? 17.653 12.470 -26.163 1.00 51.97 337 SER A O 1
ATOM 2773 N N . VAL A 1 338 ? 19.109 11.152 -27.264 1.00 55.09 338 VAL A N 1
ATOM 2774 C CA . VAL A 1 338 ? 18.226 9.985 -27.461 1.00 55.09 338 VAL A CA 1
ATOM 2775 C C . VAL A 1 338 ? 17.746 9.367 -26.138 1.00 55.09 338 VAL A C 1
ATOM 2777 O O . VAL A 1 338 ? 16.676 8.773 -26.094 1.00 55.09 338 VAL A O 1
ATOM 2780 N N . ILE A 1 339 ? 18.488 9.543 -25.039 1.00 56.41 339 ILE A N 1
ATOM 2781 C CA . ILE A 1 339 ? 18.095 9.036 -23.709 1.00 56.41 339 ILE A CA 1
ATOM 2782 C C . ILE A 1 339 ? 17.146 10.017 -22.995 1.00 56.41 339 ILE A C 1
ATOM 2784 O O . ILE A 1 339 ? 16.258 9.598 -22.261 1.00 56.41 339 ILE A O 1
ATOM 2788 N N . THR A 1 340 ? 17.269 11.325 -23.248 1.00 58.28 340 THR A N 1
ATOM 2789 C CA . THR A 1 340 ? 16.443 12.346 -22.567 1.00 58.28 340 THR A CA 1
ATOM 2790 C C . THR A 1 340 ? 15.084 12.595 -23.223 1.00 58.28 340 THR A C 1
ATOM 2792 O O . THR A 1 340 ? 14.151 13.037 -22.553 1.00 58.28 340 THR A O 1
ATOM 2795 N N . GLU A 1 341 ? 14.940 12.321 -24.520 1.00 67.44 341 GLU A N 1
ATOM 2796 C CA . GLU A 1 341 ? 13.664 12.445 -25.235 1.00 67.44 341 GLU A CA 1
ATOM 2797 C C . GLU A 1 341 ? 12.556 11.496 -24.736 1.00 67.44 341 GLU A C 1
ATOM 2799 O O . GLU A 1 341 ? 11.449 11.988 -24.494 1.00 67.44 341 GLU A O 1
ATOM 2804 N N . PRO A 1 342 ? 12.794 10.189 -24.490 1.00 71.25 342 PRO A N 1
ATOM 2805 C CA . PRO A 1 342 ? 11.749 9.305 -23.975 1.00 71.25 342 PRO A CA 1
ATOM 2806 C C . PRO A 1 342 ? 11.292 9.699 -22.564 1.00 71.25 342 PRO A C 1
ATOM 2808 O O . PRO A 1 342 ? 10.099 9.644 -22.272 1.00 71.25 342 PRO A O 1
ATOM 2811 N N . GLU A 1 343 ? 12.194 10.173 -21.701 1.00 71.50 343 GLU A N 1
ATOM 2812 C CA . GLU A 1 343 ? 11.824 10.656 -20.363 1.00 71.50 343 GLU A CA 1
ATOM 2813 C C . GLU A 1 343 ? 10.971 11.928 -20.416 1.00 71.50 343 GLU A C 1
ATOM 2815 O O . GLU A 1 343 ? 9.999 12.063 -19.667 1.00 71.50 343 GLU A O 1
ATOM 2820 N N . LYS A 1 344 ? 11.310 12.862 -21.314 1.00 75.81 344 LYS A N 1
ATOM 2821 C CA . LYS A 1 344 ? 10.514 14.075 -21.546 1.00 75.81 344 LYS A CA 1
ATOM 2822 C C . LYS A 1 344 ? 9.125 13.729 -22.072 1.00 75.81 344 LYS A C 1
ATOM 2824 O O . LYS A 1 344 ? 8.142 14.253 -21.556 1.00 75.81 344 LYS A O 1
ATOM 2829 N N . TYR A 1 345 ? 9.042 12.804 -23.024 1.00 80.19 345 TYR A N 1
ATOM 2830 C CA . TYR A 1 345 ? 7.774 12.343 -23.582 1.00 80.19 345 TYR A CA 1
ATOM 2831 C C . TYR A 1 345 ? 6.883 11.664 -22.529 1.00 80.19 345 TYR A C 1
ATOM 2833 O O . TYR A 1 345 ? 5.682 11.935 -22.461 1.00 80.19 345 TYR A O 1
ATOM 2841 N N . LEU A 1 346 ? 7.460 10.824 -21.662 1.00 81.31 346 LEU A N 1
ATOM 2842 C CA . LEU A 1 346 ? 6.723 10.187 -20.566 1.00 81.31 346 LEU A CA 1
ATOM 2843 C C . LEU A 1 346 ? 6.205 11.213 -19.550 1.00 81.31 346 LEU A C 1
ATOM 2845 O O . LEU A 1 346 ? 5.024 11.166 -19.204 1.00 81.31 346 LEU A O 1
ATOM 2849 N N . LYS A 1 347 ? 7.041 12.178 -19.145 1.00 80.88 347 LYS A N 1
ATOM 2850 C CA . LYS A 1 347 ? 6.631 13.273 -18.248 1.00 80.88 347 LYS A CA 1
ATOM 2851 C C . LYS A 1 347 ? 5.532 14.137 -18.858 1.00 80.88 347 LYS A C 1
ATOM 2853 O O . LYS A 1 347 ? 4.572 14.486 -18.178 1.00 80.88 347 LYS A O 1
ATOM 2858 N N . GLU A 1 348 ? 5.634 14.468 -20.142 1.00 90.12 348 GLU A N 1
ATOM 2859 C CA . GLU A 1 348 ? 4.606 15.252 -20.831 1.00 90.12 348 GLU A CA 1
ATOM 2860 C C . GLU A 1 348 ? 3.276 14.488 -20.912 1.00 90.12 348 GLU A C 1
ATOM 2862 O O . GLU A 1 348 ? 2.207 15.055 -20.670 1.00 90.12 348 GLU A O 1
ATOM 2867 N N . LYS A 1 349 ? 3.329 13.183 -21.193 1.00 92.56 349 LYS A N 1
ATOM 2868 C CA . LYS A 1 349 ? 2.150 12.310 -21.216 1.00 92.56 349 LYS A CA 1
ATOM 2869 C C . LYS A 1 349 ? 1.489 12.196 -19.839 1.00 92.56 349 LYS A C 1
ATOM 2871 O O . LYS A 1 349 ? 0.261 12.203 -19.756 1.00 92.56 349 LYS A O 1
ATOM 2876 N N . GLU A 1 350 ? 2.279 12.110 -18.773 1.00 88.88 350 GLU A N 1
ATOM 2877 C CA . GLU A 1 350 ? 1.789 12.085 -17.392 1.00 88.88 350 GLU A CA 1
ATOM 2878 C C . GLU A 1 350 ? 1.124 13.413 -17.006 1.00 88.88 350 GLU A C 1
ATOM 2880 O O . GLU A 1 350 ? -0.008 13.415 -16.525 1.00 88.88 350 GLU A O 1
ATOM 2885 N N . MET A 1 351 ? 1.755 14.543 -17.337 1.00 88.12 351 MET A N 1
ATOM 2886 C CA . MET A 1 351 ? 1.183 15.876 -17.121 1.00 88.12 351 MET A CA 1
ATOM 2887 C C . MET A 1 351 ? -0.140 16.074 -17.874 1.00 88.12 351 MET A C 1
ATOM 2889 O O . MET A 1 351 ? -1.075 16.655 -17.326 1.00 88.12 351 MET A O 1
ATOM 2893 N N . LYS A 1 352 ? -0.255 15.573 -19.112 1.00 94.31 352 LYS A N 1
ATOM 2894 C CA . LYS A 1 352 ? -1.516 15.617 -19.876 1.00 94.31 352 LYS A CA 1
ATOM 2895 C C . LYS A 1 352 ? -2.614 14.791 -19.205 1.00 94.31 352 LYS A C 1
ATOM 2897 O O . LYS A 1 352 ? -3.736 15.268 -19.091 1.00 94.31 352 LYS A O 1
ATOM 2902 N N . ARG A 1 353 ? -2.297 13.590 -18.709 1.00 87.25 353 ARG A N 1
ATOM 2903 C CA . ARG A 1 353 ? -3.262 12.759 -17.964 1.00 87.25 353 ARG A CA 1
ATOM 2904 C C . ARG A 1 353 ? -3.716 13.426 -16.670 1.00 87.25 353 ARG A C 1
ATOM 2906 O O . ARG A 1 353 ? -4.906 13.422 -16.389 1.00 87.25 353 ARG A O 1
ATOM 2913 N N . ALA A 1 354 ? -2.788 14.014 -15.917 1.00 87.94 354 ALA A N 1
ATOM 2914 C CA . ALA A 1 354 ? -3.107 14.713 -14.676 1.00 87.94 354 ALA A CA 1
ATOM 2915 C C . ALA A 1 354 ? -4.043 15.908 -14.917 1.00 87.94 354 ALA A C 1
ATOM 2917 O O . ALA A 1 354 ? -5.006 16.081 -14.177 1.00 87.94 354 ALA A O 1
ATOM 2918 N N . LYS A 1 355 ? -3.809 16.686 -15.984 1.00 92.25 355 LYS A N 1
ATOM 2919 C CA . LYS A 1 355 ? -4.698 17.793 -16.372 1.00 92.25 355 LYS A CA 1
ATOM 2920 C C . LYS A 1 355 ? -6.107 17.318 -16.713 1.00 92.25 355 LYS A C 1
ATOM 2922 O O . LYS A 1 355 ? -7.055 17.845 -16.154 1.00 92.25 355 LYS A O 1
ATOM 2927 N N . VAL A 1 356 ? -6.229 16.286 -17.549 1.00 94.56 356 VAL A N 1
ATOM 2928 C CA . VAL A 1 356 ? -7.537 15.722 -17.927 1.00 94.56 356 VAL A CA 1
ATOM 2929 C C . VAL A 1 356 ? -8.290 15.193 -16.702 1.00 94.56 356 VAL A C 1
ATOM 2931 O O . VAL A 1 356 ? -9.486 15.418 -16.570 1.00 94.56 356 VAL A O 1
ATOM 2934 N N . MET A 1 357 ? -7.599 14.523 -15.774 1.00 91.69 357 MET A N 1
ATOM 2935 C CA . MET A 1 357 ? -8.213 14.060 -14.522 1.00 91.69 357 MET A CA 1
ATOM 2936 C C . MET A 1 357 ? -8.712 15.222 -13.657 1.00 91.69 357 MET A C 1
ATOM 2938 O O . MET A 1 357 ? -9.803 15.138 -13.104 1.00 91.69 357 MET A O 1
ATOM 2942 N N . MET A 1 358 ? -7.929 16.299 -13.557 1.00 91.81 358 MET A N 1
ATOM 2943 C CA . MET A 1 358 ? -8.307 17.495 -12.803 1.00 91.81 358 MET A CA 1
ATOM 2944 C C . MET A 1 358 ? -9.505 18.214 -13.439 1.00 91.81 358 MET A C 1
ATOM 2946 O O . MET A 1 358 ? -10.396 18.659 -12.725 1.00 91.81 358 MET A O 1
ATOM 2950 N N . GLU A 1 359 ? -9.545 18.309 -14.770 1.00 94.25 359 GLU A N 1
ATOM 2951 C CA . GLU A 1 359 ? -10.672 18.887 -15.513 1.00 94.25 359 GLU A CA 1
ATOM 2952 C C . GLU A 1 359 ? -11.962 18.090 -15.271 1.00 94.25 359 GLU A C 1
ATOM 2954 O O . GLU A 1 359 ? -12.971 18.682 -14.896 1.00 94.25 359 GLU A O 1
ATOM 2959 N N . LEU A 1 360 ? -11.907 16.755 -15.350 1.00 94.62 360 LEU A N 1
ATOM 2960 C CA . LEU A 1 360 ? -13.049 15.883 -15.041 1.00 94.62 360 LEU A CA 1
ATOM 2961 C C . LEU A 1 360 ? -13.524 16.022 -13.588 1.00 94.62 360 LEU A C 1
ATOM 2963 O O . LEU A 1 360 ? -14.722 15.989 -13.325 1.00 94.62 360 LEU A O 1
ATOM 2967 N N . GLU A 1 361 ? -12.606 16.172 -12.632 1.00 91.50 361 GLU A N 1
ATOM 2968 C CA . GLU A 1 361 ? -12.965 16.406 -11.230 1.00 91.50 361 GLU A CA 1
ATOM 2969 C C . GLU A 1 361 ? -13.657 17.767 -11.052 1.00 91.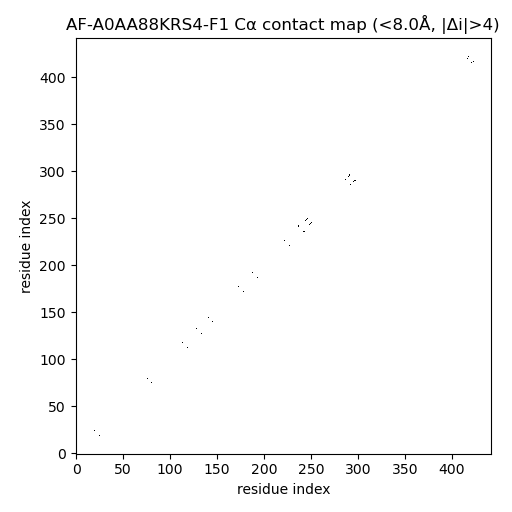50 361 GLU A C 1
ATOM 2971 O O . GLU A 1 361 ? -14.658 17.867 -10.341 1.00 91.50 361 GLU A O 1
ATOM 2976 N N . CYS A 1 362 ? -13.179 18.812 -11.737 1.00 91.69 362 CYS A N 1
ATOM 2977 C CA . CYS A 1 362 ? -13.843 20.114 -11.755 1.00 91.69 362 CYS A CA 1
ATOM 2978 C C . CYS A 1 362 ? -15.248 20.038 -12.368 1.00 91.69 362 CYS A C 1
ATOM 2980 O O . CYS A 1 362 ? -16.171 20.619 -11.797 1.00 91.69 362 CYS A O 1
ATOM 2982 N N . GLU A 1 363 ? -15.425 19.316 -13.476 1.00 93.12 363 GLU A N 1
ATOM 2983 C CA . GLU A 1 363 ? -16.736 19.092 -14.100 1.00 93.12 363 GLU A CA 1
ATOM 2984 C C . GLU A 1 363 ? -17.681 18.346 -13.147 1.00 93.12 363 GLU A C 1
ATOM 2986 O O . GLU A 1 363 ? -18.785 18.817 -12.886 1.00 93.12 363 GLU A O 1
ATOM 2991 N N . GLN A 1 364 ? -17.221 17.265 -12.509 1.00 90.62 364 GLN A N 1
ATOM 2992 C CA . GLN A 1 364 ? -18.012 16.516 -11.522 1.00 90.62 364 GLN A CA 1
ATOM 2993 C C . GLN A 1 364 ? -18.420 17.367 -10.312 1.00 90.62 364 GLN A C 1
ATOM 2995 O O . GLN A 1 364 ? -19.526 17.219 -9.790 1.00 90.62 364 GLN A O 1
ATOM 3000 N N . LEU A 1 365 ? -17.549 18.267 -9.849 1.00 86.75 365 LEU A N 1
ATOM 3001 C CA . LEU A 1 365 ? -17.866 19.189 -8.755 1.00 86.75 365 LEU A CA 1
ATOM 3002 C C . LEU A 1 365 ? -18.845 20.288 -9.181 1.00 86.75 365 LEU A C 1
ATOM 3004 O O . LEU A 1 365 ? -19.659 20.710 -8.361 1.00 86.75 365 LEU A O 1
ATOM 3008 N N . GLN A 1 366 ? -18.790 20.738 -10.437 1.00 86.50 366 GLN A N 1
ATOM 3009 C CA . GLN A 1 366 ? -19.767 21.680 -10.996 1.00 86.50 366 GLN A CA 1
ATOM 3010 C C . GLN A 1 366 ? -21.139 21.024 -11.196 1.00 86.50 366 GLN A C 1
ATOM 3012 O O . GLN A 1 366 ? -22.162 21.650 -10.919 1.00 86.50 366 GLN A O 1
ATOM 3017 N N . GLU A 1 367 ? -21.166 19.759 -11.619 1.00 86.69 367 GLU A N 1
ATOM 3018 C CA . GLU A 1 367 ? -22.383 18.948 -11.753 1.00 86.69 367 GLU A CA 1
ATOM 3019 C C . GLU A 1 367 ? -22.933 18.460 -10.405 1.00 86.69 367 GLU A C 1
ATOM 3021 O O . GLU A 1 367 ? -24.073 17.997 -10.325 1.00 86.69 367 GLU A O 1
ATOM 3026 N N . CYS A 1 368 ? -22.159 18.576 -9.323 1.00 84.38 368 CYS A N 1
ATOM 3027 C CA . CYS A 1 368 ? -22.601 18.218 -7.986 1.00 84.38 368 CYS A CA 1
ATOM 3028 C C . CYS A 1 368 ? -23.681 19.198 -7.502 1.00 84.38 368 CYS A C 1
ATOM 3030 O O . CYS A 1 368 ? -23.424 20.199 -6.834 1.00 84.38 368 CYS A O 1
ATOM 3032 N N . THR A 1 369 ? -24.939 18.868 -7.787 1.00 80.69 369 THR A N 1
ATOM 3033 C CA . THR A 1 369 ? -26.127 19.591 -7.308 1.00 80.69 369 THR A CA 1
ATOM 3034 C C . THR A 1 369 ? -26.432 19.328 -5.832 1.00 80.69 369 THR A C 1
ATOM 3036 O O . THR A 1 369 ? -27.487 19.733 -5.337 1.00 80.69 369 THR A O 1
ATOM 3039 N N . PHE A 1 370 ? -25.550 18.627 -5.110 1.00 75.69 370 PHE A N 1
ATOM 3040 C CA . PHE A 1 370 ? -25.708 18.382 -3.684 1.00 75.69 370 PHE A CA 1
ATOM 3041 C C . PHE A 1 370 ? -25.482 19.685 -2.917 1.00 75.69 370 PHE A C 1
ATOM 3043 O O . PHE A 1 370 ? -24.382 20.018 -2.483 1.00 75.69 370 PHE A O 1
ATOM 3050 N N . GLN A 1 371 ? -26.567 20.428 -2.745 1.00 74.25 371 GLN A N 1
ATOM 3051 C CA . GLN A 1 371 ? -26.672 21.492 -1.765 1.00 74.25 371 GLN A CA 1
ATOM 3052 C C . GLN A 1 371 ? -27.166 20.832 -0.478 1.00 74.25 371 GLN A C 1
ATOM 3054 O O . GLN A 1 371 ? -28.374 20.610 -0.351 1.00 74.25 371 GLN A O 1
ATOM 3059 N N . PRO A 1 372 ? -26.283 20.446 0.466 1.00 74.12 372 PRO A N 1
ATOM 3060 C CA . PRO A 1 372 ? -26.755 19.923 1.733 1.00 74.12 372 PRO A CA 1
ATOM 3061 C C . PRO A 1 372 ? -27.677 20.975 2.339 1.00 74.12 372 PRO A C 1
ATOM 3063 O O . PRO A 1 372 ? -27.271 22.117 2.565 1.00 74.12 372 PRO A O 1
ATOM 3066 N N . ALA A 1 373 ? -28.935 20.602 2.566 1.00 64.56 373 ALA A N 1
ATOM 3067 C CA . ALA A 1 373 ? -29.871 21.441 3.283 1.00 64.56 373 ALA A CA 1
ATOM 3068 C C . ALA A 1 373 ? -29.324 21.597 4.704 1.00 64.56 373 ALA A C 1
ATOM 3070 O O . ALA A 1 373 ? -29.522 20.737 5.560 1.00 64.56 373 ALA A O 1
ATOM 3071 N N . ILE A 1 374 ? -28.580 22.679 4.943 1.00 64.25 374 ILE A N 1
ATOM 3072 C CA . ILE A 1 374 ? -28.132 23.061 6.276 1.00 64.25 374 ILE A CA 1
ATOM 3073 C C . ILE A 1 374 ? -29.410 23.430 7.020 1.00 64.25 374 ILE A C 1
ATOM 3075 O O . ILE A 1 374 ? -29.887 24.566 6.940 1.00 64.25 374 ILE A O 1
ATOM 3079 N N . THR A 1 375 ? -30.018 22.454 7.693 1.00 56.59 375 THR A N 1
ATOM 3080 C CA . THR A 1 375 ? -31.155 22.687 8.573 1.00 56.59 375 THR A CA 1
ATOM 3081 C C . THR A 1 375 ? -30.704 23.711 9.601 1.00 56.59 375 THR A C 1
ATOM 3083 O O . THR A 1 375 ? -29.908 23.421 10.494 1.00 56.59 375 THR A O 1
ATOM 3086 N N . ARG A 1 376 ? -31.169 24.952 9.428 1.00 53.97 376 ARG A N 1
ATOM 3087 C CA . ARG A 1 376 ? -30.959 26.070 10.347 1.00 53.97 376 ARG A CA 1
ATOM 3088 C C . ARG A 1 376 ? -31.726 25.795 11.641 1.00 53.97 376 ARG A C 1
ATOM 3090 O O . ARG A 1 376 ? -32.743 26.423 11.920 1.00 53.97 376 ARG A O 1
ATOM 3097 N N . SER A 1 377 ? -31.241 24.857 12.444 1.00 52.00 377 SER A N 1
ATOM 3098 C CA . SER A 1 377 ? -31.725 24.598 13.798 1.00 52.00 377 SER A CA 1
ATOM 3099 C C . SER A 1 377 ? -30.608 24.791 14.820 1.00 52.00 377 SER A C 1
ATOM 3101 O O . SER A 1 377 ? -30.458 24.019 15.755 1.00 52.00 377 SER A O 1
ATOM 3103 N N . CYS A 1 378 ? -29.845 25.873 14.676 1.00 44.41 378 CYS A N 1
ATOM 3104 C CA . CYS A 1 378 ? -29.182 26.520 15.803 1.00 44.41 378 CYS A CA 1
ATOM 3105 C C . CYS A 1 378 ? -29.575 27.998 15.783 1.00 44.41 378 CYS A C 1
ATOM 3107 O O . CYS A 1 378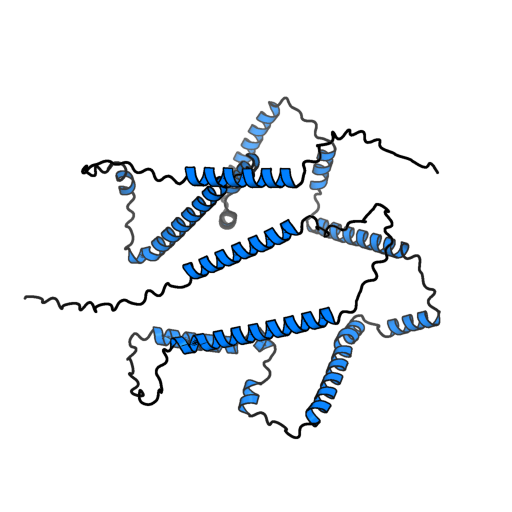 ? -28.838 28.872 15.337 1.00 44.41 378 CYS A O 1
ATOM 3109 N N . LYS A 1 379 ? -30.809 28.270 16.221 1.00 48.78 379 LYS A N 1
ATOM 3110 C CA . LYS A 1 379 ? -31.280 29.619 16.536 1.00 48.78 379 LYS A CA 1
ATOM 3111 C C . LYS A 1 379 ? -30.595 30.086 17.828 1.00 48.78 379 LYS A C 1
ATOM 3113 O O . LYS A 1 379 ? -31.211 30.054 18.885 1.00 48.78 379 LYS A O 1
ATOM 3118 N N . SER A 1 380 ? -29.354 30.559 17.754 1.00 49.47 380 SER A N 1
ATOM 3119 C CA . SER A 1 380 ? -28.875 31.576 18.697 1.00 49.47 380 SER A CA 1
ATOM 3120 C C . SER A 1 380 ? -28.966 32.920 17.988 1.00 49.47 380 SER A C 1
ATOM 3122 O O . SER A 1 380 ? -28.132 33.278 17.158 1.00 49.47 380 SER A O 1
ATOM 3124 N N . LYS A 1 381 ? -30.067 33.621 18.257 1.00 51.12 381 LYS A N 1
ATOM 3125 C CA . LYS A 1 381 ? -30.323 34.979 17.790 1.00 51.12 381 LYS A CA 1
ATOM 3126 C C . LYS A 1 381 ? -29.309 35.924 18.440 1.00 51.12 381 LYS A C 1
ATOM 3128 O O . LYS A 1 381 ? -29.492 36.310 19.588 1.00 51.12 381 LYS A O 1
ATOM 3133 N N . SER A 1 382 ? -28.289 36.336 17.701 1.00 46.22 382 SER A N 1
ATOM 3134 C CA . SER A 1 382 ? -27.640 37.628 17.925 1.00 46.22 382 SER A CA 1
ATOM 3135 C C . SER A 1 382 ? -27.025 38.113 16.615 1.00 46.22 382 SER A C 1
ATOM 3137 O O . SER A 1 382 ? -25.999 37.597 16.186 1.00 46.22 382 SER A O 1
ATOM 3139 N N . ALA A 1 383 ? -27.725 39.063 15.992 1.00 53.72 383 ALA A N 1
ATOM 3140 C CA . ALA A 1 383 ? -27.214 40.120 15.123 1.00 53.72 383 ALA A CA 1
ATOM 3141 C C . ALA A 1 383 ? -26.061 39.758 14.165 1.00 53.72 383 ALA A C 1
ATOM 3143 O O . ALA A 1 383 ? -24.891 39.835 14.528 1.00 53.72 383 ALA A O 1
ATOM 3144 N N . ILE A 1 384 ? -26.401 39.463 12.907 1.00 54.47 384 ILE A N 1
ATOM 3145 C CA . ILE A 1 384 ? -25.458 39.548 11.784 1.00 54.47 384 ILE A CA 1
ATOM 3146 C C . ILE A 1 384 ? -26.155 40.276 10.625 1.00 54.47 384 ILE A C 1
ATOM 3148 O O . ILE A 1 384 ? -26.416 39.712 9.565 1.00 54.47 384 ILE A O 1
ATOM 3152 N N . GLU A 1 385 ? -26.498 41.539 10.861 1.00 56.19 385 GLU A N 1
ATOM 3153 C CA . GLU A 1 385 ? -26.468 42.554 9.808 1.00 56.19 385 GLU A CA 1
ATOM 3154 C C . GLU A 1 385 ? -25.040 43.120 9.820 1.00 56.19 385 GLU A C 1
ATOM 3156 O O . GLU A 1 385 ? -24.516 43.421 10.893 1.00 56.19 385 GLU A O 1
ATOM 3161 N N . ASN A 1 386 ? -24.409 43.205 8.643 1.00 55.31 386 ASN A N 1
ATOM 3162 C CA . ASN A 1 386 ? -22.986 43.506 8.377 1.00 55.31 386 ASN A CA 1
ATOM 3163 C C . ASN A 1 386 ? -22.051 42.274 8.387 1.00 55.31 386 ASN A C 1
ATOM 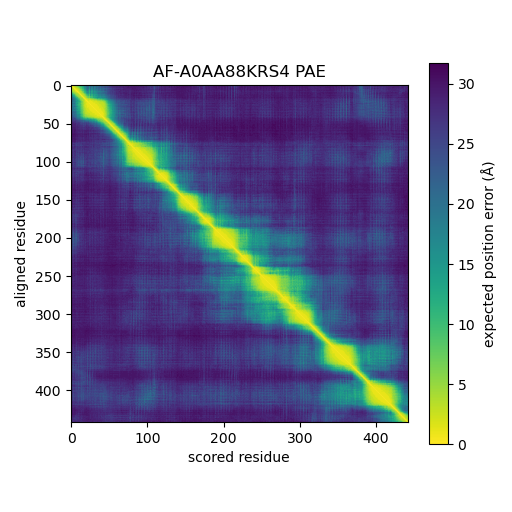3165 O O . ASN A 1 386 ? -21.193 42.113 9.255 1.00 55.31 386 ASN A O 1
ATOM 3169 N N . GLN A 1 387 ? -22.201 41.380 7.401 1.00 52.09 387 GLN A N 1
ATOM 3170 C CA . GLN A 1 387 ? -21.320 40.216 7.227 1.00 52.09 387 GLN A CA 1
ATOM 3171 C C . GLN A 1 387 ? -19.939 40.631 6.701 1.00 52.09 387 GLN A C 1
ATOM 3173 O O . GLN A 1 387 ? -19.701 40.694 5.498 1.00 52.09 387 GLN A O 1
ATOM 3178 N N . ALA A 1 388 ? -19.006 40.876 7.621 1.00 60.66 388 ALA A N 1
ATOM 3179 C CA . ALA A 1 388 ? -17.583 40.743 7.334 1.00 60.66 388 ALA A CA 1
ATOM 3180 C C . ALA A 1 388 ? -17.287 39.299 6.865 1.00 60.66 388 ALA A C 1
ATOM 3182 O O . ALA A 1 388 ? -17.939 38.366 7.350 1.00 60.66 388 ALA A O 1
ATOM 3183 N N . PRO A 1 389 ? -16.327 39.085 5.942 1.00 69.50 389 PRO A N 1
ATOM 3184 C CA . PRO A 1 389 ? -15.990 37.751 5.451 1.00 69.50 389 PRO A CA 1
ATOM 3185 C C . PRO A 1 389 ? -15.688 36.816 6.626 1.00 69.50 389 PRO A C 1
ATOM 3187 O O . PRO A 1 389 ? -14.983 37.191 7.564 1.00 69.50 389 PRO A O 1
ATOM 3190 N N . VAL A 1 390 ? -16.249 35.604 6.588 1.00 70.19 390 VAL A N 1
ATOM 3191 C CA . VAL A 1 390 ? -16.106 34.587 7.639 1.00 70.19 390 VAL A CA 1
ATOM 3192 C C . VAL A 1 390 ? -14.633 34.184 7.745 1.00 70.19 390 VAL A C 1
ATOM 3194 O O . VAL A 1 390 ? -14.152 33.295 7.046 1.00 70.19 390 VAL A O 1
ATOM 3197 N N . VAL A 1 391 ? -13.886 34.859 8.619 1.00 75.19 391 VAL A N 1
ATOM 3198 C CA . VAL A 1 391 ? -12.491 34.519 8.908 1.00 75.19 391 VAL A CA 1
ATOM 3199 C C . VAL A 1 391 ? -12.485 33.254 9.760 1.00 75.19 391 VAL A C 1
ATOM 3201 O O . VAL A 1 391 ? -12.676 33.292 10.978 1.00 75.19 391 VAL A O 1
ATOM 3204 N N . ILE A 1 392 ? -12.254 32.110 9.119 1.00 79.12 392 ILE A N 1
ATOM 3205 C CA . ILE A 1 392 ? -12.046 30.837 9.810 1.00 79.12 392 ILE A CA 1
ATOM 3206 C C . ILE A 1 392 ? -10.765 30.964 10.647 1.00 79.12 392 ILE A C 1
ATOM 3208 O O . ILE A 1 392 ? -9.651 31.035 10.117 1.00 79.12 392 ILE A O 1
ATOM 3212 N N . LYS A 1 393 ? -10.915 31.012 11.978 1.00 76.94 393 LYS A N 1
ATOM 3213 C CA . LYS A 1 393 ? -9.785 31.067 12.917 1.00 76.94 393 LYS A CA 1
ATOM 3214 C C . LYS A 1 393 ? -8.836 29.898 12.644 1.00 76.94 393 LYS A C 1
ATOM 3216 O O . LYS A 1 393 ? -9.198 28.742 12.816 1.00 76.94 393 LYS A O 1
ATOM 3221 N N . GLY A 1 394 ? -7.605 30.219 12.250 1.00 81.12 394 GLY A N 1
ATOM 3222 C CA . GLY A 1 394 ? -6.551 29.237 11.984 1.00 81.12 394 GLY A CA 1
ATOM 3223 C C . GLY A 1 394 ? -6.313 28.913 10.508 1.00 81.12 394 GLY A C 1
ATOM 3224 O O . GLY A 1 394 ? -5.278 28.317 10.216 1.00 81.12 394 GLY A O 1
ATOM 3225 N N . LEU A 1 395 ? -7.167 29.367 9.583 1.00 84.62 395 LEU A N 1
ATOM 3226 C CA . LEU A 1 395 ? -6.951 29.166 8.145 1.00 84.62 395 LEU A CA 1
ATOM 3227 C C . LEU A 1 395 ? -5.653 29.836 7.671 1.00 84.62 395 LEU A C 1
ATOM 3229 O O . LEU A 1 395 ? -4.843 29.195 7.013 1.00 84.62 395 LEU A O 1
ATOM 3233 N N . GLY A 1 396 ? -5.381 31.069 8.115 1.00 85.62 396 GLY A N 1
ATOM 3234 C CA . GLY A 1 396 ? -4.116 31.752 7.812 1.00 85.62 396 GLY A CA 1
ATOM 3235 C C . GLY A 1 396 ? -2.886 30.984 8.310 1.00 85.62 396 GLY A C 1
ATOM 3236 O O . GLY A 1 396 ? -1.923 30.817 7.576 1.00 85.62 396 GLY A O 1
ATOM 3237 N N . LYS A 1 397 ? -2.949 30.405 9.518 1.00 88.44 397 LYS A N 1
ATOM 3238 C CA . LYS A 1 397 ? -1.862 29.579 10.076 1.00 88.44 397 LYS A CA 1
ATOM 3239 C C . LYS A 1 397 ? -1.686 28.259 9.319 1.00 88.44 397 LYS A C 1
ATOM 3241 O O . LYS A 1 397 ? -0.582 27.722 9.266 1.00 88.44 397 LYS A O 1
ATOM 3246 N N . HIS A 1 398 ? -2.768 27.700 8.780 1.00 86.31 398 HIS A N 1
ATOM 3247 C CA . HIS A 1 398 ? -2.715 26.495 7.957 1.00 86.31 398 HIS A CA 1
ATOM 3248 C C . HIS A 1 398 ? -2.080 26.783 6.593 1.00 86.31 398 HIS A C 1
ATOM 3250 O O . HIS A 1 398 ? -1.165 26.062 6.199 1.00 86.31 398 HIS A O 1
ATOM 3256 N N . LEU A 1 399 ? -2.482 27.875 5.937 1.00 89.75 399 LEU A N 1
ATOM 3257 C CA . LEU A 1 399 ? -1.878 28.332 4.684 1.00 89.75 399 LEU A CA 1
ATOM 3258 C C . LEU A 1 399 ? -0.392 28.670 4.868 1.00 89.75 399 LEU A C 1
ATOM 3260 O O . LEU A 1 399 ? 0.440 28.176 4.116 1.00 89.75 399 LEU A O 1
ATOM 3264 N N . GLU A 1 400 ? -0.031 29.370 5.946 1.00 90.81 400 GLU A N 1
ATOM 3265 C CA . GLU A 1 400 ? 1.367 29.672 6.288 1.00 90.81 400 GLU A CA 1
ATOM 3266 C C . GLU A 1 400 ? 2.204 28.394 6.506 1.00 90.81 400 GLU A C 1
ATOM 3268 O O . GLU A 1 400 ? 3.360 28.305 6.083 1.00 90.81 400 GLU A O 1
ATOM 3273 N N . ARG A 1 401 ? 1.626 27.360 7.139 1.00 91.06 401 ARG A N 1
ATOM 3274 C CA . ARG A 1 401 ? 2.279 26.046 7.281 1.00 91.06 401 ARG A CA 1
ATOM 3275 C C . ARG A 1 401 ? 2.457 25.347 5.934 1.00 91.06 401 ARG A C 1
ATOM 3277 O O . ARG A 1 401 ? 3.509 24.746 5.728 1.00 91.06 401 ARG A O 1
ATOM 3284 N N . GLY A 1 402 ? 1.467 25.435 5.047 1.00 91.62 402 GLY A N 1
ATOM 3285 C CA . GLY A 1 402 ? 1.542 24.897 3.687 1.00 91.62 402 GLY A CA 1
ATOM 3286 C C . GLY A 1 402 ? 2.639 25.571 2.864 1.00 91.62 402 GLY A C 1
ATOM 3287 O O . GLY A 1 402 ? 3.499 24.894 2.305 1.00 91.62 402 GLY A O 1
ATOM 3288 N N . GLU A 1 403 ? 2.692 26.903 2.877 1.00 91.00 403 GLU A N 1
ATOM 3289 C CA . GLU A 1 403 ? 3.739 27.675 2.198 1.00 91.00 403 GLU A CA 1
ATOM 3290 C C . GLU A 1 403 ? 5.137 27.379 2.747 1.00 91.00 403 GLU A C 1
ATOM 3292 O O . GLU A 1 403 ? 6.103 27.291 1.985 1.00 91.00 403 GLU A O 1
ATOM 3297 N N . ARG A 1 404 ? 5.263 27.199 4.068 1.00 87.31 404 ARG A N 1
ATOM 3298 C CA . ARG A 1 404 ? 6.536 26.812 4.686 1.00 87.31 404 ARG A CA 1
ATOM 3299 C C . ARG A 1 404 ? 6.957 25.402 4.271 1.00 87.31 404 ARG A C 1
ATOM 3301 O O . ARG A 1 404 ? 8.134 25.193 3.998 1.00 87.31 404 ARG A O 1
ATOM 3308 N N . ALA A 1 405 ? 6.027 24.448 4.220 1.00 89.25 405 ALA A N 1
ATOM 3309 C CA . ALA A 1 405 ? 6.323 23.088 3.775 1.00 89.25 405 ALA A CA 1
ATOM 3310 C C . ALA A 1 405 ? 6.803 23.068 2.315 1.00 89.25 405 ALA A C 1
ATOM 3312 O O . ALA A 1 405 ? 7.815 22.434 2.023 1.00 89.25 405 ALA A O 1
ATOM 3313 N N . LYS A 1 406 ? 6.145 23.840 1.441 1.00 93.50 406 LYS A N 1
ATOM 3314 C CA . LYS A 1 406 ? 6.520 23.971 0.028 1.00 93.50 406 LYS A CA 1
ATOM 3315 C C . LYS A 1 406 ? 7.918 24.576 -0.155 1.00 93.50 406 LYS A C 1
ATOM 3317 O O . LYS A 1 406 ? 8.726 24.018 -0.886 1.00 93.50 406 LYS A O 1
ATOM 3322 N N . ARG A 1 407 ? 8.250 25.636 0.595 1.00 93.19 407 ARG A N 1
ATOM 3323 C CA . ARG A 1 407 ? 9.608 26.220 0.603 1.00 93.19 407 ARG A CA 1
ATOM 3324 C C . ARG A 1 407 ? 10.686 25.222 1.032 1.00 93.19 407 ARG A C 1
ATOM 3326 O O . ARG A 1 407 ? 11.752 25.179 0.434 1.00 93.19 407 ARG A O 1
ATOM 3333 N N . ILE A 1 408 ? 10.407 24.404 2.049 1.00 89.69 408 ILE A N 1
ATOM 3334 C CA . ILE A 1 408 ? 11.349 23.371 2.514 1.00 89.69 408 ILE A CA 1
ATOM 3335 C C . ILE A 1 408 ? 11.561 22.294 1.441 1.00 89.69 408 ILE A C 1
ATOM 3337 O O . ILE A 1 408 ? 12.663 21.767 1.303 1.00 89.69 408 ILE A O 1
ATOM 3341 N N . GLU A 1 409 ? 10.513 21.926 0.706 1.00 92.06 409 GLU A N 1
ATOM 3342 C CA . GLU A 1 409 ? 10.606 20.947 -0.377 1.00 92.06 409 GLU A CA 1
ATOM 3343 C C . GLU A 1 409 ? 11.417 21.481 -1.567 1.00 92.06 409 GLU A C 1
ATOM 3345 O O . GLU A 1 409 ? 12.281 20.770 -2.083 1.00 92.06 409 GLU A O 1
ATOM 3350 N N . GLU A 1 410 ? 11.204 22.742 -1.946 1.00 92.56 410 GLU A N 1
ATOM 3351 C CA . GLU A 1 410 ? 11.972 23.428 -2.991 1.00 92.56 410 GLU A CA 1
ATOM 3352 C C . GLU A 1 410 ? 13.461 23.537 -2.616 1.00 92.56 410 GLU A C 1
ATOM 3354 O O . GLU A 1 410 ? 14.308 23.108 -3.397 1.00 92.56 410 GLU A O 1
ATOM 3359 N N . GLU A 1 411 ? 13.794 23.959 -1.391 1.00 92.94 411 GLU A N 1
ATOM 3360 C CA . GLU A 1 411 ? 15.190 24.036 -0.922 1.00 92.94 411 GLU A CA 1
ATOM 3361 C C . GLU A 1 411 ? 15.871 22.653 -0.906 1.00 92.94 411 GLU A C 1
ATOM 3363 O O . GLU A 1 411 ? 17.030 22.497 -1.300 1.00 92.94 411 GLU A O 1
ATOM 3368 N N . LYS A 1 412 ? 15.148 21.604 -0.484 1.00 92.94 412 LYS A N 1
ATOM 3369 C CA . LYS A 1 412 ? 15.656 20.223 -0.543 1.00 92.94 412 LYS A CA 1
ATOM 3370 C C . LYS A 1 412 ? 15.939 19.790 -1.974 1.00 92.94 412 LYS A C 1
ATOM 3372 O O . LYS A 1 412 ? 16.933 19.101 -2.207 1.00 92.94 412 LYS A O 1
ATOM 3377 N N . LYS A 1 413 ? 15.070 20.162 -2.912 1.00 92.12 413 LYS A N 1
ATOM 3378 C CA . LYS A 1 413 ? 15.233 19.844 -4.328 1.00 92.12 413 LYS A CA 1
ATOM 3379 C C . LYS A 1 413 ? 16.426 20.586 -4.927 1.00 92.12 413 LYS A C 1
ATOM 3381 O O . LYS A 1 413 ? 17.225 19.951 -5.603 1.00 92.12 413 LYS A O 1
ATOM 3386 N N . GLU A 1 414 ? 16.602 21.869 -4.624 1.00 92.69 414 GLU A N 1
ATOM 3387 C CA . GLU A 1 414 ? 17.774 22.648 -5.049 1.00 92.69 414 GLU A CA 1
ATOM 3388 C C . GLU A 1 414 ? 19.071 22.056 -4.499 1.00 92.69 414 GLU A C 1
ATOM 3390 O O . GLU A 1 414 ? 20.022 21.834 -5.247 1.00 92.69 414 GLU A O 1
ATOM 3395 N N . ARG A 1 415 ? 19.089 21.694 -3.211 1.00 89.62 415 ARG A N 1
ATOM 3396 C CA . ARG A 1 415 ? 20.242 21.033 -2.589 1.00 89.62 415 ARG A CA 1
ATOM 3397 C C . ARG A 1 415 ? 20.525 19.676 -3.226 1.00 89.62 415 ARG A C 1
ATOM 3399 O O . ARG A 1 415 ? 21.682 19.315 -3.418 1.00 89.62 415 ARG A O 1
ATOM 3406 N N . TYR A 1 416 ? 19.483 18.918 -3.560 1.00 87.06 416 TYR A N 1
ATOM 3407 C CA . TYR A 1 416 ? 19.634 17.661 -4.283 1.00 87.06 416 TYR A CA 1
ATOM 3408 C C . TYR A 1 416 ? 20.222 17.895 -5.678 1.00 87.06 416 TYR A C 1
ATOM 3410 O O . TYR A 1 416 ? 21.151 17.196 -6.071 1.00 87.06 416 TYR A O 1
ATOM 3418 N N . GLU A 1 417 ? 19.737 18.894 -6.412 1.00 87.44 417 GLU A N 1
ATOM 3419 C CA . GLU A 1 417 ? 20.292 19.245 -7.718 1.00 87.44 417 GLU A CA 1
ATOM 3420 C C . GLU A 1 417 ? 21.750 19.703 -7.610 1.00 87.44 417 GLU A C 1
ATOM 3422 O O . GLU A 1 417 ? 22.560 19.283 -8.428 1.00 87.44 417 GLU A O 1
ATOM 3427 N N . GLU A 1 418 ? 22.127 20.473 -6.589 1.00 83.88 418 GLU A N 1
ATOM 3428 C CA . GLU A 1 418 ? 23.516 20.902 -6.405 1.00 83.88 418 GLU A CA 1
ATOM 3429 C C . GLU A 1 418 ? 24.461 19.755 -6.017 1.00 83.88 418 GLU A C 1
ATOM 3431 O O . GLU A 1 418 ? 25.586 19.693 -6.514 1.00 83.88 418 GLU A O 1
ATOM 3436 N N . VAL A 1 419 ? 24.015 18.843 -5.148 1.00 90.12 419 VAL A N 1
ATOM 3437 C CA . VAL A 1 419 ? 24.839 17.720 -4.669 1.00 90.12 419 VAL A CA 1
ATOM 3438 C C . VAL A 1 419 ? 24.932 16.606 -5.712 1.00 90.12 419 VAL A C 1
ATOM 3440 O O . VAL A 1 419 ? 25.992 16.005 -5.875 1.00 90.12 419 VAL A O 1
ATOM 3443 N N . PHE A 1 420 ? 23.832 16.311 -6.409 1.00 81.88 420 PHE A N 1
ATOM 3444 C CA . PHE A 1 420 ? 23.717 15.117 -7.248 1.00 81.88 420 PHE A CA 1
ATOM 3445 C C . PHE A 1 420 ? 23.721 15.392 -8.753 1.00 81.88 420 PHE A C 1
ATOM 3447 O O . PHE A 1 420 ? 23.916 14.439 -9.511 1.00 81.88 420 PHE A O 1
ATOM 3454 N N . ARG A 1 421 ? 23.569 16.639 -9.232 1.00 70.88 421 ARG A N 1
ATOM 3455 C CA . ARG A 1 421 ? 23.954 16.941 -10.620 1.00 70.88 421 ARG A CA 1
ATOM 3456 C C . ARG A 1 421 ? 25.437 17.290 -10.657 1.00 70.88 421 ARG A C 1
ATOM 3458 O O . ARG A 1 421 ? 25.808 18.363 -10.183 1.00 70.88 421 ARG A O 1
ATOM 3465 N N . PRO A 1 422 ? 26.294 16.454 -11.272 1.00 63.47 422 PRO A N 1
ATOM 3466 C CA . PRO A 1 422 ? 27.657 16.870 -11.551 1.00 63.47 422 PRO A CA 1
ATOM 3467 C C . PRO A 1 422 ? 27.589 18.142 -12.398 1.00 63.47 422 PRO A C 1
ATOM 3469 O O . PRO A 1 422 ? 27.037 18.128 -13.501 1.00 63.47 422 PRO A O 1
ATOM 3472 N N . LYS A 1 423 ? 28.110 19.256 -11.862 1.00 65.19 423 LYS A N 1
ATOM 3473 C CA . LYS A 1 423 ? 28.298 20.492 -12.625 1.00 65.19 423 LYS A CA 1
ATOM 3474 C C . LYS A 1 423 ? 29.188 20.110 -13.805 1.00 65.19 423 LYS A C 1
ATOM 3476 O O . LYS A 1 423 ? 30.386 19.892 -13.642 1.00 65.19 423 LYS A O 1
ATOM 3481 N N . VAL A 1 424 ? 28.587 19.945 -14.984 1.00 57.91 424 VAL A N 1
ATOM 3482 C CA . VAL A 1 424 ? 29.311 19.737 -16.237 1.00 57.91 424 VAL A CA 1
ATOM 3483 C C . VAL A 1 424 ? 30.037 21.044 -16.501 1.00 57.91 424 VAL A C 1
ATOM 3485 O O . VAL A 1 424 ? 29.523 21.949 -17.151 1.00 57.91 424 VAL A O 1
ATOM 3488 N N . HIS A 1 425 ? 31.228 21.186 -15.924 1.00 56.62 425 HIS A N 1
ATOM 3489 C CA . HIS A 1 425 ? 32.179 22.164 -16.398 1.00 56.62 425 HIS A CA 1
ATOM 3490 C C . HIS A 1 425 ? 32.449 21.760 -17.841 1.00 56.62 425 HIS A C 1
ATOM 3492 O O . HIS A 1 425 ? 33.092 20.740 -18.096 1.00 56.62 425 HIS A O 1
ATOM 3498 N N . SER A 1 426 ? 31.862 22.505 -18.782 1.00 55.41 426 SER A N 1
ATOM 3499 C CA . SER A 1 426 ? 32.198 22.420 -20.197 1.00 55.41 426 SER A CA 1
ATOM 3500 C C . SER A 1 426 ? 33.714 22.358 -20.266 1.00 55.41 426 SER A C 1
ATOM 3502 O O . SER A 1 426 ? 34.380 23.284 -19.791 1.00 55.41 426 SER A O 1
ATOM 3504 N N . LYS A 1 427 ? 34.248 21.230 -20.738 1.00 57.00 427 LYS A N 1
ATOM 3505 C CA . LYS A 1 427 ? 35.686 21.021 -20.837 1.00 57.00 427 LYS A CA 1
ATOM 3506 C C . LYS A 1 427 ? 36.221 22.175 -21.678 1.00 57.00 427 LYS A C 1
ATOM 3508 O O . LYS A 1 427 ? 36.024 22.190 -22.890 1.00 57.00 427 LYS A O 1
ATOM 3513 N N . LYS A 1 428 ? 36.860 23.159 -21.035 1.00 53.38 428 LYS A N 1
ATOM 3514 C CA . LYS A 1 428 ? 37.823 24.014 -21.723 1.00 53.38 428 LYS A CA 1
ATOM 3515 C C . LYS A 1 428 ? 38.749 23.045 -22.444 1.00 53.38 428 LYS A C 1
ATOM 3517 O O . LYS A 1 428 ? 39.191 22.082 -21.820 1.00 53.38 428 LYS A O 1
ATOM 3522 N N . GLN A 1 429 ? 38.917 23.249 -23.745 1.00 52.12 429 GLN A N 1
ATOM 3523 C CA . GLN A 1 429 ? 39.788 22.475 -24.622 1.00 52.12 429 GLN A CA 1
ATOM 3524 C C . GLN A 1 429 ? 41.104 22.190 -23.887 1.00 52.12 429 GLN A C 1
ATOM 3526 O O . GLN A 1 429 ? 41.925 23.080 -23.687 1.00 52.12 429 GLN A O 1
ATOM 3531 N N . GLY A 1 430 ? 41.225 20.971 -23.364 1.00 45.72 430 GLY A N 1
ATOM 3532 C CA . GLY A 1 430 ? 42.384 20.539 -22.609 1.00 45.72 430 GLY A CA 1
ATOM 3533 C C . GLY A 1 430 ? 43.479 20.224 -23.604 1.00 45.72 430 GLY A C 1
ATOM 3534 O O . GLY A 1 430 ? 43.320 19.308 -24.410 1.00 45.72 430 GLY A O 1
ATOM 3535 N N . GLY A 1 431 ? 44.558 21.003 -23.548 1.00 57.84 431 GLY A N 1
ATOM 3536 C CA . GLY A 1 431 ? 45.821 20.653 -24.173 1.00 57.84 431 GLY A CA 1
ATOM 3537 C C . GLY A 1 431 ? 46.210 19.235 -23.769 1.00 57.84 431 GLY A C 1
ATOM 3538 O O . GLY A 1 431 ? 46.189 18.875 -22.592 1.00 57.84 431 GLY A O 1
ATOM 3539 N N . VAL A 1 432 ? 46.507 18.424 -24.775 1.00 54.88 432 VAL A N 1
ATOM 3540 C CA . VAL A 1 432 ? 47.054 17.083 -24.612 1.00 54.88 432 VAL A CA 1
ATOM 3541 C C . VAL A 1 432 ? 48.423 17.233 -23.951 1.00 54.88 432 VAL A C 1
ATOM 3543 O O . VAL A 1 432 ? 49.317 17.855 -24.519 1.00 54.88 432 VAL A O 1
ATOM 3546 N N . THR A 1 433 ? 48.594 16.695 -22.744 1.00 56.31 433 THR A N 1
ATOM 3547 C CA . THR A 1 433 ? 49.919 16.564 -22.132 1.00 56.31 433 THR A CA 1
ATOM 3548 C C . THR A 1 433 ? 50.652 15.440 -22.860 1.00 56.31 433 THR A C 1
ATOM 3550 O O . THR A 1 433 ? 50.395 14.263 -22.616 1.00 56.31 433 THR A O 1
ATOM 3553 N N . ILE A 1 434 ? 51.513 15.807 -23.808 1.00 62.88 434 ILE A N 1
ATOM 3554 C CA . ILE A 1 434 ? 52.423 14.877 -24.478 1.00 62.88 434 ILE A CA 1
ATOM 3555 C C . ILE A 1 434 ? 53.560 14.595 -23.495 1.00 62.88 434 ILE A C 1
ATOM 3557 O O . ILE A 1 434 ? 54.261 15.511 -23.074 1.00 62.88 434 ILE A O 1
ATOM 3561 N N . ILE A 1 435 ? 53.702 13.336 -23.092 1.00 63.69 435 ILE A N 1
ATOM 3562 C CA . ILE A 1 435 ? 54.827 12.885 -22.273 1.00 63.69 435 ILE A CA 1
ATOM 3563 C C . ILE A 1 435 ? 56.032 12.789 -23.212 1.00 63.69 435 ILE A C 1
ATOM 3565 O O . ILE A 1 435 ? 56.037 11.948 -24.111 1.00 63.69 435 ILE A O 1
ATOM 3569 N N . GLU A 1 436 ? 57.024 13.663 -23.042 1.00 62.34 436 GLU A N 1
ATOM 3570 C CA . GLU A 1 436 ? 58.275 13.556 -23.793 1.00 62.34 436 GLU A CA 1
ATOM 3571 C C . GLU A 1 436 ? 59.048 12.298 -23.362 1.00 62.34 436 GLU A C 1
ATOM 3573 O O . GLU A 1 436 ? 59.173 12.027 -22.161 1.00 62.34 436 GLU A O 1
ATOM 3578 N N . PRO A 1 437 ? 59.567 11.506 -24.317 1.00 71.38 437 PRO A N 1
ATOM 3579 C CA . PRO A 1 437 ? 60.414 10.369 -24.003 1.00 71.38 437 PRO A CA 1
ATOM 3580 C C . PRO A 1 437 ? 61.741 10.873 -23.429 1.00 71.38 437 PRO A C 1
ATOM 3582 O O . PRO A 1 437 ? 62.475 11.617 -24.075 1.00 71.38 437 PRO A O 1
ATOM 3585 N N . PHE A 1 438 ? 62.066 10.450 -22.211 1.00 67.69 438 PHE A N 1
ATOM 3586 C CA . PHE A 1 438 ? 63.371 10.715 -21.622 1.00 67.69 438 PHE A CA 1
ATOM 3587 C C . PHE A 1 438 ? 64.414 9.813 -22.292 1.00 67.69 438 PHE A C 1
ATOM 3589 O O . PHE A 1 438 ? 64.271 8.591 -22.346 1.00 67.69 438 PHE A O 1
ATOM 3596 N N . SER A 1 439 ? 65.463 10.420 -22.842 1.00 62.62 439 SER A N 1
ATOM 3597 C CA . SER A 1 439 ? 66.583 9.697 -23.438 1.00 62.62 439 SER A CA 1
ATOM 3598 C C . SER A 1 439 ? 67.525 9.191 -22.347 1.00 62.62 439 SER A C 1
ATOM 3600 O O . SER A 1 439 ? 68.067 9.989 -21.582 1.00 62.62 439 SER A O 1
ATOM 3602 N N . PHE A 1 440 ? 67.772 7.882 -22.308 1.00 58.94 440 PHE A N 1
ATOM 3603 C CA . PHE A 1 440 ? 68.911 7.320 -21.584 1.00 58.94 440 PHE A CA 1
ATOM 3604 C C . PHE A 1 440 ? 70.189 7.579 -22.390 1.00 58.94 440 PHE A C 1
ATOM 3606 O O . PHE A 1 440 ? 70.333 7.070 -23.500 1.00 58.94 440 PHE A O 1
ATOM 3613 N N . GLN A 1 441 ? 71.107 8.373 -21.839 1.00 58.69 441 GLN A N 1
ATOM 3614 C CA . GLN A 1 441 ? 72.497 8.392 -22.294 1.00 58.69 441 GLN A CA 1
ATOM 3615 C C . GLN A 1 441 ? 73.212 7.193 -21.659 1.00 58.69 441 GLN A C 1
ATOM 3617 O O . GLN A 1 441 ? 73.180 7.046 -20.436 1.00 58.69 441 GLN A O 1
ATOM 3622 N N . MET A 1 442 ? 73.779 6.323 -22.500 1.00 52.00 442 MET A N 1
ATOM 3623 C CA . MET A 1 442 ? 74.741 5.290 -22.099 1.00 52.00 442 MET A CA 1
ATOM 3624 C C . MET A 1 442 ? 76.158 5.844 -22.109 1.00 52.00 442 MET A C 1
ATOM 3626 O O . MET A 1 442 ? 76.443 6.672 -23.006 1.00 52.00 442 MET A O 1
#

Radius of gyration: 41.49 Å; Cα contacts (8 Å, |Δi|>4): 22; chains: 1; bounding box: 119×81×104 Å

Solvent-accessible surface area (backbone atoms only — not comparable to full-atom values): 28262 Å² total; per-residue (Å²): 136,88,83,85,85,85,82,87,85,83,88,75,91,75,78,80,76,76,86,73,49,73,66,56,53,50,53,52,50,53,50,53,52,50,56,52,52,53,54,53,58,68,73,68,64,83,87,84,77,89,80,89,81,84,87,85,78,91,76,75,82,74,86,83,61,69,79,75,66,80,71,72,66,84,76,71,59,70,83,80,38,47,66,60,53,51,51,52,50,51,51,53,50,51,51,52,54,50,52,52,54,52,51,52,50,68,71,42,95,78,62,80,79,81,49,72,66,58,53,49,52,52,52,58,53,70,70,47,77,55,71,70,65,55,60,73,49,71,82,69,76,57,70,68,61,54,53,53,53,50,54,51,50,51,52,53,52,50,56,52,46,56,58,52,74,70,49,87,76,79,80,80,76,52,70,68,58,53,52,54,57,59,65,74,61,63,88,64,52,71,66,59,54,49,52,52,49,52,52,50,52,50,53,50,51,52,54,48,52,49,52,52,57,67,68,51,78,79,70,77,83,69,48,71,66,56,49,50,50,52,50,54,55,50,68,69,44,84,41,75,65,56,48,50,43,46,70,56,50,51,53,49,52,51,51,51,49,53,52,50,51,53,48,50,64,57,54,68,74,48,91,76,77,85,78,80,50,73,69,54,51,66,72,65,49,82,74,51,72,67,47,71,74,65,36,57,69,63,50,51,52,50,52,52,50,50,48,56,49,51,56,57,68,70,43,94,74,76,80,81,76,77,72,90,67,82,84,79,72,84,73,96,67,66,79,72,53,74,65,52,50,59,54,52,52,50,52,51,52,50,53,51,50,53,50,54,53,51,51,53,52,52,50,52,57,70,67,51,79,80,69,77,81,76,76,85,79,77,86,74,89,71,86,79,82,80,81,67,81,87,76,60,88,58,51,68,60,50,52,53,49,51,55,51,51,52,52,53,51,50,53,50,47,52,51,46,46,65,74,70,43,79,80,77,70,74,77,68,86,72,78,80,86,78,80,77,83,82,80,83,83,128

Organism: Naegleria lovaniensis (NCBI:txid51637)

Foldseek 3Di:
DDDDDDDDDDDDDDDDDPPDDPVNVVVVVVVVVVVVVVVVVVVPDDDDDDDDDDDDDDPDDPPPPPPVPPPDPPPPPVVVCVVVVVVVVVVVVVVVVVVVVVVVLVVPPDDPDDDPVNVVVVVVVVPPDPPVVVVVPPPDDDPVNVVVVVVVVVVVVVVVVVVVVPDPDDDDPDVVVVVVVVVVPPVDDPVVVVVVVVVVVVVVVVVVVVVVVVVCPDPDPQPPVNVVVVVVVVVVCVDPVSVVCCVPPVVVVVVVVVVVVVVCVVCVVDPDDDDQDPVNCVVPPDDDPVCVVVVVVVVVVVVVVVVVVVVVVPDPDDPPPPPPPPPDDPDDDPPVVVVVVVVVVVVVVVVVVVVVVVVVVVVVVVVPPPPPPPPPPPPPDDDDPDDDDPPDVCPVVVVVVVVVVVVVVVVVVVVCCVVPVDPPPPPPPDDDPDDDDDDDDD